Protein AF-A0A932CZS3-F1 (afdb_monomer_lite)

Radius of gyration: 54.75 Å; chains: 1; bounding box: 111×76×177 Å

Structure (mmCIF, N/CA/C/O backbone):
data_AF-A0A932CZS3-F1
#
_entry.id   AF-A0A932CZS3-F1
#
loop_
_atom_site.group_PDB
_atom_site.id
_atom_site.type_symbol
_atom_site.label_atom_id
_atom_site.label_alt_id
_atom_site.label_comp_id
_atom_site.label_asym_id
_atom_site.label_entity_id
_atom_site.label_seq_id
_atom_site.pdbx_PDB_ins_code
_atom_site.Cartn_x
_atom_site.Cartn_y
_atom_site.Cartn_z
_atom_site.occupancy
_atom_site.B_iso_or_equiv
_atom_site.auth_seq_id
_atom_site.auth_comp_id
_atom_site.auth_asym_id
_atom_site.auth_atom_id
_atom_site.pdbx_PDB_model_num
ATOM 1 N N . MET A 1 1 ? 52.088 -32.379 0.092 1.00 28.39 1 MET A N 1
ATOM 2 C CA . MET A 1 1 ? 53.484 -32.288 0.580 1.00 28.39 1 MET A CA 1
ATOM 3 C C . MET A 1 1 ? 53.670 -30.891 1.153 1.00 28.39 1 MET A C 1
ATOM 5 O O . MET A 1 1 ? 53.220 -29.955 0.512 1.00 28.39 1 MET A O 1
ATOM 9 N N . ILE A 1 2 ? 54.317 -30.805 2.321 1.00 27.34 2 ILE A N 1
ATOM 10 C CA . ILE A 1 2 ? 54.344 -29.694 3.300 1.00 27.34 2 ILE A CA 1
ATOM 11 C C . ILE A 1 2 ? 53.177 -29.760 4.307 1.00 27.34 2 ILE A C 1
ATOM 13 O O . ILE A 1 2 ? 52.073 -29.289 4.072 1.00 27.34 2 ILE A O 1
ATOM 17 N N . ALA A 1 3 ? 53.487 -30.436 5.418 1.00 22.64 3 ALA A N 1
ATOM 18 C CA . ALA A 1 3 ? 52.832 -30.384 6.726 1.00 22.64 3 ALA A CA 1
ATOM 19 C C . ALA A 1 3 ? 53.459 -29.211 7.531 1.00 22.64 3 ALA A C 1
ATOM 21 O O . ALA A 1 3 ? 54.510 -28.717 7.130 1.00 22.64 3 ALA A O 1
ATOM 22 N N . VAL A 1 4 ? 52.932 -28.669 8.630 1.00 24.25 4 VAL A N 1
ATOM 23 C CA . VAL A 1 4 ? 52.588 -29.254 9.939 1.00 24.25 4 VAL A CA 1
ATOM 24 C C . VAL A 1 4 ? 51.994 -28.102 10.777 1.00 24.25 4 VAL A C 1
ATOM 26 O O . VAL A 1 4 ? 52.579 -27.024 10.767 1.00 24.25 4 VAL A O 1
ATOM 29 N N . CYS A 1 5 ? 50.921 -28.332 11.543 1.00 23.52 5 CYS A N 1
ATOM 30 C CA . CYS A 1 5 ? 50.865 -28.052 12.990 1.00 23.52 5 CYS A CA 1
ATOM 31 C C . CYS A 1 5 ? 49.595 -28.643 13.623 1.00 23.52 5 CYS A C 1
ATOM 33 O O . CYS A 1 5 ? 48.522 -28.643 13.035 1.00 23.52 5 CYS A O 1
ATOM 35 N N . LEU A 1 6 ? 49.804 -29.230 14.800 1.00 24.22 6 LEU A N 1
ATOM 36 C CA . LEU A 1 6 ? 48.989 -30.197 15.534 1.00 24.22 6 LEU A CA 1
ATOM 37 C C . LEU A 1 6 ? 48.364 -29.574 16.795 1.00 24.22 6 LEU A C 1
ATOM 39 O O . LEU A 1 6 ? 48.891 -28.591 17.307 1.00 24.22 6 LEU A O 1
ATOM 43 N N . ALA A 1 7 ? 47.400 -30.327 17.350 1.00 26.05 7 ALA A N 1
ATOM 44 C CA . ALA A 1 7 ? 46.859 -30.328 18.722 1.00 26.05 7 ALA A CA 1
ATOM 45 C C . ALA A 1 7 ? 45.729 -29.316 19.003 1.00 26.05 7 ALA A C 1
ATOM 47 O O . ALA A 1 7 ? 45.874 -28.137 18.727 1.00 26.05 7 ALA A O 1
ATOM 48 N N . GLY A 1 8 ? 44.573 -29.675 19.568 1.00 23.42 8 GLY A N 1
ATOM 49 C CA . GLY A 1 8 ? 44.134 -30.902 20.239 1.00 23.42 8 GLY A CA 1
ATOM 50 C C . GLY A 1 8 ? 43.492 -30.535 21.581 1.00 23.42 8 GLY A C 1
ATOM 51 O O . GLY A 1 8 ? 44.183 -29.960 22.411 1.00 23.42 8 GLY A O 1
ATOM 52 N N . CYS A 1 9 ? 42.212 -30.863 21.788 1.00 25.34 9 CYS A N 1
ATOM 53 C CA . CYS A 1 9 ? 41.615 -31.130 23.103 1.00 25.34 9 CYS A CA 1
ATOM 54 C C . CYS A 1 9 ? 40.244 -31.805 22.934 1.00 25.34 9 CYS A C 1
ATOM 56 O O . CYS A 1 9 ? 39.366 -31.312 22.236 1.00 25.34 9 CYS A O 1
ATOM 58 N N . ASP A 1 10 ? 40.135 -32.957 23.580 1.00 24.86 10 ASP A N 1
ATOM 59 C CA . ASP A 1 10 ? 39.005 -33.875 23.705 1.00 24.86 10 ASP A CA 1
ATOM 60 C C . ASP A 1 10 ? 38.293 -33.606 25.044 1.00 24.86 10 ASP A C 1
ATOM 62 O O . ASP A 1 10 ? 38.981 -33.219 25.988 1.00 24.86 10 ASP A O 1
ATOM 66 N N . CYS A 1 11 ? 36.968 -33.814 25.125 1.00 24.73 11 CYS A N 1
ATOM 67 C CA . CYS A 1 11 ? 36.196 -34.137 26.343 1.00 24.73 11 CYS A CA 1
ATOM 68 C C . CYS A 1 11 ? 34.721 -34.497 26.014 1.00 24.73 11 CYS A C 1
ATOM 70 O O . CYS A 1 11 ? 33.839 -33.646 26.025 1.00 24.73 11 CYS A O 1
ATOM 72 N N . SER A 1 12 ? 34.473 -35.784 25.735 1.00 25.22 12 SER A N 1
ATOM 73 C CA . SER A 1 12 ? 33.406 -36.661 26.290 1.00 25.22 12 SER A CA 1
ATOM 74 C C . SER A 1 12 ? 32.172 -36.044 27.001 1.00 25.22 12 SER A C 1
ATOM 76 O O . SER A 1 12 ? 32.318 -35.425 28.049 1.00 25.22 12 SER A O 1
ATOM 78 N N . SER A 1 13 ? 30.934 -36.425 26.628 1.00 28.09 13 SER A N 1
ATOM 79 C CA . SER A 1 13 ? 30.189 -37.599 27.169 1.00 28.09 13 SER A CA 1
ATOM 80 C C . SER A 1 13 ? 28.640 -37.524 27.068 1.00 28.09 13 SER A C 1
ATOM 82 O O . SER A 1 13 ? 28.008 -36.581 27.519 1.00 28.09 13 SER A O 1
ATOM 84 N N . THR A 1 14 ? 28.072 -38.643 26.586 1.00 29.72 14 THR A N 1
ATOM 85 C CA . THR A 1 14 ? 26.827 -39.350 26.996 1.00 29.72 14 THR A CA 1
ATOM 86 C C . THR A 1 14 ? 25.418 -38.787 26.733 1.00 29.72 14 THR A C 1
ATOM 88 O O . THR A 1 14 ? 24.975 -37.857 27.394 1.00 29.72 14 THR A O 1
ATOM 91 N N . GLY A 1 15 ? 24.656 -39.536 25.914 1.00 27.66 15 GLY A N 1
ATOM 92 C CA . GLY A 1 15 ? 23.186 -39.521 25.837 1.00 27.66 15 GLY A CA 1
ATOM 93 C C . GLY A 1 15 ? 22.607 -40.446 24.744 1.00 27.66 15 GLY A C 1
ATOM 94 O O . GLY A 1 15 ? 22.218 -39.972 23.689 1.00 27.66 15 GLY A O 1
ATOM 95 N N . ALA A 1 16 ? 22.599 -41.763 24.984 1.00 28.61 16 ALA A N 1
ATOM 96 C CA . ALA A 1 16 ? 21.823 -42.809 24.273 1.00 28.61 16 ALA A CA 1
ATOM 97 C C . ALA A 1 16 ? 20.301 -42.644 24.555 1.00 28.61 16 ALA A C 1
ATOM 99 O O . ALA A 1 16 ? 19.993 -42.061 25.589 1.00 28.61 16 ALA A O 1
ATOM 100 N N . VAL A 1 17 ? 19.271 -43.123 23.835 1.00 29.80 17 VAL A N 1
ATOM 101 C CA . VAL A 1 17 ? 18.969 -44.079 22.731 1.00 29.80 17 VAL A CA 1
ATOM 102 C C . VAL A 1 17 ? 17.505 -43.783 22.305 1.00 29.80 17 VAL A C 1
ATOM 104 O O . VAL A 1 17 ? 16.729 -43.346 23.147 1.00 29.80 17 VAL A O 1
ATOM 107 N N . ASP A 1 18 ? 17.127 -43.827 21.025 1.00 31.28 18 ASP A N 1
ATOM 108 C CA . ASP A 1 18 ? 16.300 -44.861 20.349 1.00 31.28 18 ASP A CA 1
ATOM 109 C C . ASP A 1 18 ? 16.031 -44.294 18.928 1.00 31.28 18 ASP A C 1
ATOM 111 O O . ASP A 1 18 ? 15.770 -43.105 18.803 1.00 31.28 18 ASP A O 1
ATOM 115 N N . GLY A 1 19 ? 16.076 -44.969 17.778 1.00 27.23 19 GLY A N 1
ATOM 116 C CA . GLY A 1 19 ? 16.127 -46.386 17.462 1.00 27.23 19 GLY A CA 1
ATOM 117 C C . GLY A 1 19 ? 15.054 -46.740 16.424 1.00 27.23 19 GLY A C 1
ATOM 118 O O . GLY A 1 19 ? 14.108 -47.406 16.807 1.00 27.23 19 GLY A O 1
ATOM 119 N N . ILE A 1 20 ? 15.181 -46.359 15.136 1.00 29.12 20 ILE A N 1
ATOM 120 C CA . ILE A 1 20 ? 14.448 -47.010 14.020 1.00 29.12 20 ILE A CA 1
ATOM 121 C C . ILE A 1 20 ? 15.338 -47.140 12.760 1.00 29.12 20 ILE A C 1
ATOM 123 O O . ILE A 1 20 ? 15.757 -46.173 12.139 1.00 29.12 20 ILE A O 1
ATOM 127 N N . THR A 1 21 ? 15.616 -48.410 12.468 1.00 30.66 21 THR A N 1
ATOM 128 C CA . THR A 1 21 ? 16.170 -49.134 11.306 1.00 30.66 21 THR A CA 1
ATOM 129 C C . THR A 1 21 ? 16.459 -48.432 9.967 1.00 30.66 21 THR A C 1
ATOM 131 O O . THR A 1 21 ? 15.553 -47.983 9.270 1.00 30.66 21 THR A O 1
ATOM 134 N N . MET A 1 22 ? 17.722 -48.580 9.542 1.00 26.75 22 MET A N 1
ATOM 135 C CA . MET A 1 22 ? 18.214 -48.584 8.156 1.00 26.75 22 MET A CA 1
ATOM 136 C C . MET A 1 22 ? 17.855 -49.898 7.439 1.00 26.75 22 MET A C 1
ATOM 138 O O . MET A 1 22 ? 17.942 -50.973 8.039 1.00 26.75 22 MET A O 1
ATOM 142 N N . VAL A 1 23 ? 17.565 -49.820 6.138 1.00 30.02 23 VAL A N 1
ATOM 143 C CA . VAL A 1 23 ? 17.746 -50.927 5.186 1.00 30.02 23 VAL A CA 1
ATOM 144 C C . VAL A 1 23 ? 18.771 -50.467 4.152 1.00 30.02 23 VAL A C 1
ATOM 146 O O . VAL A 1 23 ? 18.475 -49.616 3.321 1.00 30.02 23 VAL A O 1
ATOM 149 N N . ASP A 1 24 ? 19.974 -51.033 4.236 1.00 27.91 24 ASP A N 1
ATOM 150 C CA . ASP A 1 24 ? 21.000 -50.981 3.195 1.00 27.91 24 ASP A CA 1
ATOM 151 C C . ASP A 1 24 ? 20.747 -52.082 2.159 1.00 27.91 24 ASP A C 1
ATOM 153 O O . ASP A 1 24 ? 20.564 -53.250 2.517 1.00 27.91 24 ASP A O 1
ATOM 157 N N . ALA A 1 25 ? 20.865 -51.729 0.880 1.00 30.80 25 ALA A N 1
ATOM 158 C CA . ALA A 1 25 ? 21.437 -52.602 -0.139 1.00 30.80 25 ALA A CA 1
ATOM 159 C C . ALA A 1 25 ? 22.056 -51.748 -1.262 1.00 30.80 25 ALA A C 1
ATOM 161 O O . ALA A 1 25 ? 21.341 -51.094 -2.018 1.00 30.80 25 ALA A O 1
ATOM 162 N N . GLY A 1 26 ? 23.392 -51.786 -1.372 1.00 27.25 26 GLY A N 1
ATOM 163 C CA . GLY A 1 26 ? 24.117 -51.509 -2.623 1.00 27.25 26 GLY A CA 1
ATOM 164 C C . GLY A 1 26 ? 23.751 -52.543 -3.702 1.00 27.25 26 GLY A C 1
ATOM 165 O O . GLY A 1 26 ? 22.986 -53.467 -3.447 1.00 27.25 26 GLY A O 1
ATOM 166 N N . LEU A 1 27 ? 24.264 -52.528 -4.925 1.00 28.30 27 LEU A N 1
ATOM 167 C CA . LEU A 1 27 ? 25.440 -51.918 -5.533 1.00 28.30 27 LEU A CA 1
ATOM 168 C C . LEU A 1 27 ? 25.272 -52.133 -7.063 1.00 28.30 27 LEU A C 1
ATOM 170 O O . LEU A 1 27 ? 24.485 -52.985 -7.478 1.00 28.30 27 LEU A O 1
ATOM 174 N N . ASP A 1 28 ? 26.103 -51.445 -7.844 1.00 28.84 28 ASP A N 1
ATOM 175 C CA . ASP A 1 28 ? 26.618 -51.804 -9.178 1.00 28.84 28 ASP A CA 1
ATOM 176 C C . ASP A 1 28 ? 26.068 -51.127 -10.446 1.00 28.84 28 ASP A C 1
ATOM 178 O O . ASP A 1 28 ? 24.880 -51.057 -10.748 1.00 28.84 28 ASP A O 1
ATOM 182 N N . ALA A 1 29 ? 27.063 -50.652 -11.197 1.00 31.08 29 ALA A N 1
ATOM 183 C CA . ALA A 1 29 ? 27.046 -49.915 -12.444 1.00 31.08 29 ALA A CA 1
ATOM 184 C C . ALA A 1 29 ? 27.046 -50.823 -13.691 1.00 31.08 29 ALA A C 1
ATOM 186 O O . ALA A 1 29 ? 27.608 -51.917 -13.670 1.00 31.08 29 ALA A O 1
ATOM 187 N N . ALA A 1 30 ? 26.529 -50.297 -14.806 1.00 30.23 30 ALA A N 1
ATOM 188 C CA . ALA A 1 30 ? 26.871 -50.639 -16.198 1.00 30.23 30 ALA A CA 1
ATOM 189 C C . ALA A 1 30 ? 26.372 -49.463 -17.073 1.00 30.23 30 ALA A C 1
ATOM 191 O O . ALA A 1 30 ? 25.226 -49.058 -16.916 1.00 30.23 30 ALA A O 1
ATOM 192 N N . VAL A 1 31 ? 27.200 -48.687 -17.783 1.00 29.16 31 VAL A N 1
ATOM 193 C CA . VAL A 1 31 ? 28.015 -48.972 -18.985 1.00 29.16 31 VAL A CA 1
ATOM 194 C C . VAL A 1 31 ? 27.179 -49.220 -20.253 1.00 29.16 31 VAL A C 1
ATOM 196 O O . VAL A 1 31 ? 26.534 -50.253 -20.392 1.00 29.16 31 VAL A O 1
ATOM 199 N N . ASP A 1 32 ? 27.333 -48.249 -21.157 1.00 28.34 32 ASP A N 1
ATOM 200 C CA . ASP A 1 32 ? 27.286 -48.230 -22.624 1.00 28.34 32 ASP A CA 1
ATOM 201 C C . ASP A 1 32 ? 25.995 -48.423 -23.435 1.00 28.34 32 ASP A C 1
ATOM 203 O O . ASP A 1 32 ? 25.184 -49.330 -23.269 1.00 28.34 32 ASP A O 1
ATOM 207 N N . ALA A 1 33 ? 25.909 -47.496 -24.392 1.00 27.95 33 ALA A N 1
ATOM 208 C CA . ALA A 1 33 ? 24.899 -47.252 -25.400 1.00 27.95 33 ALA A CA 1
ATOM 209 C C . ALA A 1 33 ? 25.136 -48.029 -26.715 1.00 27.95 33 ALA A C 1
ATOM 211 O O . ALA A 1 33 ? 26.217 -48.573 -26.948 1.00 27.95 33 ALA A O 1
ATOM 212 N N . ALA A 1 34 ? 24.129 -47.911 -27.599 1.00 32.62 34 ALA A N 1
ATOM 213 C CA . ALA A 1 34 ? 24.024 -48.311 -29.019 1.00 32.62 34 ALA A CA 1
ATOM 214 C C . ALA A 1 34 ? 23.519 -49.756 -29.281 1.00 32.62 34 ALA A C 1
ATOM 216 O O . ALA A 1 34 ? 23.773 -50.627 -28.448 1.00 32.62 34 ALA A O 1
ATOM 217 N N . PRO A 1 35 ? 22.830 -50.061 -30.418 1.00 46.62 35 PRO A N 1
ATOM 218 C CA . PRO A 1 35 ? 22.892 -49.351 -31.710 1.00 46.62 35 PRO A CA 1
ATOM 219 C C . PRO A 1 35 ? 21.582 -49.200 -32.533 1.00 46.62 35 PRO A C 1
ATOM 221 O O . PRO A 1 35 ? 20.522 -49.730 -32.202 1.00 46.62 35 PRO A O 1
ATOM 224 N N . ASP A 1 36 ? 21.733 -48.486 -33.654 1.00 30.77 36 ASP A N 1
ATOM 225 C CA . ASP A 1 36 ? 20.815 -48.292 -34.785 1.00 30.77 36 ASP A CA 1
ATOM 226 C C . ASP A 1 36 ? 20.368 -49.582 -35.502 1.00 30.77 36 ASP A C 1
ATOM 228 O O . ASP A 1 36 ? 21.152 -50.525 -35.634 1.00 30.77 36 ASP A O 1
ATOM 232 N N . ALA A 1 37 ? 19.164 -49.552 -36.097 1.00 30.45 37 ALA A N 1
ATOM 233 C CA . ALA A 1 37 ? 18.875 -50.097 -37.437 1.00 30.45 37 ALA A CA 1
ATOM 234 C C . ALA A 1 37 ? 17.461 -49.709 -37.934 1.00 30.45 37 ALA A C 1
ATOM 236 O O . ALA A 1 37 ? 16.459 -50.015 -37.290 1.00 30.45 37 ALA A O 1
ATOM 237 N N . ALA A 1 38 ? 17.398 -49.101 -39.125 1.00 30.42 38 ALA A N 1
ATOM 238 C CA . ALA A 1 38 ? 16.206 -48.978 -39.978 1.00 30.42 38 ALA A CA 1
ATOM 239 C C . ALA A 1 38 ? 15.781 -50.351 -40.570 1.00 30.42 38 ALA A C 1
ATOM 241 O O . ALA A 1 38 ? 16.545 -51.318 -40.442 1.00 30.42 38 ALA A O 1
ATOM 242 N N . PRO A 1 39 ? 14.603 -50.485 -41.230 1.00 43.56 39 PRO A N 1
ATOM 243 C CA . PRO A 1 39 ? 14.540 -50.177 -42.673 1.00 43.56 39 PRO A CA 1
ATOM 244 C C . PRO A 1 39 ? 13.180 -49.671 -43.229 1.00 43.56 39 PRO A C 1
ATOM 246 O O . PRO A 1 39 ? 12.143 -49.704 -42.571 1.00 43.56 39 PRO A O 1
ATOM 249 N N . ASP A 1 40 ? 13.243 -49.244 -44.495 1.00 29.34 40 ASP A N 1
ATOM 250 C CA . ASP A 1 40 ? 12.215 -48.680 -45.385 1.00 29.34 40 ASP A CA 1
ATOM 251 C C . ASP A 1 40 ? 10.945 -49.524 -45.631 1.00 29.34 40 ASP A C 1
ATOM 253 O O . ASP A 1 40 ? 11.024 -50.745 -45.783 1.00 29.34 40 ASP A O 1
ATOM 257 N N . ALA A 1 41 ? 9.798 -48.842 -45.817 1.00 28.66 41 ALA A N 1
ATOM 258 C CA . ALA A 1 41 ? 8.915 -48.934 -47.002 1.00 28.66 41 ALA A CA 1
ATOM 259 C C . ALA A 1 41 ? 7.598 -48.138 -46.812 1.00 28.66 41 ALA A C 1
ATOM 261 O O . ALA A 1 41 ? 6.833 -48.410 -45.887 1.00 28.66 41 ALA A O 1
ATOM 262 N N . GLY A 1 42 ? 7.272 -47.237 -47.748 1.00 26.97 42 GLY A N 1
ATOM 263 C CA . GLY A 1 42 ? 5.956 -46.592 -47.880 1.00 26.97 42 GLY A CA 1
ATOM 264 C C . GLY A 1 42 ? 5.815 -45.865 -49.236 1.00 26.97 42 GLY A C 1
ATOM 265 O O . GLY A 1 42 ? 6.774 -45.201 -49.616 1.00 26.97 42 GLY A O 1
ATOM 266 N N . PRO A 1 43 ? 4.707 -46.028 -49.996 1.00 39.56 43 PRO A N 1
ATOM 267 C CA . PRO A 1 43 ? 4.636 -45.713 -51.431 1.00 39.56 43 PRO A CA 1
ATOM 268 C C . PRO A 1 43 ? 4.028 -44.339 -51.787 1.00 39.56 43 PRO A C 1
ATOM 270 O O . PRO A 1 43 ? 3.411 -43.674 -50.959 1.00 39.56 43 PRO A O 1
ATOM 273 N N . ASP A 1 44 ? 4.189 -43.996 -53.069 1.00 30.08 44 ASP A N 1
ATOM 274 C CA . ASP A 1 44 ? 3.796 -42.779 -53.790 1.00 30.08 44 ASP A CA 1
ATOM 275 C C . ASP A 1 44 ? 2.349 -42.278 -53.615 1.00 30.08 44 ASP A C 1
ATOM 277 O O . ASP A 1 44 ? 1.391 -43.053 -53.669 1.00 30.08 44 ASP A O 1
ATOM 281 N N . ALA A 1 45 ? 2.238 -40.940 -53.596 1.00 29.11 45 ALA A N 1
ATOM 282 C CA . ALA A 1 45 ? 1.399 -40.084 -54.455 1.00 29.11 45 ALA A CA 1
ATOM 283 C C . ALA A 1 45 ? 0.608 -39.016 -53.679 1.00 29.11 45 ALA A C 1
ATOM 285 O O . ALA A 1 45 ? -0.345 -39.329 -52.968 1.00 29.11 45 ALA A O 1
ATOM 286 N N . GLY A 1 46 ? 0.924 -37.741 -53.940 1.00 25.64 46 GLY A N 1
ATOM 287 C CA . GLY A 1 46 ? -0.039 -36.653 -53.775 1.00 25.64 46 GLY A CA 1
ATOM 288 C C . GLY A 1 46 ? 0.537 -35.287 -53.401 1.00 25.64 46 GLY A C 1
ATOM 289 O O . GLY A 1 46 ? 0.731 -35.021 -52.226 1.00 25.64 46 GLY A O 1
ATOM 290 N N . LEU A 1 47 ? 0.597 -34.412 -54.413 1.00 30.55 47 LEU A N 1
ATOM 291 C CA . LEU A 1 47 ? 0.340 -32.963 -54.347 1.00 30.55 47 LEU A CA 1
ATOM 292 C C . LEU A 1 47 ? 1.496 -32.036 -53.922 1.00 30.55 47 LEU A C 1
ATOM 294 O O . LEU A 1 47 ? 1.589 -31.613 -52.776 1.00 30.55 47 LEU A O 1
ATOM 298 N N . ASP A 1 48 ? 2.267 -31.614 -54.927 1.00 28.16 48 ASP A N 1
ATOM 299 C CA . ASP A 1 48 ? 2.855 -30.273 -55.014 1.00 28.16 48 ASP A CA 1
ATOM 300 C C . ASP A 1 48 ? 2.371 -29.624 -56.326 1.00 28.16 48 ASP A C 1
ATOM 302 O O . ASP A 1 48 ? 2.464 -30.251 -57.384 1.00 28.16 48 ASP A O 1
ATOM 306 N N . ALA A 1 49 ? 1.782 -28.427 -56.231 1.00 28.41 49 ALA A N 1
ATOM 307 C CA . ALA A 1 49 ? 1.642 -27.445 -57.311 1.00 28.41 49 ALA A CA 1
ATOM 308 C C . ALA A 1 49 ? 0.962 -26.171 -56.777 1.00 28.41 49 ALA A C 1
ATOM 310 O O . ALA A 1 49 ? -0.249 -26.176 -56.547 1.00 28.41 49 ALA A O 1
ATOM 311 N N . SER A 1 50 ? 1.716 -25.074 -56.639 1.00 32.00 50 SER A N 1
ATOM 312 C CA . SER A 1 50 ? 1.237 -23.681 -56.772 1.00 32.00 50 SER A CA 1
ATOM 313 C C . SER A 1 50 ? 2.424 -22.711 -56.899 1.00 32.00 50 SER A C 1
ATOM 315 O O . SER A 1 50 ? 2.718 -21.948 -55.985 1.00 32.00 50 SER A O 1
ATOM 317 N N . ALA A 1 51 ? 3.095 -22.735 -58.049 1.00 32.81 51 ALA A N 1
ATOM 318 C CA . ALA A 1 51 ? 3.960 -21.655 -58.527 1.00 32.81 51 ALA A CA 1
ATOM 319 C C . ALA A 1 51 ? 3.443 -21.224 -59.911 1.00 32.81 51 ALA A C 1
ATOM 321 O O . ALA A 1 51 ? 3.166 -22.110 -60.728 1.00 32.81 51 ALA A O 1
ATOM 322 N N . PRO A 1 52 ? 3.272 -19.923 -60.206 1.00 37.78 52 PRO A N 1
ATOM 323 C CA . PRO A 1 52 ? 2.974 -19.468 -61.550 1.00 37.78 52 PRO A CA 1
ATOM 324 C C . PRO A 1 52 ? 4.265 -18.963 -62.199 1.00 37.78 52 PRO A C 1
ATOM 326 O O . PRO A 1 52 ? 4.639 -17.813 -62.011 1.00 37.78 52 PRO A O 1
ATOM 329 N N . ASP A 1 53 ? 4.936 -19.816 -62.969 1.00 31.41 53 ASP A N 1
ATOM 330 C CA . ASP A 1 53 ? 5.884 -19.349 -63.984 1.00 31.41 53 ASP A CA 1
ATOM 331 C C . ASP A 1 53 ? 5.930 -20.346 -65.150 1.00 31.41 53 ASP A C 1
ATOM 333 O O . ASP A 1 53 ? 6.657 -21.339 -65.135 1.00 31.41 53 ASP A O 1
ATOM 337 N N . ALA A 1 54 ? 5.017 -20.143 -66.103 1.00 29.92 54 ALA A N 1
ATOM 338 C CA . ALA A 1 54 ? 5.002 -20.800 -67.406 1.00 29.92 54 ALA A CA 1
ATOM 339 C C . ALA A 1 54 ? 4.024 -20.078 -68.347 1.00 29.92 54 ALA A C 1
ATOM 341 O O . ALA A 1 54 ? 2.910 -20.547 -68.564 1.00 29.92 54 ALA A O 1
ATOM 342 N N . THR A 1 55 ? 4.457 -18.971 -68.950 1.00 32.16 55 THR A N 1
ATOM 343 C CA . THR A 1 55 ? 4.082 -18.622 -70.330 1.00 32.16 55 THR A CA 1
ATOM 344 C C . THR A 1 55 ? 5.223 -17.826 -70.951 1.00 32.16 55 THR A C 1
ATOM 346 O O . THR A 1 55 ? 5.339 -16.643 -70.655 1.00 32.16 55 THR A O 1
ATOM 349 N N . LEU A 1 56 ? 6.053 -18.481 -71.771 1.00 33.56 56 LEU A N 1
ATOM 350 C CA . LEU A 1 56 ? 6.679 -17.978 -73.011 1.00 33.56 56 LEU A CA 1
ATOM 351 C C . LEU A 1 56 ? 7.825 -18.921 -73.429 1.00 33.56 56 LEU A C 1
ATOM 353 O O . LEU A 1 56 ? 8.977 -18.532 -73.497 1.00 33.56 56 LEU A O 1
ATOM 357 N N . ASP A 1 57 ? 7.486 -20.176 -73.722 1.00 35.19 57 ASP A N 1
ATOM 358 C CA . ASP A 1 57 ? 8.341 -21.099 -74.489 1.00 35.19 57 ASP A CA 1
ATOM 359 C C . ASP A 1 57 ? 7.445 -21.905 -75.439 1.00 35.19 57 ASP A C 1
ATOM 361 O O . ASP A 1 57 ? 7.329 -23.129 -75.372 1.00 35.19 57 ASP A O 1
ATOM 365 N N . ALA A 1 58 ? 6.706 -21.175 -76.279 1.00 38.72 58 ALA A N 1
ATOM 366 C CA . ALA A 1 58 ? 5.912 -21.745 -77.361 1.00 38.72 58 ALA A CA 1
ATOM 367 C C . ALA A 1 58 ? 5.534 -20.705 -78.433 1.00 38.72 58 ALA A C 1
ATOM 369 O O . ALA A 1 58 ? 4.377 -20.694 -78.806 1.00 38.72 58 ALA A O 1
ATOM 370 N N . GLU A 1 59 ? 6.458 -19.857 -78.920 1.00 40.31 59 GLU A N 1
ATOM 371 C CA . GLU A 1 59 ? 6.366 -19.182 -80.246 1.00 40.31 59 GLU A CA 1
ATOM 372 C C . GLU A 1 59 ? 7.763 -18.802 -80.808 1.00 40.31 59 GLU A C 1
ATOM 374 O O . GLU A 1 59 ? 7.979 -17.696 -81.294 1.00 40.31 59 GLU A O 1
ATOM 379 N N . VAL A 1 60 ? 8.747 -19.714 -80.764 1.00 40.16 60 VAL A N 1
ATOM 380 C CA . VAL A 1 60 ? 10.058 -19.523 -81.446 1.00 40.16 60 VAL A CA 1
ATOM 381 C C . VAL A 1 60 ? 10.374 -20.660 -82.431 1.00 40.16 60 VAL A C 1
ATOM 383 O O . VAL A 1 60 ? 11.522 -20.915 -82.755 1.00 40.16 60 VAL A O 1
ATOM 386 N N . ASP A 1 61 ? 9.346 -21.309 -82.983 1.00 39.69 61 ASP A N 1
ATOM 387 C CA . ASP A 1 61 ? 9.498 -22.310 -84.055 1.00 39.69 61 ASP A CA 1
ATOM 388 C C . ASP A 1 61 ? 8.530 -22.073 -85.236 1.00 39.69 61 ASP A C 1
ATOM 390 O O . ASP A 1 61 ? 8.123 -23.005 -85.926 1.00 39.69 61 ASP A O 1
ATOM 394 N N . GLU A 1 62 ? 8.179 -20.811 -85.523 1.00 40.66 62 GLU A N 1
ATOM 395 C CA . GLU A 1 62 ? 7.463 -20.440 -86.761 1.00 40.66 62 GLU A CA 1
ATOM 396 C C . GLU A 1 62 ? 7.950 -19.107 -87.374 1.00 40.66 62 GLU A C 1
ATOM 398 O O . GLU A 1 62 ? 7.194 -18.361 -87.987 1.00 40.66 62 GLU A O 1
ATOM 403 N N . ALA A 1 63 ? 9.250 -18.807 -87.243 1.00 40.78 63 ALA A N 1
ATOM 404 C CA . ALA A 1 63 ? 9.895 -17.684 -87.944 1.00 40.78 63 ALA A CA 1
ATOM 405 C C . ALA A 1 63 ? 11.300 -17.999 -88.508 1.00 40.78 63 ALA A C 1
ATOM 407 O O . ALA A 1 63 ? 12.016 -17.087 -88.917 1.00 40.78 63 ALA A O 1
ATOM 408 N N . LEU A 1 64 ? 11.693 -19.281 -88.586 1.00 43.97 64 LEU A N 1
ATOM 409 C CA . LEU A 1 64 ? 12.961 -19.712 -89.208 1.00 43.97 64 LEU A CA 1
ATOM 410 C C . LEU A 1 64 ? 12.789 -20.606 -90.457 1.00 43.97 64 LEU A C 1
ATOM 412 O O . LEU A 1 64 ? 13.773 -20.996 -91.072 1.00 43.97 64 LEU A O 1
ATOM 416 N N . GLU A 1 65 ? 11.560 -20.852 -90.921 1.00 52.78 65 GLU A N 1
ATOM 417 C CA . GLU A 1 65 ? 11.269 -21.641 -92.139 1.00 52.78 65 GLU A CA 1
ATOM 418 C C . GLU A 1 65 ? 10.332 -20.881 -93.106 1.00 52.78 65 GLU A C 1
ATOM 420 O O . GLU A 1 65 ? 9.344 -21.406 -93.611 1.00 52.78 65 GLU A O 1
ATOM 425 N N . ALA A 1 66 ? 10.640 -19.605 -93.370 1.00 38.59 66 ALA A N 1
ATOM 426 C CA . ALA A 1 66 ? 10.072 -18.843 -94.497 1.00 38.59 66 ALA A CA 1
ATOM 427 C C . ALA A 1 66 ? 11.041 -17.790 -95.086 1.00 38.59 66 ALA A C 1
ATOM 429 O O . ALA A 1 66 ? 10.624 -16.872 -95.788 1.00 38.59 66 ALA A O 1
ATOM 430 N N . GLY A 1 67 ? 12.346 -17.914 -94.810 1.00 41.91 67 GLY A N 1
ATOM 431 C CA . GLY A 1 67 ? 13.389 -16.996 -95.294 1.00 41.91 67 GLY A CA 1
ATOM 432 C C . GLY A 1 67 ? 14.409 -17.623 -96.249 1.00 41.91 67 GLY A C 1
ATOM 433 O O . GLY A 1 67 ? 15.348 -16.944 -96.658 1.00 41.91 67 GLY A O 1
ATOM 434 N N . LEU A 1 68 ? 14.248 -18.903 -96.610 1.00 39.38 68 LEU A N 1
ATOM 435 C CA . LEU A 1 68 ? 15.212 -19.642 -97.434 1.00 39.38 68 LEU A CA 1
ATOM 436 C C . LEU A 1 68 ? 14.773 -19.909 -98.886 1.00 39.38 68 LEU A C 1
ATOM 438 O O . LEU A 1 68 ? 15.459 -20.649 -99.582 1.00 39.38 68 LEU A O 1
ATOM 442 N N . ASP A 1 69 ? 13.711 -19.255 -99.372 1.00 37.19 69 ASP A N 1
ATOM 443 C CA . ASP A 1 69 ? 13.209 -19.408 -100.754 1.00 37.19 69 ASP A CA 1
ATOM 444 C C . ASP A 1 69 ? 13.199 -18.101 -101.580 1.00 37.19 69 ASP A C 1
ATOM 446 O O . ASP A 1 69 ? 12.477 -17.974 -102.568 1.00 37.19 69 ASP A O 1
ATOM 450 N N . ALA A 1 70 ? 14.049 -17.124 -101.238 1.00 38.81 70 ALA A N 1
ATOM 451 C CA . ALA A 1 70 ? 14.246 -15.923 -102.068 1.00 38.81 70 ALA A CA 1
ATOM 452 C C . ALA A 1 70 ? 15.711 -15.450 -102.189 1.00 38.81 70 ALA A C 1
ATOM 454 O O . ALA A 1 70 ? 15.963 -14.304 -102.545 1.00 38.81 70 ALA A O 1
ATOM 455 N N . ALA A 1 71 ? 16.691 -16.325 -101.931 1.00 38.62 71 ALA A N 1
ATOM 456 C CA . ALA A 1 71 ? 18.124 -16.018 -102.072 1.00 38.62 71 ALA A CA 1
ATOM 457 C C . ALA A 1 71 ? 18.784 -16.647 -103.321 1.00 38.62 71 ALA A C 1
ATOM 459 O O . ALA A 1 71 ? 20.003 -16.814 -103.370 1.00 38.62 71 ALA A O 1
ATOM 460 N N . LEU A 1 72 ? 18.000 -16.991 -104.347 1.00 45.62 72 LEU A N 1
ATOM 461 C CA . LEU A 1 72 ? 18.501 -17.449 -105.648 1.00 45.62 72 LEU A CA 1
ATOM 462 C C . LEU A 1 72 ? 17.713 -16.811 -106.804 1.00 45.62 72 LEU A C 1
ATOM 464 O O . LEU A 1 72 ? 16.977 -17.492 -107.508 1.00 45.62 72 LEU A O 1
ATOM 468 N N . ASP A 1 73 ? 17.902 -15.513 -107.037 1.00 34.03 73 ASP A N 1
ATOM 469 C CA . ASP A 1 73 ? 18.067 -15.006 -108.405 1.00 34.03 73 ASP A CA 1
ATOM 470 C C . ASP A 1 73 ? 18.730 -13.617 -108.402 1.00 34.03 73 ASP A C 1
ATOM 472 O O . ASP A 1 73 ? 18.494 -12.814 -107.507 1.00 34.03 73 ASP A O 1
ATOM 476 N N . ALA A 1 74 ? 19.515 -13.348 -109.446 1.00 34.91 74 ALA A N 1
ATOM 477 C CA . ALA A 1 74 ? 20.276 -12.126 -109.748 1.00 34.91 74 ALA A CA 1
ATOM 478 C C . ALA A 1 74 ? 21.651 -11.943 -109.060 1.00 34.91 74 ALA A C 1
ATOM 480 O O . ALA A 1 74 ? 21.792 -11.526 -107.913 1.00 34.91 74 ALA A O 1
ATOM 481 N N . GLY A 1 75 ? 22.699 -12.227 -109.845 1.00 37.19 75 GLY A N 1
ATOM 482 C CA . GLY A 1 75 ? 24.103 -11.942 -109.540 1.00 37.19 75 GLY A CA 1
ATOM 483 C C . GLY A 1 75 ? 24.494 -10.458 -109.668 1.00 37.19 75 GLY A C 1
ATOM 484 O O . GLY A 1 75 ? 23.645 -9.603 -109.915 1.00 37.19 75 GLY A O 1
ATOM 485 N N . PRO A 1 76 ? 25.792 -10.138 -109.509 1.00 45.34 76 PRO A N 1
ATOM 486 C CA . PRO A 1 76 ? 26.276 -8.767 -109.497 1.00 45.34 76 PRO A CA 1
ATOM 487 C C . PRO A 1 76 ? 26.554 -8.306 -110.929 1.00 45.34 76 PRO A C 1
ATOM 489 O O . PRO A 1 76 ? 27.301 -8.983 -111.624 1.00 45.34 76 PRO A O 1
ATOM 492 N N . ASP A 1 77 ? 25.964 -7.190 -111.366 1.00 36.28 77 ASP A N 1
ATOM 493 C CA . ASP A 1 77 ? 26.580 -6.225 -112.290 1.00 36.28 77 ASP A CA 1
ATOM 494 C C . ASP A 1 77 ? 25.638 -5.042 -112.606 1.00 36.28 77 ASP A C 1
ATOM 496 O O . ASP A 1 77 ? 24.459 -5.220 -112.901 1.00 36.28 77 ASP A O 1
ATOM 500 N N . ALA A 1 78 ? 26.248 -3.850 -112.652 1.00 33.25 78 ALA A N 1
ATOM 501 C CA . ALA A 1 78 ? 25.798 -2.579 -113.242 1.00 33.25 78 ALA A CA 1
ATOM 502 C C . ALA A 1 78 ? 24.954 -1.587 -112.398 1.00 33.25 78 ALA A C 1
ATOM 504 O O . ALA A 1 78 ? 23.780 -1.767 -112.105 1.00 33.25 78 ALA A O 1
ATOM 505 N N . SER A 1 79 ? 25.585 -0.441 -112.128 1.00 35.38 79 SER A N 1
ATOM 506 C CA . SER A 1 79 ? 24.985 0.892 -111.925 1.00 35.38 79 SER A CA 1
ATOM 507 C C . SER A 1 79 ? 24.899 1.618 -113.296 1.00 35.38 79 SER A C 1
ATOM 509 O O . SER A 1 79 ? 25.602 1.163 -114.207 1.00 35.38 79 SER A O 1
ATOM 511 N N . PRO A 1 80 ? 24.253 2.795 -113.487 1.00 60.03 80 PRO A N 1
ATOM 512 C CA . PRO A 1 80 ? 23.097 3.436 -112.833 1.00 60.03 80 PRO A CA 1
ATOM 513 C C . PRO A 1 80 ? 21.983 3.862 -113.845 1.00 60.03 80 PRO A C 1
ATOM 515 O O . PRO A 1 80 ? 22.099 3.651 -115.050 1.00 60.03 80 PRO A O 1
ATOM 518 N N . ASP A 1 81 ? 20.957 4.549 -113.320 1.00 39.44 81 ASP A N 1
ATOM 519 C CA . ASP A 1 81 ? 20.008 5.473 -113.980 1.00 39.44 81 ASP A CA 1
ATOM 520 C C . ASP A 1 81 ? 18.804 4.907 -114.762 1.00 39.44 81 ASP A C 1
ATOM 522 O O . ASP A 1 81 ? 18.908 4.543 -115.931 1.00 39.44 81 ASP A O 1
ATOM 526 N N . ALA A 1 82 ? 17.606 5.001 -114.159 1.00 36.12 82 ALA A N 1
ATOM 527 C CA . ALA A 1 82 ? 16.525 5.913 -114.590 1.00 36.12 82 ALA A CA 1
ATOM 528 C C . ALA A 1 82 ? 15.150 5.518 -114.007 1.00 36.12 82 ALA A C 1
ATOM 530 O O . ALA A 1 82 ? 14.733 4.371 -114.130 1.00 36.12 82 ALA A O 1
ATOM 531 N N . GLY A 1 83 ? 14.389 6.513 -113.531 1.00 33.75 83 GLY A N 1
ATOM 532 C CA . GLY A 1 83 ? 12.922 6.493 -113.618 1.00 33.75 83 GLY A CA 1
ATOM 533 C C . GLY A 1 83 ? 12.157 6.633 -112.304 1.00 33.75 83 GLY A C 1
ATOM 534 O O . GLY A 1 83 ? 12.134 5.724 -111.490 1.00 33.75 83 GLY A O 1
ATOM 535 N N . SER A 1 84 ? 11.509 7.785 -112.162 1.00 51.44 84 SER A N 1
ATOM 536 C CA . SER A 1 84 ? 10.566 8.216 -111.129 1.00 51.44 84 SER A CA 1
ATOM 537 C C . SER A 1 84 ? 9.293 7.361 -111.008 1.00 51.44 84 SER A C 1
ATOM 539 O O . SER A 1 84 ? 8.849 6.782 -111.997 1.00 51.44 84 SER A O 1
ATOM 541 N N . ASP A 1 85 ? 8.684 7.446 -109.816 1.00 46.84 85 ASP A N 1
ATOM 542 C CA . ASP A 1 85 ? 7.314 7.058 -109.417 1.00 46.84 85 ASP A CA 1
ATOM 543 C C . ASP A 1 85 ? 7.180 5.758 -108.594 1.00 46.84 85 ASP A C 1
ATOM 545 O O . ASP A 1 85 ? 6.612 4.763 -109.038 1.00 46.84 85 ASP A O 1
ATOM 549 N N . ALA A 1 86 ? 7.613 5.824 -107.330 1.00 42.16 86 ALA A N 1
ATOM 550 C CA . ALA A 1 86 ? 7.037 5.049 -106.228 1.00 42.16 86 ALA A CA 1
ATOM 551 C C . ALA A 1 86 ? 6.586 6.041 -105.137 1.00 42.16 86 ALA A C 1
ATOM 553 O O . ALA A 1 86 ? 7.309 6.991 -104.832 1.00 42.16 86 ALA A O 1
ATOM 554 N N . GLY A 1 87 ? 5.361 5.889 -104.623 1.00 44.41 87 GLY A N 1
ATOM 555 C CA . GLY A 1 87 ? 4.842 6.703 -103.514 1.00 44.41 87 GLY A CA 1
ATOM 556 C C . GLY A 1 87 ? 5.652 6.495 -102.224 1.00 44.41 87 GLY A C 1
ATOM 557 O O . GLY A 1 87 ? 6.449 5.562 -102.169 1.00 44.41 87 GLY A O 1
ATOM 558 N N . PRO A 1 88 ? 5.490 7.352 -101.198 1.00 52.94 88 PRO A N 1
ATOM 559 C CA . PRO A 1 88 ? 6.264 7.223 -99.969 1.00 52.94 88 PRO A CA 1
ATOM 560 C C . PRO A 1 88 ? 5.918 5.903 -99.267 1.00 52.94 88 PRO A C 1
ATOM 562 O O . PRO A 1 88 ? 4.742 5.598 -99.065 1.00 52.94 88 PRO A O 1
ATOM 565 N N . GLU A 1 89 ? 6.946 5.131 -98.914 1.00 57.41 89 GLU A N 1
ATOM 566 C CA . GLU A 1 89 ? 6.852 4.009 -97.972 1.00 57.41 89 GLU A CA 1
ATOM 567 C C . GLU A 1 89 ? 6.173 4.485 -96.665 1.00 57.41 89 GLU A C 1
ATOM 569 O O . GLU A 1 89 ? 6.376 5.641 -96.270 1.00 57.41 89 GLU A O 1
ATOM 574 N N . PRO A 1 90 ? 5.356 3.653 -95.990 1.00 63.78 90 PRO A N 1
ATOM 575 C CA . PRO A 1 90 ? 4.743 4.033 -94.720 1.00 63.78 90 PRO A CA 1
ATOM 576 C C . PRO A 1 90 ? 5.826 4.311 -93.667 1.00 63.78 90 PRO A C 1
ATOM 578 O O . PRO A 1 90 ? 6.750 3.519 -93.490 1.00 63.78 90 PRO A O 1
ATOM 581 N N . LEU A 1 91 ? 5.710 5.449 -92.976 1.00 68.38 91 LEU A N 1
ATOM 582 C CA . LEU A 1 91 ? 6.597 5.813 -91.871 1.00 68.38 91 LEU A CA 1
ATOM 583 C C . LEU A 1 91 ? 6.452 4.784 -90.739 1.00 68.38 91 LEU A C 1
ATOM 585 O O . LEU A 1 91 ? 5.343 4.500 -90.295 1.00 68.38 91 LEU A O 1
ATOM 589 N N . THR A 1 92 ? 7.573 4.242 -90.270 1.00 73.50 92 THR A N 1
ATOM 590 C CA . THR A 1 92 ? 7.669 3.409 -89.058 1.00 73.50 92 THR A CA 1
ATOM 591 C C . THR A 1 92 ? 8.250 4.228 -87.904 1.00 73.50 92 THR A C 1
ATOM 593 O O . THR A 1 92 ? 8.913 5.236 -88.147 1.00 73.50 92 THR A O 1
ATOM 596 N N . CYS A 1 93 ? 8.115 3.781 -86.649 1.00 72.31 93 CYS A N 1
ATOM 597 C CA . CYS A 1 93 ? 8.720 4.474 -85.498 1.00 72.31 93 CYS A CA 1
ATOM 598 C C . CYS A 1 93 ? 10.242 4.659 -85.665 1.00 72.31 93 CYS A C 1
ATOM 600 O O . CYS A 1 93 ? 10.786 5.721 -85.370 1.00 72.31 93 CYS A O 1
ATOM 602 N N . THR A 1 94 ? 10.920 3.672 -86.263 1.00 73.69 94 THR A N 1
ATOM 603 C CA . THR A 1 94 ? 12.361 3.706 -86.579 1.00 73.69 94 THR A CA 1
ATOM 604 C C . THR A 1 94 ? 12.745 4.677 -87.703 1.00 73.69 94 THR A C 1
ATOM 606 O O . THR A 1 94 ? 13.923 4.909 -87.971 1.00 73.69 94 THR A O 1
ATOM 609 N N . SER A 1 95 ? 11.760 5.278 -88.374 1.00 75.06 95 SER A N 1
ATOM 610 C CA . SER A 1 95 ? 12.003 6.357 -89.336 1.00 75.06 95 SER A CA 1
ATOM 611 C C . SER A 1 95 ? 12.423 7.659 -88.635 1.00 75.06 95 SER A C 1
ATOM 613 O O . SER A 1 95 ? 13.130 8.466 -89.242 1.00 75.06 95 SER A O 1
ATOM 615 N N . CYS A 1 96 ? 12.049 7.840 -87.359 1.00 74.38 96 CYS A N 1
ATOM 616 C CA . CYS A 1 96 ? 12.348 9.033 -86.554 1.00 74.38 96 CYS A CA 1
ATOM 617 C C . CYS A 1 96 ? 13.082 8.713 -85.230 1.00 74.38 96 CYS A C 1
ATOM 619 O O . CYS A 1 96 ? 13.986 9.453 -84.836 1.00 74.38 96 CYS A O 1
ATOM 621 N N . HIS A 1 97 ? 12.772 7.589 -84.576 1.00 77.75 97 HIS A N 1
ATOM 622 C CA . HIS A 1 97 ? 13.234 7.235 -83.222 1.00 77.75 97 HIS A CA 1
ATOM 623 C C . HIS A 1 97 ? 14.311 6.131 -83.200 1.00 77.75 97 HIS A C 1
ATOM 625 O O . HIS A 1 97 ? 14.165 5.111 -82.535 1.00 77.75 97 HIS A O 1
ATOM 631 N N . GLY A 1 98 ? 15.414 6.330 -83.931 1.00 70.62 98 GLY A N 1
ATOM 632 C CA . GLY A 1 98 ? 16.526 5.362 -83.964 1.00 70.62 98 GLY A CA 1
ATOM 633 C C . GLY A 1 98 ? 16.208 4.084 -84.759 1.00 70.62 98 GLY A C 1
ATOM 634 O O . GLY A 1 98 ? 15.261 4.056 -85.537 1.00 70.62 98 GLY A O 1
ATOM 635 N N . SER A 1 99 ? 17.018 3.029 -84.636 1.00 62.94 99 SER A N 1
ATOM 636 C CA . SER A 1 99 ? 16.736 1.707 -85.231 1.00 62.94 99 SER A CA 1
ATOM 637 C C . SER A 1 99 ? 16.230 0.730 -84.166 1.00 62.94 99 SER A C 1
ATOM 639 O O . SER A 1 99 ? 16.410 0.974 -82.980 1.00 62.94 99 SER A O 1
ATOM 641 N N . GLY A 1 100 ? 15.611 -0.388 -84.571 1.00 59.53 100 GLY A N 1
ATOM 642 C CA . GLY A 1 100 ? 15.070 -1.378 -83.623 1.00 59.53 100 GLY A CA 1
ATOM 643 C C . GLY A 1 100 ? 16.099 -1.884 -82.601 1.00 59.53 100 GLY A C 1
ATOM 644 O O . GLY A 1 100 ? 15.753 -2.081 -81.443 1.00 59.53 100 GLY A O 1
ATOM 645 N N . ASP A 1 101 ? 17.368 -1.994 -83.008 1.00 60.25 101 ASP A N 1
ATOM 646 C CA . ASP A 1 101 ? 18.477 -2.401 -82.134 1.00 60.25 101 ASP A CA 1
ATOM 647 C C . ASP A 1 101 ? 19.195 -1.213 -81.452 1.00 60.25 101 ASP A C 1
ATOM 649 O O . ASP A 1 101 ? 19.947 -1.407 -80.498 1.00 60.25 101 ASP A O 1
ATOM 653 N N . GLU A 1 102 ? 18.979 0.024 -81.920 1.00 64.56 102 GLU A N 1
ATOM 654 C CA . GLU A 1 102 ? 19.566 1.254 -81.367 1.00 64.56 102 GLU A CA 1
ATOM 655 C C . GLU A 1 102 ? 18.531 2.400 -81.360 1.00 64.56 102 GLU A C 1
ATOM 657 O O . GLU A 1 102 ? 18.593 3.311 -82.197 1.00 64.56 102 GLU A O 1
ATOM 662 N N . PRO A 1 103 ? 17.575 2.401 -80.412 1.00 64.25 103 PRO A N 1
ATOM 663 C CA . PRO A 1 103 ? 16.518 3.415 -80.349 1.00 64.25 103 PRO A CA 1
ATOM 664 C C . PRO A 1 103 ? 17.036 4.819 -79.975 1.00 64.25 103 PRO A C 1
ATOM 666 O O . PRO A 1 103 ? 16.298 5.799 -80.054 1.00 64.25 103 PRO A O 1
ATOM 669 N N . ALA A 1 104 ? 18.317 4.948 -79.600 1.00 69.75 104 ALA A N 1
ATOM 670 C CA . ALA A 1 104 ? 18.929 6.199 -79.162 1.00 69.75 104 ALA A CA 1
ATOM 671 C C . ALA A 1 104 ? 20.313 6.489 -79.807 1.00 69.75 104 ALA A C 1
ATOM 673 O O . ALA A 1 104 ? 21.084 5.562 -80.077 1.00 69.75 104 ALA A O 1
ATOM 674 N N . PRO A 1 105 ? 20.684 7.779 -79.981 1.00 69.19 105 PRO A N 1
ATOM 675 C CA . PRO A 1 105 ? 19.824 8.912 -79.712 1.00 69.19 105 PRO A CA 1
ATOM 676 C C . PRO A 1 105 ? 18.764 9.054 -80.817 1.00 69.19 105 PRO A C 1
ATOM 678 O O . PRO A 1 105 ? 19.050 8.746 -81.983 1.00 69.19 105 PRO A O 1
ATOM 681 N N . PRO A 1 106 ? 17.555 9.518 -80.468 1.00 74.38 106 PRO A N 1
ATOM 682 C CA . PRO A 1 106 ? 16.544 9.833 -81.462 1.00 74.38 106 PRO A CA 1
ATOM 683 C C . PRO A 1 106 ? 17.041 10.951 -82.384 1.00 74.38 106 PRO A C 1
ATOM 685 O O . PRO A 1 106 ? 17.950 11.721 -82.052 1.00 74.38 106 PRO A O 1
ATOM 688 N N . VAL A 1 107 ? 16.446 11.032 -83.570 1.00 77.88 107 VAL A N 1
ATOM 689 C CA . VAL A 1 107 ? 16.629 12.197 -84.428 1.00 77.88 107 VAL A CA 1
ATOM 690 C C . VAL A 1 107 ? 15.657 13.265 -83.950 1.00 77.88 107 VAL A C 1
ATOM 692 O O . VAL A 1 107 ? 14.473 12.980 -83.798 1.00 77.88 107 VAL A O 1
ATOM 695 N N . ASP A 1 108 ? 16.127 14.488 -83.719 1.00 78.88 108 ASP A N 1
ATOM 696 C CA . ASP A 1 108 ? 15.197 15.563 -83.378 1.00 78.88 108 ASP A CA 1
ATOM 697 C C . ASP A 1 108 ? 14.333 15.985 -84.579 1.00 78.88 108 ASP A C 1
ATOM 699 O O . ASP A 1 108 ? 14.587 15.612 -85.728 1.00 78.88 108 ASP A O 1
ATOM 703 N N . THR A 1 109 ? 13.325 16.824 -84.336 1.00 75.00 109 THR A N 1
ATOM 704 C CA . THR A 1 109 ? 12.386 17.312 -85.366 1.00 75.00 109 THR A CA 1
ATOM 705 C C . THR A 1 109 ? 13.049 18.114 -86.498 1.00 75.00 109 THR A C 1
ATOM 707 O O . THR A 1 109 ? 12.409 18.408 -87.508 1.00 75.00 109 THR A O 1
ATOM 710 N N . LEU A 1 110 ? 14.340 18.452 -86.368 1.00 80.94 110 LEU A N 1
ATOM 711 C CA . LEU A 1 110 ? 15.158 19.120 -87.383 1.00 80.94 110 LEU A CA 1
ATOM 712 C C . LEU A 1 110 ? 16.144 18.169 -88.082 1.00 80.94 110 LEU A C 1
ATOM 714 O O . LEU A 1 110 ? 16.973 18.621 -88.877 1.00 80.94 110 LEU A O 1
ATOM 718 N N . GLY A 1 111 ? 16.075 16.865 -87.813 1.00 76.69 111 GLY A N 1
ATOM 719 C CA . GLY A 1 111 ? 16.944 15.870 -88.432 1.00 76.69 111 GLY A CA 1
ATOM 720 C C . GLY A 1 111 ? 18.315 15.723 -87.759 1.00 76.69 111 GLY A C 1
ATOM 721 O O . GLY A 1 111 ? 19.207 15.091 -88.333 1.00 76.69 111 GLY A O 1
ATOM 722 N N . ARG A 1 112 ? 18.536 16.326 -86.584 1.00 85.06 112 ARG A N 1
ATOM 723 C CA . ARG A 1 112 ? 19.845 16.361 -85.909 1.00 85.06 112 ARG A CA 1
ATOM 724 C C . ARG A 1 112 ? 19.998 15.174 -84.954 1.00 85.06 112 ARG A C 1
ATOM 726 O O . ARG A 1 112 ? 19.025 14.687 -84.396 1.00 85.06 112 ARG A O 1
ATOM 733 N N . ARG A 1 113 ? 21.243 14.721 -84.768 1.00 83.06 113 ARG A N 1
ATOM 734 C CA . ARG A 1 113 ? 21.626 13.583 -83.899 1.00 83.06 113 ARG A CA 1
ATOM 735 C C . ARG A 1 113 ? 22.770 13.918 -82.937 1.00 83.06 113 ARG A C 1
ATOM 737 O O . ARG A 1 113 ? 23.406 13.026 -82.386 1.00 83.06 113 ARG A O 1
ATOM 744 N N . ASP A 1 114 ? 23.095 15.199 -82.816 1.00 85.62 114 ASP A N 1
ATOM 745 C CA . ASP A 1 114 ? 24.204 15.665 -81.989 1.00 85.62 114 ASP A CA 1
ATOM 746 C C . ASP A 1 114 ? 23.779 15.651 -80.517 1.00 85.62 114 ASP A C 1
ATOM 748 O O . ASP A 1 114 ? 22.863 16.373 -80.136 1.00 85.62 114 ASP A O 1
ATOM 752 N N . THR A 1 115 ? 24.432 14.824 -79.700 1.00 83.75 115 THR A N 1
ATOM 753 C CA . THR A 1 115 ? 24.117 14.646 -78.272 1.00 83.75 115 THR A CA 1
ATOM 754 C C . THR A 1 115 ? 24.447 15.872 -77.422 1.00 83.75 115 THR A C 1
ATOM 756 O O . THR A 1 115 ? 24.036 15.932 -76.270 1.00 83.75 115 THR A O 1
ATOM 759 N N . SER A 1 116 ? 25.138 16.874 -77.979 1.00 85.88 116 SER A N 1
ATOM 760 C CA . SER A 1 116 ? 25.301 18.185 -77.336 1.00 85.88 116 SER A CA 1
ATOM 761 C C . SER A 1 116 ? 24.053 19.072 -77.434 1.00 85.88 116 SER A C 1
ATOM 763 O O . SER A 1 116 ? 24.022 20.172 -76.884 1.00 85.88 116 SER A O 1
ATOM 765 N N . LEU A 1 117 ? 23.016 18.624 -78.150 1.00 86.25 117 LEU A N 1
ATOM 766 C CA . LEU A 1 117 ? 21.743 19.327 -78.255 1.00 86.25 117 LEU A CA 1
ATOM 767 C C . LEU A 1 117 ? 20.758 18.805 -77.203 1.00 86.25 117 LEU A C 1
ATOM 769 O O . LEU A 1 117 ? 20.567 17.590 -77.125 1.00 86.25 117 LEU A O 1
ATOM 773 N N . PRO A 1 118 ? 20.032 19.685 -76.486 1.00 84.12 118 PRO A N 1
ATOM 774 C CA . PRO A 1 118 ? 19.026 19.251 -75.514 1.00 84.12 118 PRO A CA 1
ATOM 775 C C . PRO A 1 118 ? 17.900 18.399 -76.114 1.00 84.12 118 PRO A C 1
ATOM 777 O O . PRO A 1 118 ? 17.337 17.538 -75.449 1.00 84.12 118 PRO A O 1
ATOM 780 N N . THR A 1 119 ? 17.622 18.585 -77.407 1.00 81.38 119 THR A N 1
ATOM 781 C CA . THR A 1 119 ? 16.637 17.814 -78.181 1.00 81.38 119 THR A CA 1
ATOM 782 C C . THR A 1 119 ? 17.064 16.373 -78.486 1.00 81.38 119 THR A C 1
ATOM 784 O O . THR A 1 119 ? 16.283 15.627 -79.066 1.00 81.38 119 THR A O 1
ATOM 787 N N . VAL A 1 120 ? 18.297 15.986 -78.140 1.00 82.94 120 VAL A N 1
ATOM 788 C CA . VAL A 1 120 ? 18.902 14.682 -78.454 1.00 82.94 120 VAL A CA 1
ATOM 789 C C . VAL A 1 120 ? 19.543 14.073 -77.198 1.00 82.94 120 VAL A C 1
ATOM 791 O O . VAL A 1 120 ? 19.176 12.967 -76.814 1.00 82.94 120 VAL A O 1
ATOM 794 N N . GLY A 1 121 ? 20.455 14.803 -76.548 1.00 86.31 121 GLY A N 1
ATOM 795 C CA . GLY A 1 121 ? 21.003 14.577 -75.201 1.00 86.31 121 GLY A CA 1
ATOM 796 C C . GLY A 1 121 ? 21.278 13.137 -74.740 1.00 86.31 121 GLY A C 1
ATOM 797 O O . GLY A 1 121 ? 21.691 12.270 -75.516 1.00 86.31 121 GLY A O 1
ATOM 798 N N . ALA A 1 122 ? 21.080 12.902 -73.440 1.00 86.44 122 ALA A N 1
ATOM 799 C CA . ALA A 1 122 ? 21.521 11.717 -72.698 1.00 86.44 122 ALA A CA 1
ATOM 800 C C . ALA A 1 122 ? 20.607 10.475 -72.793 1.00 86.44 122 ALA A C 1
ATOM 802 O O . ALA A 1 122 ? 20.712 9.578 -71.952 1.00 86.44 122 ALA A O 1
ATOM 803 N N . HIS A 1 123 ? 19.747 10.354 -73.814 1.00 84.12 123 HIS A N 1
ATOM 804 C CA . HIS A 1 123 ? 18.889 9.167 -73.997 1.00 84.12 123 HIS A CA 1
ATOM 805 C C . HIS A 1 123 ? 19.687 7.852 -73.975 1.00 84.12 123 HIS A C 1
ATOM 807 O O . HIS A 1 123 ? 19.259 6.868 -73.381 1.00 84.12 123 HIS A O 1
ATOM 813 N N . ARG A 1 124 ? 20.877 7.836 -74.592 1.00 80.44 124 ARG A N 1
ATOM 814 C CA . ARG A 1 124 ? 21.746 6.647 -74.621 1.00 80.44 124 ARG A CA 1
ATOM 815 C C . ARG A 1 124 ? 22.273 6.235 -73.255 1.00 80.44 124 ARG A C 1
ATOM 817 O O . ARG A 1 124 ? 22.488 5.045 -73.057 1.00 80.44 124 ARG A O 1
ATOM 824 N N . GLU A 1 125 ? 22.499 7.193 -72.362 1.00 83.81 125 GLU A N 1
ATOM 825 C CA . GLU A 1 125 ? 22.979 6.886 -71.017 1.00 83.81 125 GLU A CA 1
ATOM 826 C C . GLU A 1 125 ? 21.885 6.102 -70.286 1.00 83.81 125 GLU A C 1
ATOM 828 O O . GLU A 1 125 ? 22.098 4.958 -69.904 1.00 83.81 125 GLU A O 1
ATOM 833 N N . HIS A 1 126 ? 20.663 6.638 -70.260 1.00 82.94 126 HIS A N 1
ATOM 834 C CA . HIS A 1 126 ? 19.528 6.048 -69.546 1.00 82.94 126 HIS A CA 1
ATOM 835 C C . HIS A 1 126 ? 19.040 4.710 -70.131 1.00 82.94 126 HIS A C 1
ATOM 837 O O . HIS A 1 126 ? 18.659 3.812 -69.379 1.00 82.94 126 HIS A O 1
ATOM 843 N N . LEU A 1 127 ? 19.075 4.555 -71.460 1.00 81.31 127 LEU A N 1
ATOM 844 C CA . LEU A 1 127 ? 18.666 3.324 -72.157 1.00 81.31 127 LEU A CA 1
ATOM 845 C C . LEU A 1 127 ? 19.774 2.246 -72.177 1.00 81.31 127 LEU A C 1
ATOM 847 O O . LEU A 1 127 ? 19.537 1.091 -72.560 1.00 81.31 127 LEU A O 1
ATOM 851 N N . GLY A 1 128 ? 20.999 2.598 -71.780 1.00 73.94 128 GLY A N 1
ATOM 852 C CA . GLY A 1 128 ? 22.125 1.676 -71.658 1.00 73.94 128 GLY A CA 1
ATOM 853 C C . GLY A 1 128 ? 22.017 0.764 -70.430 1.00 73.94 128 GLY A C 1
ATOM 854 O O . GLY A 1 128 ? 21.362 1.085 -69.444 1.00 73.94 128 GLY A O 1
ATOM 855 N N . ALA A 1 129 ? 22.681 -0.397 -70.470 1.00 63.62 129 ALA A N 1
ATOM 856 C CA . ALA A 1 129 ? 22.906 -1.190 -69.261 1.00 63.62 129 ALA A CA 1
ATOM 857 C C . ALA A 1 129 ? 24.062 -0.552 -68.470 1.00 63.62 129 ALA A C 1
ATOM 859 O O . ALA A 1 129 ? 25.228 -0.716 -68.836 1.00 63.62 129 ALA A O 1
ATOM 860 N N . GLY A 1 130 ? 23.733 0.228 -67.439 1.00 67.44 130 GLY A N 1
ATOM 861 C CA . GLY A 1 130 ? 24.705 0.900 -66.579 1.00 67.44 130 GLY A CA 1
ATOM 862 C C . GLY A 1 130 ? 25.229 0.010 -65.447 1.00 67.44 130 GLY A C 1
ATOM 863 O O . GLY A 1 130 ? 24.619 -0.990 -65.079 1.00 67.44 130 GLY A O 1
ATOM 864 N N . SER A 1 131 ? 26.360 0.397 -64.853 1.00 71.25 131 SER A N 1
ATOM 865 C CA . SER A 1 131 ? 26.893 -0.222 -63.626 1.00 71.25 131 SER A CA 1
ATOM 866 C C . SER A 1 131 ? 26.321 0.379 -62.335 1.00 71.25 131 SER A C 1
ATOM 868 O O . SER A 1 131 ? 26.691 -0.064 -61.252 1.00 71.25 131 SER A O 1
ATOM 870 N N . LEU A 1 132 ? 25.491 1.424 -62.447 1.00 74.56 132 LEU A N 1
ATOM 871 C CA . LEU A 1 132 ? 24.948 2.196 -61.322 1.00 74.56 132 LEU A CA 1
ATOM 872 C C . LEU A 1 132 ? 23.418 2.139 -61.227 1.00 74.56 132 LEU A C 1
ATOM 874 O O . LEU A 1 132 ? 22.871 2.470 -60.190 1.00 74.56 132 LEU A O 1
ATOM 878 N N . TYR A 1 133 ? 22.721 1.767 -62.294 1.00 77.56 133 TYR A N 1
ATOM 879 C CA . TYR A 1 133 ? 21.263 1.737 -62.319 1.00 77.56 133 TYR A CA 1
ATOM 880 C C . TYR A 1 133 ? 20.784 0.746 -63.374 1.00 77.56 133 TYR A C 1
ATOM 882 O O . TYR A 1 133 ? 21.468 0.500 -64.376 1.00 77.56 133 TYR A O 1
ATOM 890 N N . ARG A 1 134 ? 19.591 0.193 -63.163 1.00 81.50 134 ARG A N 1
ATOM 891 C CA . ARG A 1 134 ? 18.891 -0.608 -64.166 1.00 81.50 134 ARG A CA 1
ATOM 892 C C . ARG A 1 134 ? 18.525 0.264 -65.364 1.00 81.50 134 ARG A C 1
ATOM 894 O O . ARG A 1 134 ? 18.151 1.419 -65.174 1.00 81.50 134 ARG A O 1
ATOM 901 N N . ARG A 1 135 ? 18.567 -0.301 -66.576 1.00 83.94 135 ARG A N 1
ATOM 902 C CA . ARG A 1 135 ? 18.076 0.358 -67.801 1.00 83.94 135 ARG A CA 1
ATOM 903 C C . ARG A 1 135 ? 16.733 1.051 -67.528 1.00 83.94 135 ARG A C 1
ATOM 905 O O . ARG A 1 135 ? 15.851 0.452 -66.911 1.00 83.94 135 ARG A O 1
ATOM 912 N N . ARG A 1 136 ? 16.601 2.297 -67.987 1.00 84.75 136 ARG A N 1
ATOM 913 C CA . ARG A 1 136 ? 15.341 3.046 -67.958 1.00 84.75 136 ARG A CA 1
ATOM 914 C C . ARG A 1 136 ? 14.612 2.848 -69.271 1.00 84.75 136 ARG A C 1
ATOM 916 O O . ARG A 1 136 ? 15.237 2.904 -70.327 1.00 84.75 136 ARG A O 1
ATOM 923 N N . GLU A 1 137 ? 13.318 2.595 -69.193 1.00 86.00 137 GLU A N 1
ATOM 924 C CA . GLU A 1 137 ? 12.466 2.441 -70.365 1.00 86.00 137 GLU A CA 1
ATOM 925 C C . GLU A 1 137 ? 11.988 3.819 -70.834 1.00 86.00 137 GLU A C 1
ATOM 927 O O . GLU A 1 137 ? 11.919 4.768 -70.056 1.00 86.00 137 GLU A O 1
ATOM 932 N N . CYS A 1 138 ? 11.640 3.963 -72.112 1.00 82.62 138 CYS A N 1
ATOM 933 C CA . CYS A 1 138 ? 11.182 5.253 -72.647 1.00 82.62 138 CYS A CA 1
ATOM 934 C C . CYS A 1 138 ? 9.948 5.794 -71.893 1.00 82.62 138 CYS A C 1
ATOM 936 O O . CYS A 1 138 ? 9.837 6.996 -71.652 1.00 82.62 138 CYS A O 1
ATOM 938 N N . THR A 1 139 ? 9.066 4.888 -71.459 1.00 85.94 139 THR A N 1
ATOM 939 C CA . THR A 1 139 ? 7.867 5.196 -70.667 1.00 85.94 139 THR A CA 1
ATOM 940 C C . THR A 1 139 ? 8.166 5.692 -69.253 1.00 85.94 139 THR A C 1
ATOM 942 O O . THR A 1 139 ? 7.249 6.163 -68.588 1.00 85.94 139 THR A O 1
ATOM 945 N N . ASP A 1 140 ? 9.415 5.602 -68.781 1.00 85.19 140 ASP A N 1
ATOM 946 C CA . ASP A 1 140 ? 9.799 6.126 -67.465 1.00 85.19 140 ASP A CA 1
ATOM 947 C C . ASP A 1 140 ? 9.895 7.664 -67.449 1.00 85.19 140 ASP A C 1
ATOM 949 O O . ASP A 1 140 ? 9.913 8.267 -66.371 1.00 85.19 140 ASP A O 1
ATOM 953 N N . CYS A 1 141 ? 9.971 8.293 -68.628 1.00 83.19 141 CYS A N 1
ATOM 954 C CA . CYS A 1 141 ? 10.200 9.732 -68.776 1.00 83.19 141 CYS A CA 1
ATOM 955 C C . CYS A 1 141 ? 9.126 10.441 -69.608 1.00 83.19 141 CYS A C 1
ATOM 957 O O . CYS A 1 141 ? 8.827 11.604 -69.352 1.00 83.19 141 CYS A O 1
ATOM 959 N N . HIS A 1 142 ? 8.567 9.797 -70.632 1.00 84.75 142 HIS A N 1
ATOM 960 C CA . HIS A 1 142 ? 7.557 10.411 -71.492 1.00 84.75 142 HIS A CA 1
ATOM 961 C C . HIS A 1 142 ? 6.589 9.367 -72.048 1.00 84.75 142 HIS A C 1
ATOM 963 O O . HIS A 1 142 ? 6.842 8.163 -72.009 1.00 84.75 142 HIS A O 1
ATOM 969 N N . ILE A 1 143 ? 5.474 9.831 -72.604 1.00 83.56 143 ILE A N 1
ATOM 970 C CA . ILE A 1 143 ? 4.495 8.948 -73.244 1.00 83.56 143 ILE A CA 1
ATOM 971 C C . ILE A 1 143 ? 5.125 8.333 -74.501 1.00 83.56 143 ILE A C 1
ATOM 973 O O . ILE A 1 143 ? 5.757 9.031 -75.297 1.00 83.56 143 ILE A O 1
ATOM 977 N N . VAL A 1 144 ? 4.970 7.020 -74.679 1.00 82.81 144 VAL A N 1
ATOM 978 C CA . VAL A 1 144 ? 5.344 6.307 -75.908 1.00 82.81 144 VAL A CA 1
ATOM 979 C C . VAL A 1 144 ? 4.048 5.865 -76.588 1.00 82.81 144 VAL A C 1
ATOM 981 O O . VAL A 1 144 ? 3.463 4.875 -76.156 1.00 82.81 144 VAL A O 1
ATOM 984 N N . PRO A 1 145 ? 3.564 6.620 -77.585 1.00 80.69 145 PRO A N 1
ATOM 985 C CA . PRO A 1 145 ? 2.316 6.313 -78.270 1.00 80.69 145 PRO A CA 1
ATOM 986 C C . PRO A 1 145 ? 2.473 5.121 -79.220 1.00 80.69 145 PRO A C 1
ATOM 988 O O . PRO A 1 145 ? 3.547 4.899 -79.790 1.00 80.69 145 PRO A O 1
ATOM 991 N N . ASP A 1 146 ? 1.385 4.379 -79.426 1.00 82.44 146 ASP A N 1
ATOM 992 C CA . ASP A 1 146 ? 1.366 3.207 -80.310 1.00 82.44 146 ASP A CA 1
ATOM 993 C C . ASP A 1 146 ? 1.270 3.613 -81.792 1.00 82.44 146 ASP A C 1
ATOM 995 O O . ASP A 1 146 ? 1.659 2.842 -82.676 1.00 82.44 146 ASP A O 1
ATOM 999 N N . GLN A 1 147 ? 0.745 4.811 -82.086 1.00 80.62 147 GLN A N 1
ATOM 1000 C CA . GLN A 1 147 ? 0.546 5.344 -83.440 1.00 80.62 147 GLN A CA 1
ATOM 1001 C C . GLN A 1 147 ? 0.997 6.806 -83.571 1.00 80.62 147 GLN A C 1
ATOM 1003 O O . GLN A 1 147 ? 0.996 7.576 -82.616 1.00 80.62 147 GLN A O 1
ATOM 1008 N N . ILE A 1 148 ? 1.354 7.208 -84.798 1.00 77.81 148 ILE A N 1
ATOM 1009 C CA . ILE A 1 148 ? 1.917 8.541 -85.079 1.00 77.81 148 ILE A CA 1
ATOM 1010 C C . ILE A 1 148 ? 0.918 9.697 -84.881 1.00 77.81 148 ILE A C 1
ATOM 1012 O O . ILE A 1 148 ? 1.321 10.842 -84.699 1.00 77.81 148 ILE A O 1
ATOM 1016 N N . ASP A 1 149 ? -0.380 9.424 -84.983 1.00 81.44 149 ASP A N 1
ATOM 1017 C CA . ASP A 1 149 ? -1.458 10.410 -84.888 1.00 81.44 149 ASP A CA 1
ATOM 1018 C C . ASP A 1 149 ? -2.134 10.446 -83.511 1.00 81.44 149 ASP A C 1
ATOM 1020 O O . ASP A 1 149 ? -3.140 11.140 -83.343 1.00 81.44 149 ASP A O 1
ATOM 1024 N N . GLU A 1 150 ? -1.582 9.734 -82.526 1.00 84.88 150 GLU A N 1
ATOM 1025 C CA . GLU A 1 150 ? -2.028 9.834 -81.140 1.00 84.88 150 GLU A CA 1
ATOM 1026 C C . GLU A 1 150 ? -1.743 11.223 -80.557 1.00 84.88 150 GLU A C 1
ATOM 1028 O O . GLU A 1 150 ? -0.737 11.878 -80.845 1.00 84.88 150 GLU A O 1
ATOM 1033 N N . GLU A 1 151 ? -2.687 11.683 -79.738 1.00 79.06 151 GLU A N 1
ATOM 1034 C CA . GLU A 1 151 ? -2.592 12.942 -79.004 1.00 79.06 151 GLU A CA 1
ATOM 1035 C C . GLU A 1 151 ? -1.385 12.885 -78.049 1.00 79.06 151 GLU A C 1
ATOM 1037 O O . GLU A 1 151 ? -1.266 11.925 -77.288 1.00 79.06 151 GLU A O 1
ATOM 1042 N N . GLY A 1 152 ? -0.481 13.872 -78.108 1.00 74.62 152 GLY A N 1
ATOM 1043 C CA . GLY A 1 152 ? 0.795 13.857 -77.374 1.00 74.62 152 GLY A CA 1
ATOM 1044 C C . GLY A 1 152 ? 2.020 13.378 -78.175 1.00 74.62 152 GLY A C 1
ATOM 1045 O O . GLY A 1 152 ? 3.104 13.264 -77.611 1.00 74.62 152 GLY A O 1
ATOM 1046 N N . HIS A 1 153 ? 1.885 12.998 -79.459 1.00 79.62 153 HIS A N 1
ATOM 1047 C CA . HIS A 1 153 ? 3.036 12.535 -80.259 1.00 79.62 153 HIS A CA 1
ATOM 1048 C C . HIS A 1 153 ? 3.663 13.606 -81.165 1.00 79.62 153 HIS A C 1
ATOM 1050 O O . HIS A 1 153 ? 4.859 13.884 -81.078 1.00 79.62 153 HIS A O 1
ATOM 1056 N N . VAL A 1 154 ? 2.884 14.151 -82.112 1.00 78.75 154 VAL A N 1
ATOM 1057 C CA . VAL A 1 154 ? 3.343 15.149 -83.099 1.00 78.75 154 VAL A CA 1
ATOM 1058 C C . VAL A 1 154 ? 2.585 16.453 -82.890 1.00 78.75 154 VAL A C 1
ATOM 1060 O O . VAL A 1 154 ? 1.670 16.803 -83.641 1.00 78.75 154 VAL A O 1
ATOM 1063 N N . ASP A 1 155 ? 2.986 17.178 -81.859 1.00 76.12 155 ASP A N 1
ATOM 1064 C CA . ASP A 1 155 ? 2.403 18.442 -81.423 1.00 76.12 155 ASP A CA 1
ATOM 1065 C C . ASP A 1 155 ? 3.489 19.479 -81.069 1.00 76.12 155 ASP A C 1
ATOM 1067 O O . ASP A 1 155 ? 4.589 19.476 -81.639 1.00 76.12 155 ASP A O 1
ATOM 1071 N N . ASP A 1 156 ? 3.130 20.479 -80.259 1.00 77.94 156 ASP A N 1
ATOM 1072 C CA . ASP A 1 156 ? 4.001 21.605 -79.943 1.00 77.94 156 ASP A CA 1
ATOM 1073 C C . ASP A 1 156 ? 5.128 21.157 -78.992 1.00 77.94 156 ASP A C 1
ATOM 1075 O O . ASP A 1 156 ? 4.851 20.676 -77.900 1.00 77.94 156 ASP A O 1
ATOM 1079 N N . PRO A 1 157 ? 6.414 21.368 -79.339 1.00 71.06 157 PRO A N 1
ATOM 1080 C CA . PRO A 1 157 ? 7.520 20.949 -78.485 1.00 71.06 157 PRO A CA 1
ATOM 1081 C C . PRO A 1 157 ? 7.555 21.728 -77.156 1.00 71.06 157 PRO A C 1
ATOM 1083 O O . PRO A 1 157 ? 7.222 22.922 -77.138 1.00 71.06 157 PRO A O 1
ATOM 1086 N N . PRO A 1 158 ? 8.111 21.141 -76.077 1.00 75.50 158 PRO A N 1
ATOM 1087 C CA . PRO A 1 158 ? 8.736 19.811 -75.987 1.00 75.50 158 PRO A CA 1
ATOM 1088 C C . PRO A 1 158 ? 7.721 18.674 -75.770 1.00 75.50 158 PRO A C 1
ATOM 1090 O O . PRO A 1 158 ? 6.607 18.940 -75.348 1.00 75.50 158 PRO A O 1
ATOM 1093 N N . ALA A 1 159 ? 8.146 17.424 -75.996 1.00 76.44 159 ALA A N 1
ATOM 1094 C CA . ALA A 1 159 ? 7.327 16.237 -75.724 1.00 76.44 159 ALA A CA 1
ATOM 1095 C C . ALA A 1 159 ? 6.813 16.205 -74.273 1.00 76.44 159 ALA A C 1
ATOM 1097 O O . ALA A 1 159 ? 7.538 16.594 -73.347 1.00 76.44 159 ALA A O 1
ATOM 1098 N N . GLU A 1 160 ? 5.592 15.708 -74.076 1.00 82.06 160 GLU A N 1
ATOM 1099 C CA . GLU A 1 160 ? 4.967 15.575 -72.765 1.00 82.06 160 GLU A CA 1
ATOM 1100 C C . GLU A 1 160 ? 5.709 14.561 -71.898 1.00 82.06 160 GLU A C 1
ATOM 1102 O O . GLU A 1 160 ? 5.829 13.374 -72.212 1.00 82.06 160 GLU A O 1
ATOM 1107 N N . ILE A 1 161 ? 6.171 15.041 -70.752 1.00 84.44 161 ILE A N 1
ATOM 1108 C CA . ILE A 1 161 ? 6.916 14.245 -69.788 1.00 84.44 161 ILE A CA 1
ATOM 1109 C C . ILE A 1 161 ? 5.942 13.615 -68.796 1.00 84.44 161 ILE A C 1
ATOM 1111 O O . ILE A 1 161 ? 5.137 14.302 -68.162 1.00 84.44 161 ILE A O 1
ATOM 1115 N N . VAL A 1 162 ? 6.057 12.299 -68.644 1.00 83.38 162 VAL A N 1
ATOM 1116 C CA . VAL A 1 162 ? 5.345 11.495 -67.653 1.00 83.38 162 VAL A CA 1
ATOM 1117 C C . VAL A 1 162 ? 6.394 10.686 -66.920 1.00 83.38 162 VAL A C 1
ATOM 1119 O O . VAL A 1 162 ? 7.097 9.877 -67.513 1.00 83.38 162 VAL A O 1
ATOM 1122 N N . TRP A 1 163 ? 6.517 10.942 -65.627 1.00 87.38 163 TRP A N 1
ATOM 1123 C CA . TRP A 1 163 ? 7.557 10.344 -64.811 1.00 87.38 163 TRP A CA 1
ATOM 1124 C C . TRP A 1 163 ? 7.090 9.029 -64.195 1.00 87.38 163 TRP A C 1
ATOM 1126 O O . TRP A 1 163 ? 5.980 8.952 -63.663 1.00 87.38 163 TRP A O 1
ATOM 1136 N N . ALA A 1 164 ? 7.956 8.017 -64.210 1.00 85.62 164 ALA A N 1
ATOM 1137 C CA . ALA A 1 164 ? 7.762 6.811 -63.412 1.00 85.62 164 ALA A CA 1
ATOM 1138 C C . ALA A 1 164 ? 7.729 7.126 -61.906 1.00 85.62 164 ALA A C 1
ATOM 1140 O O . ALA A 1 164 ? 8.310 8.108 -61.442 1.00 85.62 164 ALA A O 1
ATOM 1141 N N . GLU A 1 165 ? 7.104 6.240 -61.128 1.00 86.00 165 GLU A N 1
ATOM 1142 C CA . GLU A 1 165 ? 6.944 6.371 -59.672 1.00 86.00 165 GLU A CA 1
ATOM 1143 C C . GLU A 1 165 ? 8.270 6.650 -58.946 1.00 86.00 165 GLU A C 1
ATOM 1145 O O . GLU A 1 165 ? 8.347 7.567 -58.131 1.00 86.00 165 GLU A O 1
ATOM 1150 N N . VAL A 1 166 ? 9.345 5.949 -59.326 1.00 84.25 166 VAL A N 1
ATOM 1151 C CA . VAL A 1 166 ? 10.683 6.113 -58.730 1.00 84.25 166 VAL A CA 1
ATOM 1152 C C . VAL A 1 166 ? 11.235 7.536 -58.859 1.00 84.25 166 VAL A C 1
ATOM 1154 O O . VAL A 1 166 ? 11.999 7.970 -58.005 1.00 84.25 166 VAL A O 1
ATOM 1157 N N . ALA A 1 167 ? 10.835 8.307 -59.877 1.00 87.25 167 ALA A N 1
ATOM 1158 C CA . ALA A 1 167 ? 11.273 9.695 -60.024 1.00 87.25 167 ALA A CA 1
ATOM 1159 C C . ALA A 1 167 ? 10.774 10.593 -58.879 1.00 87.25 167 ALA A C 1
ATOM 1161 O O . ALA A 1 167 ? 11.392 11.628 -58.622 1.00 87.25 167 ALA A O 1
ATOM 1162 N N . SER A 1 168 ? 9.688 10.186 -58.210 1.00 87.44 168 SER A N 1
ATOM 1163 C CA . SER A 1 168 ? 9.051 10.899 -57.094 1.00 87.44 168 SER A CA 1
ATOM 1164 C C . SER A 1 168 ? 9.353 10.282 -55.722 1.00 87.44 168 SER A C 1
ATOM 1166 O O . SER A 1 168 ? 8.750 10.694 -54.731 1.00 87.44 168 SER A O 1
ATOM 1168 N N . ALA A 1 169 ? 10.244 9.285 -55.646 1.00 84.50 169 ALA A N 1
ATOM 1169 C CA . ALA A 1 169 ? 10.675 8.720 -54.367 1.00 84.50 169 ALA A CA 1
ATOM 1170 C C . ALA A 1 169 ? 11.270 9.814 -53.459 1.00 84.50 169 ALA A C 1
ATOM 1172 O O . ALA A 1 169 ? 11.750 10.839 -53.951 1.00 84.50 169 ALA A O 1
ATOM 1173 N N . GLU A 1 170 ? 11.207 9.610 -52.138 1.00 82.44 170 GLU A N 1
ATOM 1174 C CA . GLU A 1 170 ? 11.550 10.631 -51.127 1.00 82.44 170 GLU A CA 1
ATOM 1175 C C . GLU A 1 170 ? 10.760 11.943 -51.295 1.00 82.44 170 GLU A C 1
ATOM 1177 O O . GLU A 1 170 ? 11.279 13.041 -51.095 1.00 82.44 170 GLU A O 1
ATOM 1182 N N . GLU A 1 171 ? 9.497 11.830 -51.722 1.00 84.94 171 GLU A N 1
ATOM 1183 C CA . GLU A 1 171 ? 8.568 12.952 -51.923 1.00 84.94 171 GLU A CA 1
ATOM 1184 C C . GLU A 1 171 ? 9.080 14.036 -52.894 1.00 84.94 171 GLU A C 1
ATOM 1186 O O . GLU A 1 171 ? 8.635 15.191 -52.866 1.00 84.94 171 GLU A O 1
ATOM 1191 N N . VAL A 1 172 ? 10.006 13.683 -53.792 1.00 87.31 172 VAL A N 1
ATOM 1192 C CA . VAL A 1 172 ? 10.486 14.601 -54.828 1.00 87.31 172 VAL A CA 1
ATOM 1193 C C . VAL A 1 172 ? 9.352 14.915 -55.790 1.00 87.31 172 VAL A C 1
ATOM 1195 O O . VAL A 1 172 ? 8.629 14.028 -56.228 1.00 87.31 172 VAL A O 1
ATOM 1198 N N . VAL A 1 173 ? 9.221 16.185 -56.169 1.00 90.44 173 VAL A N 1
ATOM 1199 C CA . VAL A 1 173 ? 8.348 16.600 -57.270 1.00 90.44 173 VAL A CA 1
ATOM 1200 C C . VAL A 1 173 ? 9.171 16.578 -58.561 1.00 90.44 173 VAL A C 1
ATOM 1202 O O . VAL A 1 173 ? 10.042 17.441 -58.715 1.00 90.44 173 VAL A O 1
ATOM 1205 N N . PRO A 1 174 ? 8.924 15.633 -59.488 1.00 90.94 174 PRO A N 1
ATOM 1206 C CA . PRO A 1 174 ? 9.705 15.529 -60.710 1.00 90.94 174 PRO A CA 1
ATOM 1207 C C . PRO A 1 174 ? 9.557 16.754 -61.619 1.00 90.94 174 PRO A C 1
ATOM 1209 O O . PRO A 1 174 ? 8.456 17.282 -61.799 1.00 90.94 174 PRO A O 1
ATOM 1212 N N . GLY A 1 175 ? 10.647 17.182 -62.252 1.00 89.31 175 GLY A N 1
ATOM 1213 C CA . GLY A 1 175 ? 10.656 18.347 -63.132 1.00 89.31 175 GLY A CA 1
ATOM 1214 C C . GLY A 1 175 ? 11.745 18.305 -64.198 1.00 89.31 175 GLY A C 1
ATOM 1215 O O . GLY A 1 175 ? 12.798 17.701 -64.016 1.00 89.31 175 GLY A O 1
ATOM 1216 N N . TRP A 1 176 ? 11.480 18.986 -65.312 1.00 87.50 176 TRP A N 1
ATOM 1217 C CA . TRP A 1 176 ? 12.405 19.182 -66.427 1.00 87.50 176 TRP A CA 1
ATOM 1218 C C . TRP A 1 176 ? 12.323 20.630 -66.906 1.00 87.50 176 TRP A C 1
ATOM 1220 O O . TRP A 1 176 ? 11.228 21.131 -67.170 1.00 87.50 176 TRP A O 1
ATOM 1230 N N . ASP A 1 177 ? 13.468 21.303 -67.023 1.00 87.25 177 ASP A N 1
ATOM 1231 C CA . ASP A 1 177 ? 13.537 22.718 -67.422 1.00 87.25 177 ASP A CA 1
ATOM 1232 C C . ASP A 1 177 ? 14.065 22.945 -68.851 1.00 87.25 177 ASP A C 1
ATOM 1234 O O . ASP A 1 177 ? 14.201 24.088 -69.297 1.00 87.25 177 ASP A O 1
ATOM 1238 N N . GLY A 1 178 ? 14.333 21.862 -69.586 1.00 84.81 178 GLY A N 1
ATOM 1239 C CA . GLY A 1 178 ? 14.942 21.902 -70.915 1.00 84.81 178 GLY A CA 1
ATOM 1240 C C . GLY A 1 178 ? 16.442 21.610 -70.935 1.00 84.81 178 GLY A C 1
ATOM 1241 O O . GLY A 1 178 ? 16.982 21.451 -72.028 1.00 84.81 178 GLY A O 1
ATOM 1242 N N . GLN A 1 179 ? 17.103 21.518 -69.777 1.00 88.38 179 GLN A N 1
ATOM 1243 C CA . GLN A 1 179 ? 18.523 21.168 -69.660 1.00 88.38 179 GLN A CA 1
ATOM 1244 C C . GLN A 1 179 ? 18.819 20.235 -68.476 1.00 88.38 179 GLN A C 1
ATOM 1246 O O . GLN A 1 179 ? 19.723 19.405 -68.571 1.00 88.38 179 GLN A O 1
ATOM 1251 N N . TYR A 1 180 ? 18.072 20.355 -67.380 1.00 89.38 180 TYR A N 1
ATOM 1252 C CA . TYR A 1 180 ? 18.280 19.607 -66.145 1.00 89.38 180 TYR A CA 1
ATOM 1253 C C . TYR A 1 180 ? 16.993 18.914 -65.695 1.00 89.38 180 TYR A C 1
ATOM 1255 O O . TYR A 1 180 ? 15.894 19.473 -65.774 1.00 89.38 180 TYR A O 1
ATOM 1263 N N . CYS A 1 181 ? 17.148 17.697 -65.172 1.00 87.81 181 CYS A N 1
ATOM 1264 C CA . CYS A 1 181 ? 16.091 16.972 -64.476 1.00 87.81 181 CYS A CA 1
ATOM 1265 C C . CYS A 1 181 ? 16.184 17.238 -62.969 1.00 87.81 181 CYS A C 1
ATOM 1267 O O . CYS A 1 181 ? 17.275 17.228 -62.401 1.00 87.81 181 CYS A O 1
ATOM 1269 N N . THR A 1 182 ? 15.037 17.419 -62.317 1.00 90.62 182 THR A N 1
ATOM 1270 C CA . THR A 1 182 ? 14.888 17.299 -60.860 1.00 90.62 182 THR A CA 1
ATOM 1271 C C . THR A 1 182 ? 14.027 16.078 -60.586 1.00 90.62 182 THR A C 1
ATOM 1273 O O . THR A 1 182 ? 12.830 16.123 -60.821 1.00 90.62 182 THR A O 1
ATOM 1276 N N . VAL A 1 183 ? 14.632 14.981 -60.148 1.00 89.31 183 VAL A N 1
ATOM 1277 C CA . VAL A 1 183 ? 13.993 13.693 -59.830 1.00 89.31 183 VAL A CA 1
ATOM 1278 C C . VAL A 1 183 ? 14.731 13.052 -58.651 1.00 89.31 183 VAL A C 1
ATOM 1280 O O . VAL A 1 183 ? 15.816 13.502 -58.294 1.00 89.31 183 VAL A O 1
ATOM 1283 N N . TYR A 1 184 ? 14.208 11.973 -58.070 1.00 87.00 184 TYR A N 1
ATOM 1284 C CA . TYR A 1 184 ? 14.900 11.223 -57.010 1.00 87.00 184 TYR A CA 1
ATOM 1285 C C . TYR A 1 184 ? 16.375 10.913 -57.342 1.00 87.00 184 TYR A C 1
ATOM 1287 O O . TYR A 1 184 ? 17.258 11.102 -56.508 1.00 87.00 184 TYR A O 1
ATOM 1295 N N . CYS A 1 185 ? 16.657 10.506 -58.587 1.00 84.62 185 CYS A N 1
ATOM 1296 C CA . CYS A 1 185 ? 18.010 10.185 -59.055 1.00 84.62 185 CYS A CA 1
ATOM 1297 C C . CYS A 1 185 ? 18.896 11.407 -59.375 1.00 84.62 185 CYS A C 1
ATOM 1299 O O . CYS A 1 185 ? 20.095 11.224 -59.573 1.00 84.62 185 CYS A O 1
ATOM 1301 N N . HIS A 1 186 ? 18.336 12.619 -59.473 1.00 88.19 186 HIS A N 1
ATOM 1302 C CA . HIS A 1 186 ? 19.029 13.859 -59.848 1.00 88.19 186 HIS A CA 1
ATOM 1303 C C . HIS A 1 186 ? 18.377 15.048 -59.138 1.00 88.19 186 HIS A C 1
ATOM 1305 O O . HIS A 1 186 ? 17.311 15.504 -59.539 1.00 88.19 186 HIS A O 1
ATOM 1311 N N . GLY A 1 187 ? 19.004 15.588 -58.100 1.00 84.75 187 GLY A N 1
ATOM 1312 C CA . GLY A 1 187 ? 18.510 16.789 -57.445 1.00 84.75 187 GLY A CA 1
ATOM 1313 C C . GLY A 1 187 ? 18.915 16.885 -55.984 1.00 84.75 187 GLY A C 1
ATOM 1314 O O . GLY A 1 187 ? 19.961 16.404 -55.555 1.00 84.75 187 GLY A O 1
ATOM 1315 N N . VAL A 1 188 ? 18.069 17.562 -55.214 1.00 75.75 188 VAL A N 1
ATOM 1316 C CA . VAL A 1 188 ? 18.356 17.965 -53.831 1.00 75.75 188 VAL A CA 1
ATOM 1317 C C . VAL A 1 188 ? 18.374 16.810 -52.824 1.00 75.75 188 VAL A C 1
ATOM 1319 O O . VAL A 1 188 ? 18.924 16.981 -51.741 1.00 75.75 188 VAL A O 1
ATOM 1322 N N . THR A 1 189 ? 17.819 15.646 -53.172 1.00 78.38 189 THR A N 1
ATOM 1323 C CA . THR A 1 189 ? 17.792 14.438 -52.326 1.00 78.38 189 THR A CA 1
ATOM 1324 C C . THR A 1 189 ? 19.145 13.752 -52.198 1.00 78.38 189 THR A C 1
ATOM 1326 O O . THR A 1 189 ? 19.371 13.000 -51.255 1.00 78.38 189 THR A O 1
ATOM 1329 N N . LEU A 1 190 ? 20.079 14.020 -53.110 1.00 83.69 190 LEU A N 1
ATOM 1330 C CA . LEU A 1 190 ? 21.357 13.322 -53.154 1.00 83.69 190 LEU A CA 1
ATOM 1331 C C . LEU A 1 190 ? 22.443 14.055 -52.355 1.00 83.69 190 LEU A C 1
ATOM 1333 O O . LEU A 1 190 ? 23.442 14.552 -52.879 1.00 83.69 190 LEU A O 1
ATOM 1337 N N . ALA A 1 191 ? 22.225 14.163 -51.048 1.00 81.88 191 ALA A N 1
ATOM 1338 C CA . ALA A 1 191 ? 23.121 14.893 -50.164 1.00 81.88 191 ALA A CA 1
ATOM 1339 C C . ALA A 1 191 ? 24.569 14.350 -50.213 1.00 81.88 191 ALA A C 1
ATOM 1341 O O . ALA A 1 191 ? 24.825 13.145 -50.264 1.00 81.88 191 ALA A O 1
ATOM 1342 N N . GLY A 1 192 ? 25.543 15.263 -50.183 1.00 81.88 192 GLY A N 1
ATOM 1343 C CA . GLY A 1 192 ? 26.973 14.934 -50.178 1.00 81.88 192 GLY A CA 1
ATOM 1344 C C . GLY A 1 192 ? 27.592 14.612 -51.544 1.00 81.88 192 GLY A C 1
ATOM 1345 O O . GLY A 1 192 ? 28.794 14.363 -51.588 1.00 81.88 192 GLY A O 1
ATOM 1346 N N . GLY A 1 193 ? 26.819 14.624 -52.635 1.00 87.19 193 GLY A N 1
ATOM 1347 C CA . GLY A 1 193 ? 27.346 14.445 -53.990 1.00 87.19 193 GLY A CA 1
ATOM 1348 C C . GLY A 1 193 ? 28.010 15.691 -54.572 1.00 87.19 193 GLY A C 1
ATOM 1349 O O . GLY A 1 193 ? 27.601 16.822 -54.301 1.00 87.19 193 GLY A O 1
ATOM 1350 N N . GLU A 1 194 ? 29.029 15.486 -55.407 1.00 87.56 194 GLU A N 1
ATOM 1351 C CA . GLU A 1 194 ? 29.741 16.565 -56.110 1.00 87.56 194 GLU A CA 1
ATOM 1352 C C . GLU A 1 194 ? 28.994 17.101 -57.349 1.00 87.56 194 GLU A C 1
ATOM 1354 O O . GLU A 1 194 ? 29.246 18.228 -57.777 1.00 87.56 194 GLU A O 1
ATOM 1359 N N . ASN A 1 195 ? 28.083 16.310 -57.923 1.00 89.19 195 ASN A N 1
ATOM 1360 C CA . ASN A 1 195 ? 27.295 16.623 -59.114 1.00 89.19 195 ASN A CA 1
ATOM 1361 C C . ASN A 1 195 ? 25.888 16.004 -59.026 1.00 89.19 195 ASN A C 1
ATOM 1363 O O . ASN A 1 195 ? 25.577 14.998 -59.665 1.00 89.19 195 ASN A O 1
ATOM 1367 N N . THR A 1 196 ? 25.030 16.609 -58.207 1.00 90.00 196 THR A N 1
ATOM 1368 C CA . THR A 1 196 ? 23.672 16.105 -57.951 1.00 90.00 196 THR A CA 1
ATOM 1369 C C . THR A 1 196 ? 22.666 16.484 -59.039 1.00 90.00 196 THR A C 1
ATOM 1371 O O . THR A 1 196 ? 21.556 15.966 -59.057 1.00 90.00 196 THR A O 1
ATOM 1374 N N . THR A 1 197 ? 23.018 17.392 -59.951 1.00 89.62 197 THR A N 1
ATOM 1375 C CA . THR A 1 197 ? 22.151 17.878 -61.037 1.00 89.62 197 THR A CA 1
ATOM 1376 C C . THR A 1 197 ? 22.920 17.805 -62.357 1.00 89.62 197 THR A C 1
ATOM 1378 O O . THR A 1 197 ? 23.372 18.837 -62.856 1.00 89.62 197 THR A O 1
ATOM 1381 N N . PRO A 1 198 ? 23.136 16.589 -62.892 1.00 89.75 198 PRO A N 1
ATOM 1382 C CA . PRO A 1 198 ? 23.953 16.399 -64.081 1.00 89.75 198 PRO A CA 1
ATOM 1383 C C . PRO A 1 198 ? 23.338 17.083 -65.302 1.00 89.75 198 PRO A C 1
ATOM 1385 O O . PRO A 1 198 ? 22.115 17.144 -65.466 1.00 89.75 198 PRO A O 1
ATOM 1388 N N . ASP A 1 199 ? 24.204 17.582 -66.178 1.00 90.94 199 ASP A N 1
ATOM 1389 C CA . ASP A 1 199 ? 23.795 18.220 -67.425 1.00 90.94 199 ASP A CA 1
ATOM 1390 C C . ASP A 1 199 ? 23.303 17.157 -68.429 1.00 90.94 199 ASP A C 1
ATOM 1392 O O . ASP A 1 199 ? 24.037 16.230 -68.783 1.00 90.94 199 ASP A O 1
ATOM 1396 N N . TRP A 1 200 ? 22.079 17.309 -68.952 1.00 89.25 200 TRP A N 1
ATOM 1397 C CA . TRP A 1 200 ? 21.488 16.397 -69.946 1.00 89.25 200 TRP A CA 1
ATOM 1398 C C . TRP A 1 200 ? 22.326 16.208 -71.221 1.00 89.25 200 TRP A C 1
ATOM 1400 O O . TRP A 1 200 ? 22.175 15.222 -71.944 1.00 89.25 200 TRP A O 1
ATOM 1410 N N . THR A 1 201 ? 23.212 17.151 -71.521 1.00 90.31 201 THR A N 1
ATOM 1411 C CA . THR A 1 201 ? 24.128 17.123 -72.668 1.00 90.31 201 THR A CA 1
ATOM 1412 C C . THR A 1 201 ? 25.575 16.789 -72.285 1.00 90.31 201 THR A C 1
ATOM 1414 O O . THR A 1 201 ? 26.419 16.656 -73.174 1.00 90.31 201 THR A O 1
ATOM 1417 N N . GLY A 1 202 ? 25.873 16.606 -70.992 1.00 85.88 202 GLY A N 1
ATOM 1418 C CA . GLY A 1 202 ? 27.208 16.275 -70.472 1.00 85.88 202 GLY A CA 1
ATOM 1419 C C . GLY A 1 202 ? 27.647 14.822 -70.715 1.00 85.88 202 GLY A C 1
ATOM 1420 O O . GLY A 1 202 ? 28.844 14.526 -70.744 1.00 85.88 202 GLY A O 1
ATOM 1421 N N . GLY A 1 203 ? 26.692 13.922 -70.983 1.00 83.31 203 GLY A N 1
ATOM 1422 C CA . GLY A 1 203 ? 26.934 12.500 -71.268 1.00 83.31 203 GLY A CA 1
ATOM 1423 C C . GLY A 1 203 ? 27.389 11.695 -70.044 1.00 83.31 203 GLY A C 1
ATOM 1424 O O . GLY A 1 203 ? 27.388 12.189 -68.920 1.00 83.31 203 GLY A O 1
ATOM 1425 N N . GLY A 1 204 ? 27.812 10.442 -70.249 1.00 78.06 204 GLY A N 1
ATOM 1426 C CA . GLY A 1 204 ? 28.143 9.517 -69.152 1.00 78.06 204 GLY A CA 1
ATOM 1427 C C . GLY A 1 204 ? 29.277 9.955 -68.209 1.00 78.06 204 GLY A C 1
ATOM 1428 O O . GLY A 1 204 ? 29.441 9.370 -67.145 1.00 78.06 204 GLY A O 1
ATOM 1429 N N . GLY A 1 205 ? 30.048 10.994 -68.557 1.00 81.44 205 GLY A N 1
ATOM 1430 C CA . GLY A 1 205 ? 31.070 11.578 -67.676 1.00 81.44 205 GLY A CA 1
ATOM 1431 C C . GLY A 1 205 ? 30.506 12.336 -66.468 1.00 81.44 205 GLY A C 1
ATOM 1432 O O . GLY A 1 205 ? 31.246 12.598 -65.523 1.00 81.44 205 GLY A O 1
ATOM 1433 N N . GLU A 1 206 ? 29.211 12.652 -66.483 1.00 85.69 206 GLU A N 1
ATOM 1434 C CA . GLU A 1 206 ? 28.507 13.332 -65.392 1.00 85.69 206 GLU A CA 1
ATOM 1435 C C . GLU A 1 206 ? 28.227 12.412 -64.185 1.00 85.69 206 GLU A C 1
ATOM 1437 O O . GLU A 1 206 ? 27.969 12.910 -63.087 1.00 85.69 206 GLU A O 1
ATOM 1442 N N . ALA A 1 207 ? 28.299 11.084 -64.369 1.00 80.62 207 ALA A N 1
ATOM 1443 C CA . ALA A 1 207 ? 27.951 10.082 -63.361 1.00 80.62 207 ALA A CA 1
ATOM 1444 C C . ALA A 1 207 ? 29.149 9.187 -62.989 1.00 80.62 207 ALA A C 1
ATOM 1446 O O . ALA A 1 207 ? 29.603 8.351 -63.771 1.00 80.62 207 ALA A O 1
ATOM 1447 N N . TYR A 1 208 ? 29.640 9.328 -61.758 1.00 79.50 208 TYR A N 1
ATOM 1448 C CA . TYR A 1 208 ? 30.674 8.480 -61.159 1.00 79.50 208 TYR A CA 1
ATOM 1449 C C . TYR A 1 208 ? 30.423 8.330 -59.649 1.00 79.50 208 TYR A C 1
ATOM 1451 O O . TYR A 1 208 ? 29.673 9.097 -59.053 1.00 79.50 208 TYR A O 1
ATOM 1459 N N . CYS A 1 209 ? 31.018 7.334 -58.986 1.00 79.62 209 CYS A N 1
ATOM 1460 C CA . CYS A 1 209 ? 30.823 7.170 -57.539 1.00 79.62 209 CYS A CA 1
ATOM 1461 C C . CYS A 1 209 ? 31.255 8.435 -56.774 1.00 79.62 209 CYS A C 1
ATOM 1463 O O . CYS A 1 209 ? 32.380 8.899 -56.948 1.00 79.62 209 CYS A O 1
ATOM 1465 N N . GLY A 1 210 ? 30.372 8.970 -55.926 1.00 78.81 210 GLY A N 1
ATOM 1466 C CA . GLY A 1 210 ? 30.574 10.245 -55.226 1.00 78.81 210 GLY A CA 1
ATOM 1467 C C . GLY A 1 210 ? 30.030 11.476 -55.965 1.00 78.81 210 GLY A C 1
ATOM 1468 O O . GLY A 1 210 ? 29.925 12.545 -55.369 1.00 78.81 210 GLY A O 1
ATOM 1469 N N . SER A 1 211 ? 29.642 11.350 -57.241 1.00 85.31 211 SER A N 1
ATOM 1470 C CA . SER A 1 211 ? 29.022 12.453 -57.980 1.00 85.31 211 SER A CA 1
ATOM 1471 C C . SER A 1 211 ? 27.575 12.663 -57.533 1.00 85.31 211 SER A C 1
ATOM 1473 O O . SER A 1 211 ? 27.192 13.783 -57.223 1.00 85.31 211 SER A O 1
ATOM 1475 N N . CYS A 1 212 ? 26.789 11.590 -57.422 1.00 81.50 212 CYS A N 1
ATOM 1476 C CA . CYS A 1 212 ? 25.382 11.692 -57.048 1.00 81.50 212 CYS A CA 1
ATOM 1477 C C . CYS A 1 212 ? 25.209 11.954 -55.551 1.00 81.50 212 CYS A C 1
ATOM 1479 O O . CYS A 1 212 ? 24.634 12.965 -55.206 1.00 81.50 212 CYS A O 1
ATOM 1481 N N . HIS A 1 213 ? 25.739 11.111 -54.665 1.00 84.19 213 HIS A N 1
ATOM 1482 C CA . HIS A 1 213 ? 25.629 11.264 -53.207 1.00 84.19 213 HIS A CA 1
ATOM 1483 C C . HIS A 1 213 ? 26.990 11.051 -52.527 1.00 84.19 213 HIS A C 1
ATOM 1485 O O . HIS A 1 213 ? 27.924 10.528 -53.143 1.00 84.19 213 HIS A O 1
ATOM 1491 N N . GLY A 1 214 ? 27.093 11.418 -51.246 1.00 80.81 214 GLY A N 1
ATOM 1492 C CA . GLY A 1 214 ? 28.288 11.160 -50.437 1.00 80.81 214 GLY A CA 1
ATOM 1493 C C . GLY A 1 214 ? 28.603 9.664 -50.324 1.00 80.81 214 GLY A C 1
ATOM 1494 O O . GLY A 1 214 ? 27.715 8.820 -50.432 1.00 80.81 214 GLY A O 1
ATOM 1495 N N . VAL A 1 215 ? 29.870 9.315 -50.104 1.00 76.00 215 VAL A N 1
ATOM 1496 C CA . VAL A 1 215 ? 30.311 7.933 -49.862 1.00 76.00 215 VAL A CA 1
ATOM 1497 C C . VAL A 1 215 ? 31.090 7.875 -48.536 1.00 76.00 215 VAL A C 1
ATOM 1499 O O . VAL A 1 215 ? 32.250 8.294 -48.523 1.00 76.00 215 VAL A O 1
ATOM 1502 N N . PRO A 1 216 ? 30.508 7.345 -47.441 1.00 74.56 216 PRO A N 1
ATOM 1503 C CA . PRO A 1 216 ? 29.096 6.965 -47.293 1.00 74.56 216 PRO A CA 1
ATOM 1504 C C . PRO A 1 216 ? 28.159 8.184 -47.417 1.00 74.56 216 PRO A C 1
ATOM 1506 O O . PRO A 1 216 ? 28.627 9.324 -47.299 1.00 74.56 216 PRO A O 1
ATOM 1509 N N . PRO A 1 217 ? 26.853 7.984 -47.684 1.00 73.50 217 PRO A N 1
ATOM 1510 C CA . PRO A 1 217 ? 25.887 9.074 -47.642 1.00 73.50 217 PRO A CA 1
ATOM 1511 C C . PRO A 1 217 ? 25.921 9.783 -46.277 1.00 73.50 217 PRO A C 1
ATOM 1513 O O . PRO A 1 217 ? 26.340 9.179 -45.288 1.00 73.50 217 PRO A O 1
ATOM 1516 N N . PRO A 1 218 ? 25.503 11.057 -46.193 1.00 71.06 218 PRO A N 1
ATOM 1517 C CA . PRO A 1 218 ? 25.403 11.768 -44.919 1.00 71.06 218 PRO A CA 1
ATOM 1518 C C . PRO A 1 218 ? 24.485 11.058 -43.908 1.00 71.06 218 PRO A C 1
ATOM 1520 O O . PRO A 1 218 ? 23.813 10.079 -44.241 1.00 71.06 218 PRO A O 1
ATOM 1523 N N . ALA A 1 219 ? 24.455 11.572 -42.672 1.00 63.66 219 ALA A N 1
ATOM 1524 C CA . ALA A 1 219 ? 23.563 11.099 -41.610 1.00 63.66 219 ALA A CA 1
ATOM 1525 C C . ALA A 1 219 ? 22.150 10.785 -42.160 1.00 63.66 219 ALA A C 1
ATOM 1527 O O . ALA A 1 219 ? 21.630 11.585 -42.946 1.00 63.66 219 ALA A O 1
ATOM 1528 N N . PRO A 1 220 ? 21.557 9.634 -41.796 1.00 63.50 220 PRO A N 1
ATOM 1529 C CA . PRO A 1 220 ? 21.821 8.877 -40.567 1.00 63.50 220 PRO A CA 1
ATOM 1530 C C . PRO A 1 220 ? 22.894 7.767 -40.652 1.00 63.50 220 PRO A C 1
ATOM 1532 O O . PRO A 1 220 ? 22.952 6.935 -39.762 1.00 63.50 220 PRO A O 1
ATOM 1535 N N . HIS A 1 221 ? 23.779 7.713 -41.659 1.00 71.44 221 HIS A N 1
ATOM 1536 C CA . HIS A 1 221 ? 24.861 6.707 -41.646 1.00 71.44 221 HIS A CA 1
ATOM 1537 C C . HIS A 1 221 ? 25.752 6.817 -40.384 1.00 71.44 221 HIS A C 1
ATOM 1539 O O . HIS A 1 221 ? 26.316 7.891 -40.150 1.00 71.44 221 HIS A O 1
ATOM 1545 N N . PRO A 1 222 ? 25.920 5.731 -39.597 1.00 64.19 222 PRO A N 1
ATOM 1546 C CA . PRO A 1 222 ? 26.750 5.749 -38.393 1.00 64.19 222 PRO A CA 1
ATOM 1547 C C . PRO A 1 222 ? 28.243 5.933 -38.721 1.00 64.19 222 PRO A C 1
ATOM 1549 O O . PRO A 1 222 ? 28.713 5.512 -39.782 1.00 64.19 222 PRO A O 1
ATOM 1552 N N . ASP A 1 223 ? 29.012 6.535 -37.803 1.00 63.72 223 ASP A N 1
ATOM 1553 C CA . ASP A 1 223 ? 30.476 6.674 -37.917 1.00 63.72 223 ASP A CA 1
ATOM 1554 C C . ASP A 1 223 ? 31.162 5.326 -37.641 1.00 63.72 223 ASP A C 1
ATOM 1556 O O . ASP A 1 223 ? 31.691 5.044 -36.567 1.00 63.72 223 ASP A O 1
ATOM 1560 N N . VAL A 1 224 ? 31.086 4.430 -38.621 1.00 57.62 224 VAL A N 1
ATOM 1561 C CA . VAL A 1 224 ? 31.460 3.018 -38.487 1.00 57.62 224 VAL A CA 1
ATOM 1562 C C . VAL A 1 224 ? 32.962 2.772 -38.627 1.00 57.62 224 VAL A C 1
ATOM 1564 O O . VAL A 1 224 ? 33.374 1.886 -39.368 1.00 57.62 224 VAL A O 1
ATOM 1567 N N . GLY A 1 225 ? 33.804 3.519 -37.908 1.00 60.75 225 GLY A N 1
ATOM 1568 C CA . GLY A 1 225 ? 35.267 3.567 -38.073 1.00 60.75 225 GLY A CA 1
ATOM 1569 C C . GLY A 1 225 ? 36.022 2.244 -38.354 1.00 60.75 225 GLY A C 1
ATOM 1570 O O . GLY A 1 225 ? 37.089 2.297 -38.972 1.00 60.75 225 GLY A O 1
ATOM 1571 N N . GLN A 1 226 ? 35.503 1.069 -37.952 1.00 53.56 226 GLN A N 1
ATOM 1572 C CA . GLN A 1 226 ? 36.064 -0.264 -38.251 1.00 53.56 226 GLN A CA 1
ATOM 1573 C C . GLN A 1 226 ? 35.175 -1.241 -39.060 1.00 53.56 226 GLN A C 1
ATOM 1575 O O . GLN A 1 226 ? 35.688 -2.286 -39.472 1.00 53.56 226 GLN A O 1
ATOM 1580 N N . VAL A 1 227 ? 33.896 -0.949 -39.329 1.00 57.06 227 VAL A N 1
ATOM 1581 C CA . VAL A 1 227 ? 32.989 -1.856 -40.067 1.00 57.06 227 VAL A CA 1
ATOM 1582 C C . VAL A 1 227 ? 33.002 -1.496 -41.557 1.00 57.06 227 VAL A C 1
ATOM 1584 O O . VAL A 1 227 ? 32.755 -0.359 -41.946 1.00 57.06 227 VAL A O 1
ATOM 1587 N N . THR A 1 228 ? 33.324 -2.459 -42.427 1.00 66.56 228 THR A N 1
ATOM 1588 C CA . THR A 1 228 ? 33.195 -2.279 -43.887 1.00 66.56 228 THR A CA 1
ATOM 1589 C C . THR A 1 228 ? 31.720 -2.192 -44.279 1.00 66.56 228 THR A C 1
ATOM 1591 O O . THR A 1 228 ? 30.916 -2.849 -43.631 1.00 66.56 228 THR A O 1
ATOM 1594 N N . CYS A 1 229 ? 31.354 -1.505 -45.371 1.00 69.62 229 CYS A N 1
ATOM 1595 C CA . CYS A 1 229 ? 29.955 -1.397 -45.834 1.00 69.62 229 CYS A CA 1
ATOM 1596 C C . CYS A 1 229 ? 29.209 -2.747 -45.871 1.00 69.62 229 CYS A C 1
ATOM 1598 O O . CYS A 1 229 ? 28.032 -2.798 -45.542 1.00 69.62 229 CYS A O 1
ATOM 1600 N N . GLY A 1 230 ? 29.916 -3.844 -46.163 1.00 69.62 230 GLY A N 1
ATOM 1601 C CA . GLY A 1 230 ? 29.363 -5.207 -46.197 1.00 69.62 230 GLY A CA 1
ATOM 1602 C C . GLY A 1 230 ? 29.030 -5.839 -44.855 1.00 69.62 230 GLY A C 1
ATOM 1603 O O . GLY A 1 230 ? 28.572 -6.973 -44.827 1.00 69.62 230 GLY A O 1
ATOM 1604 N N . GLY A 1 231 ? 29.323 -5.153 -43.751 1.00 71.00 231 GLY A N 1
ATOM 1605 C CA . GLY A 1 231 ? 28.836 -5.537 -42.430 1.00 71.00 231 GLY A CA 1
ATOM 1606 C C . GLY A 1 231 ? 27.386 -5.118 -42.203 1.00 71.00 231 GLY A C 1
ATOM 1607 O O . GLY A 1 231 ? 26.726 -5.725 -41.369 1.00 71.00 231 GLY A O 1
ATOM 1608 N N . CYS A 1 232 ? 26.899 -4.118 -42.949 1.00 72.75 232 CYS A N 1
ATOM 1609 C CA . CYS A 1 232 ? 25.527 -3.626 -42.832 1.00 72.75 232 CYS A CA 1
ATOM 1610 C C . CYS A 1 232 ? 24.710 -3.788 -44.113 1.00 72.75 232 CYS A C 1
ATOM 1612 O O . CYS A 1 232 ? 23.495 -3.943 -44.063 1.00 72.75 232 CYS A O 1
ATOM 1614 N N . HIS A 1 233 ? 25.366 -3.745 -45.265 1.00 77.06 233 HIS A N 1
ATOM 1615 C CA . HIS A 1 233 ? 24.743 -3.895 -46.567 1.00 77.06 233 HIS A CA 1
ATOM 1616 C C . HIS A 1 233 ? 25.091 -5.260 -47.165 1.00 77.06 233 HIS A C 1
ATOM 1618 O O . HIS A 1 233 ? 26.182 -5.777 -46.919 1.00 77.06 233 HIS A O 1
ATOM 1624 N N . PRO A 1 234 ? 24.257 -5.809 -48.061 1.00 71.69 234 PRO A N 1
ATOM 1625 C CA . PRO A 1 234 ? 24.565 -7.050 -48.780 1.00 71.69 234 PRO A CA 1
ATOM 1626 C C . PRO A 1 234 ? 25.736 -6.918 -49.782 1.00 71.69 234 PRO A C 1
ATOM 1628 O O . PRO A 1 234 ? 25.995 -7.831 -50.567 1.00 71.69 234 PRO A O 1
ATOM 1631 N N . PHE A 1 235 ? 26.451 -5.785 -49.789 1.00 67.25 235 PHE A N 1
ATOM 1632 C CA . PHE A 1 235 ? 27.593 -5.499 -50.652 1.00 67.25 235 PHE A CA 1
ATOM 1633 C C . PHE A 1 235 ? 28.761 -4.931 -49.842 1.00 67.25 235 PHE A C 1
ATOM 1635 O O . PHE A 1 235 ? 28.611 -3.996 -49.059 1.00 67.25 235 PHE A O 1
ATOM 1642 N N . ASP A 1 236 ? 29.960 -5.481 -50.041 1.00 57.47 236 ASP A N 1
ATOM 1643 C CA . ASP A 1 236 ? 31.089 -5.195 -49.162 1.00 57.47 236 ASP A CA 1
ATOM 1644 C C . ASP A 1 236 ? 32.028 -4.094 -49.649 1.00 57.47 236 ASP A C 1
ATOM 1646 O O . ASP A 1 236 ? 32.710 -3.478 -48.824 1.00 57.47 236 ASP A O 1
ATOM 1650 N N . ARG A 1 237 ? 32.133 -3.862 -50.964 1.00 55.91 237 ARG A N 1
ATOM 1651 C CA . ARG A 1 237 ? 33.176 -3.016 -51.577 1.00 55.91 237 ARG A CA 1
ATOM 1652 C C . ARG A 1 237 ? 32.718 -2.577 -52.968 1.00 55.91 237 ARG A C 1
ATOM 1654 O O . ARG A 1 237 ? 32.114 -3.361 -53.690 1.00 55.91 237 ARG A O 1
ATOM 1661 N N . PHE A 1 238 ? 33.039 -1.342 -53.359 1.00 64.00 238 PHE A N 1
ATOM 1662 C CA . PHE A 1 238 ? 32.766 -0.792 -54.691 1.00 64.00 238 PHE A CA 1
ATOM 1663 C C . PHE A 1 238 ? 33.037 -1.801 -55.820 1.00 64.00 238 PHE A C 1
ATOM 1665 O O . PHE A 1 238 ? 34.175 -2.208 -56.049 1.00 64.00 238 PHE A O 1
ATOM 1672 N N . THR A 1 239 ? 31.974 -2.101 -56.567 1.00 58.97 239 THR A N 1
ATOM 1673 C CA . THR A 1 239 ? 31.866 -2.888 -57.806 1.00 58.97 239 THR A CA 1
ATOM 1674 C C . THR A 1 239 ? 31.991 -4.424 -57.768 1.00 58.97 239 THR A C 1
ATOM 1676 O O . THR A 1 239 ? 32.975 -4.960 -57.259 1.00 58.97 239 THR A O 1
ATOM 1679 N N . PRO A 1 240 ? 31.070 -5.123 -58.475 1.00 59.78 240 PRO A N 1
ATOM 1680 C CA . PRO A 1 240 ? 29.873 -4.572 -59.131 1.00 59.78 240 PRO A CA 1
ATOM 1681 C C . PRO A 1 240 ? 28.766 -4.294 -58.101 1.00 59.78 240 PRO A C 1
ATOM 1683 O O . PRO A 1 240 ? 28.382 -5.198 -57.367 1.00 59.78 240 PRO A O 1
ATOM 1686 N N . LEU A 1 241 ? 28.263 -3.051 -58.052 1.00 67.00 241 LEU A N 1
ATOM 1687 C CA . LEU A 1 241 ? 26.968 -2.769 -57.423 1.00 67.00 241 LEU A CA 1
ATOM 1688 C C . LEU A 1 241 ? 25.905 -3.510 -58.233 1.00 67.00 241 LEU A C 1
ATOM 1690 O O . LEU A 1 241 ? 26.041 -3.599 -59.454 1.00 67.00 241 LEU A O 1
ATOM 1694 N N . ASP A 1 242 ? 24.880 -4.040 -57.574 1.00 75.88 242 ASP A N 1
ATOM 1695 C CA . ASP A 1 242 ? 23.736 -4.614 -58.273 1.00 75.88 242 ASP A CA 1
ATOM 1696 C C . ASP A 1 242 ? 22.905 -3.469 -58.878 1.00 75.88 242 ASP A C 1
ATOM 1698 O O . ASP A 1 242 ? 22.257 -2.737 -58.124 1.00 75.88 242 ASP A O 1
ATOM 1702 N N . PRO A 1 243 ? 22.898 -3.276 -60.212 1.00 76.25 243 PRO A N 1
ATOM 1703 C CA . PRO A 1 243 ? 22.175 -2.166 -60.824 1.00 76.25 243 PRO A CA 1
ATOM 1704 C C . PRO A 1 243 ? 20.658 -2.291 -60.645 1.00 76.25 243 PRO A C 1
ATOM 1706 O O . PRO A 1 243 ? 19.949 -1.309 -60.840 1.00 76.25 243 PRO A O 1
ATOM 1709 N N . GLN A 1 244 ? 20.148 -3.476 -60.286 1.00 79.12 244 GLN A N 1
ATOM 1710 C CA . GLN A 1 244 ? 18.728 -3.660 -59.984 1.00 79.12 244 GLN A CA 1
ATOM 1711 C C . GLN A 1 244 ? 18.328 -3.075 -58.629 1.00 79.12 244 GLN A C 1
ATOM 1713 O O . GLN A 1 244 ? 17.160 -2.745 -58.458 1.00 79.12 244 GLN A O 1
ATOM 1718 N N . ARG A 1 245 ? 19.282 -2.947 -57.700 1.00 77.06 245 ARG A N 1
ATOM 1719 C CA . ARG A 1 245 ? 19.069 -2.462 -56.329 1.00 77.06 245 ARG A CA 1
ATOM 1720 C C . ARG A 1 245 ? 19.596 -1.043 -56.115 1.00 77.06 245 ARG A C 1
ATOM 1722 O O . ARG A 1 245 ? 19.027 -0.259 -55.375 1.00 77.06 245 ARG A O 1
ATOM 1729 N N . HIS A 1 246 ? 20.668 -0.651 -56.804 1.00 81.25 246 HIS A N 1
ATOM 1730 C CA . HIS A 1 246 ? 21.190 0.708 -56.669 1.00 81.25 246 HIS A CA 1
ATOM 1731 C C . HIS A 1 246 ? 20.309 1.727 -57.420 1.00 81.25 246 HIS A C 1
ATOM 1733 O O . HIS A 1 246 ? 20.199 1.689 -58.648 1.00 81.25 246 HIS A O 1
ATOM 1739 N N . GLY A 1 247 ? 19.691 2.654 -56.678 1.00 76.50 247 GLY A N 1
ATOM 1740 C CA . GLY A 1 247 ? 18.843 3.711 -57.244 1.00 76.50 247 GLY A CA 1
ATOM 1741 C C . GLY A 1 247 ? 17.432 3.244 -57.624 1.00 76.50 247 GLY A C 1
ATOM 1742 O O . GLY A 1 247 ? 16.876 3.722 -58.622 1.00 76.50 247 GLY A O 1
ATOM 1743 N N . ASP A 1 248 ? 16.882 2.293 -56.866 1.00 76.75 248 ASP A N 1
ATOM 1744 C CA . ASP A 1 248 ? 15.506 1.792 -56.984 1.00 76.75 248 ASP A CA 1
ATOM 1745 C C . ASP A 1 248 ? 14.520 2.454 -55.997 1.00 76.75 248 ASP A C 1
ATOM 1747 O O . ASP A 1 248 ? 13.311 2.310 -56.169 1.00 76.75 248 ASP A O 1
ATOM 1751 N N . GLY A 1 249 ? 15.029 3.214 -55.020 1.00 74.75 249 GLY A N 1
ATOM 1752 C CA . GLY A 1 249 ? 14.240 3.891 -53.989 1.00 74.75 249 GLY A CA 1
ATOM 1753 C C . GLY A 1 249 ? 14.142 3.141 -52.657 1.00 74.75 249 GLY A C 1
ATOM 1754 O O . GLY A 1 249 ? 13.463 3.638 -51.765 1.00 74.75 249 GLY A O 1
ATOM 1755 N N . ASN A 1 250 ? 14.806 1.989 -52.496 1.00 76.38 250 ASN A N 1
ATOM 1756 C CA . ASN A 1 250 ? 14.790 1.198 -51.263 1.00 76.38 250 ASN A CA 1
ATOM 1757 C C . ASN A 1 250 ? 16.147 1.222 -50.538 1.00 76.38 250 ASN A C 1
ATOM 1759 O O . ASN A 1 250 ? 17.207 1.355 -51.149 1.00 76.38 250 ASN A O 1
ATOM 1763 N N . LEU A 1 251 ? 16.113 1.067 -49.210 1.00 75.69 251 LEU A N 1
ATOM 1764 C CA . LEU A 1 251 ? 17.306 0.871 -48.383 1.00 75.69 251 LEU A CA 1
ATOM 1765 C C . LEU A 1 251 ? 17.577 -0.630 -48.200 1.00 75.69 251 LEU A C 1
ATOM 1767 O O . LEU A 1 251 ? 16.846 -1.311 -47.485 1.00 75.69 251 LEU A O 1
ATOM 1771 N N . ASP A 1 252 ? 18.654 -1.137 -48.799 1.00 75.62 252 ASP A N 1
ATOM 1772 C CA . ASP A 1 252 ? 19.082 -2.532 -48.636 1.00 75.62 252 ASP A CA 1
ATOM 1773 C C . ASP A 1 252 ? 20.062 -2.694 -47.460 1.00 75.62 252 ASP A C 1
ATOM 1775 O O . ASP A 1 252 ? 21.230 -2.303 -47.567 1.00 75.62 252 ASP A O 1
ATOM 1779 N N . VAL A 1 253 ? 19.632 -3.323 -46.362 1.00 76.12 253 VAL A N 1
ATOM 1780 C CA . VAL A 1 253 ? 20.487 -3.697 -45.215 1.00 76.12 253 VAL A CA 1
ATOM 1781 C C . VAL A 1 253 ? 20.310 -5.175 -44.842 1.00 76.12 253 VAL A C 1
ATOM 1783 O O . VAL A 1 253 ? 19.221 -5.723 -44.981 1.00 76.12 253 VAL A O 1
ATOM 1786 N N . ASP A 1 254 ? 21.382 -5.821 -44.377 1.00 75.50 254 ASP A N 1
ATOM 1787 C CA . ASP A 1 254 ? 21.400 -7.210 -43.883 1.00 75.50 254 ASP A CA 1
ATOM 1788 C C . ASP A 1 254 ? 22.037 -7.241 -42.484 1.00 75.50 254 ASP A C 1
ATOM 1790 O O . ASP A 1 254 ? 23.222 -7.531 -42.314 1.00 75.50 254 ASP A O 1
ATOM 1794 N N . VAL A 1 255 ? 21.258 -6.828 -41.480 1.00 74.25 255 VAL A N 1
ATOM 1795 C CA . VAL A 1 255 ? 21.701 -6.680 -40.087 1.00 74.25 255 VAL A CA 1
ATOM 1796 C C . VAL A 1 255 ? 20.681 -7.246 -39.105 1.00 74.25 255 VAL A C 1
ATOM 1798 O O . VAL A 1 255 ? 19.479 -7.254 -39.350 1.00 74.25 255 VAL A O 1
ATOM 1801 N N . SER A 1 256 ? 21.183 -7.689 -37.958 1.00 77.12 256 SER A N 1
ATOM 1802 C CA . SER A 1 256 ? 20.415 -8.027 -36.757 1.00 77.12 256 SER A CA 1
ATOM 1803 C C . SER A 1 256 ? 20.716 -7.009 -35.653 1.00 77.12 256 SER A C 1
ATOM 1805 O O . SER A 1 256 ? 21.691 -6.266 -35.760 1.00 77.12 256 SER A O 1
ATOM 1807 N N . CYS A 1 257 ? 19.956 -7.000 -34.553 1.00 76.31 257 CYS A N 1
ATOM 1808 C CA . CYS A 1 257 ? 20.264 -6.132 -33.407 1.00 76.31 257 CYS A CA 1
ATOM 1809 C C . CYS A 1 257 ? 21.714 -6.325 -32.927 1.00 76.31 257 CYS A C 1
ATOM 1811 O O . CYS A 1 257 ? 22.410 -5.348 -32.675 1.00 76.31 257 CYS A O 1
ATOM 1813 N N . THR A 1 258 ? 22.201 -7.573 -32.903 1.00 77.12 258 THR A N 1
ATOM 1814 C CA . THR A 1 258 ? 23.572 -7.927 -32.495 1.00 77.12 258 THR A CA 1
ATOM 1815 C C . THR A 1 258 ? 24.650 -7.579 -33.515 1.00 77.12 258 THR A C 1
ATOM 1817 O O . THR A 1 258 ? 25.832 -7.672 -33.204 1.00 77.12 258 THR A O 1
ATOM 1820 N N . SER A 1 259 ? 24.267 -7.150 -34.721 1.00 75.56 259 SER A N 1
ATOM 1821 C CA . SER A 1 259 ? 25.214 -6.625 -35.712 1.00 75.56 259 SER A CA 1
ATOM 1822 C C . SER A 1 259 ? 25.795 -5.271 -35.293 1.00 75.56 259 SER A C 1
ATOM 1824 O O . SER A 1 259 ? 26.905 -4.945 -35.707 1.00 75.56 259 SER A O 1
ATOM 1826 N N . CYS A 1 260 ? 25.068 -4.509 -34.463 1.00 73.56 260 CYS A N 1
ATOM 1827 C CA . CYS A 1 260 ? 25.499 -3.207 -33.942 1.00 73.56 260 CYS A CA 1
ATOM 1828 C C . CYS A 1 260 ? 25.510 -3.157 -32.405 1.00 73.56 260 CYS A C 1
ATOM 1830 O O . CYS A 1 260 ? 26.404 -2.553 -31.823 1.00 73.56 260 CYS A O 1
ATOM 1832 N N . HIS A 1 261 ? 24.545 -3.803 -31.744 1.00 78.19 261 HIS A N 1
ATOM 1833 C CA . HIS A 1 261 ? 24.386 -3.791 -30.291 1.00 78.19 261 HIS A CA 1
ATOM 1834 C C . HIS A 1 261 ? 24.774 -5.132 -29.677 1.00 78.19 261 HIS A C 1
ATOM 1836 O O . HIS A 1 261 ? 24.049 -6.113 -29.796 1.00 78.19 261 HIS A O 1
ATOM 1842 N N . GLY A 1 262 ? 25.886 -5.159 -28.951 1.00 75.88 262 GLY A N 1
ATOM 1843 C CA . GLY A 1 262 ? 26.291 -6.308 -28.138 1.00 75.88 262 GLY A CA 1
ATOM 1844 C C . GLY A 1 262 ? 27.215 -7.268 -28.873 1.00 75.88 262 GLY A C 1
ATOM 1845 O O . GLY A 1 262 ? 28.160 -6.837 -29.526 1.00 75.88 262 GLY A O 1
ATOM 1846 N N . SER A 1 263 ? 27.003 -8.572 -28.702 1.00 69.69 263 SER A N 1
ATOM 1847 C CA . SER A 1 263 ? 27.883 -9.618 -29.237 1.00 69.69 263 SER A CA 1
ATOM 1848 C C . SER A 1 263 ? 27.102 -10.855 -29.688 1.00 69.69 263 SER A C 1
ATOM 1850 O O . SER A 1 263 ? 25.890 -10.940 -29.502 1.00 69.69 263 SER A O 1
ATOM 1852 N N . ASP A 1 264 ? 27.811 -11.868 -30.194 1.00 65.19 264 ASP A N 1
ATOM 1853 C CA . ASP A 1 264 ? 27.245 -13.188 -30.521 1.00 65.19 264 ASP A CA 1
ATOM 1854 C C . ASP A 1 264 ? 26.580 -13.887 -29.315 1.00 65.19 264 ASP A C 1
ATOM 1856 O O . ASP A 1 264 ? 25.833 -14.849 -29.486 1.00 65.19 264 ASP A O 1
ATOM 1860 N N . LEU A 1 265 ? 26.867 -13.431 -28.088 1.00 64.75 265 LEU A N 1
ATOM 1861 C CA . LEU A 1 265 ? 26.251 -13.931 -26.856 1.00 64.75 265 LEU A CA 1
ATOM 1862 C C . LEU A 1 265 ? 24.907 -13.254 -26.541 1.00 64.75 265 LEU A C 1
ATOM 1864 O O . LEU A 1 265 ? 24.181 -13.737 -25.675 1.00 64.75 265 LEU A O 1
ATOM 1868 N N . GLY A 1 266 ? 24.572 -12.164 -27.234 1.00 69.88 266 GLY A N 1
ATOM 1869 C CA . GLY A 1 266 ? 23.351 -11.390 -27.043 1.00 69.88 266 GLY A CA 1
ATOM 1870 C C . GLY A 1 266 ? 23.590 -9.877 -27.110 1.00 69.88 266 GLY A C 1
ATOM 1871 O O . GLY A 1 266 ? 24.737 -9.420 -27.118 1.00 69.88 266 GLY A O 1
ATOM 1872 N N . PRO A 1 267 ? 22.511 -9.075 -27.126 1.00 69.31 267 PRO A N 1
ATOM 1873 C CA . PRO A 1 267 ? 22.596 -7.623 -27.267 1.00 69.31 267 PRO A CA 1
ATOM 1874 C C . PRO A 1 267 ? 23.158 -6.890 -26.035 1.00 69.31 267 PRO A C 1
ATOM 1876 O O . PRO A 1 267 ? 23.345 -5.677 -26.080 1.00 69.31 267 PRO A O 1
ATOM 1879 N N . ALA A 1 268 ? 23.447 -7.611 -24.944 1.00 72.12 268 ALA A N 1
ATOM 1880 C CA . ALA A 1 268 ? 23.958 -7.069 -23.690 1.00 72.12 268 ALA A CA 1
ATOM 1881 C C . ALA A 1 268 ? 25.205 -7.844 -23.188 1.00 72.12 268 ALA A C 1
ATOM 1883 O O . ALA A 1 268 ? 25.208 -9.074 -23.249 1.00 72.12 268 ALA A O 1
ATOM 1884 N N . PRO A 1 269 ? 26.238 -7.164 -22.644 1.00 70.25 269 PRO A N 1
ATOM 1885 C CA . PRO A 1 269 ? 26.391 -5.711 -22.643 1.00 70.25 269 PRO A CA 1
ATOM 1886 C C . PRO A 1 269 ? 26.530 -5.190 -24.085 1.00 70.25 269 PRO A C 1
ATOM 1888 O O . PRO A 1 269 ? 27.201 -5.837 -24.892 1.00 70.25 269 PRO A O 1
ATOM 1891 N N . PRO A 1 270 ? 25.876 -4.069 -24.432 1.00 72.44 270 PRO A N 1
ATOM 1892 C CA . PRO A 1 270 ? 25.995 -3.510 -25.765 1.00 72.44 270 PRO A CA 1
ATOM 1893 C C . PRO A 1 270 ? 27.430 -3.026 -25.983 1.00 72.44 270 PRO A C 1
ATOM 1895 O O . PRO A 1 270 ? 28.041 -2.468 -25.075 1.00 72.44 270 PRO A O 1
ATOM 1898 N N . VAL A 1 271 ? 27.955 -3.207 -27.192 1.00 77.44 271 VAL A N 1
ATOM 1899 C CA . VAL A 1 271 ? 29.006 -2.321 -27.697 1.00 77.44 271 VAL A CA 1
ATOM 1900 C C . VAL A 1 271 ? 28.322 -0.998 -28.028 1.00 77.44 271 VAL A C 1
ATOM 1902 O O . VAL A 1 271 ? 27.269 -0.998 -28.669 1.00 77.44 271 VAL A O 1
ATOM 1905 N N . ASP A 1 272 ? 28.857 0.116 -27.538 1.00 77.81 272 ASP A N 1
ATOM 1906 C CA . ASP A 1 272 ? 28.250 1.420 -27.802 1.00 77.81 272 ASP A CA 1
ATOM 1907 C C . ASP A 1 272 ? 28.523 1.911 -29.236 1.00 77.81 272 ASP A C 1
ATOM 1909 O O . ASP A 1 272 ? 29.324 1.342 -29.980 1.00 77.81 272 ASP A O 1
ATOM 1913 N N . THR A 1 273 ? 27.875 3.007 -29.637 1.00 74.00 273 THR A N 1
ATOM 1914 C CA . THR A 1 273 ? 28.018 3.594 -30.984 1.00 74.00 273 THR A CA 1
ATOM 1915 C C . THR A 1 273 ? 29.430 4.101 -31.303 1.00 74.00 273 THR A C 1
ATOM 1917 O O . THR A 1 273 ? 29.720 4.410 -32.457 1.00 74.00 273 THR A O 1
ATOM 1920 N N . HIS A 1 274 ? 30.326 4.159 -30.313 1.00 75.25 274 HIS A N 1
ATOM 1921 C CA . HIS A 1 274 ? 31.736 4.514 -30.469 1.00 75.25 274 HIS A CA 1
ATOM 1922 C C . HIS A 1 274 ? 32.659 3.282 -30.456 1.00 75.25 274 HIS A C 1
ATOM 1924 O O . HIS A 1 274 ? 33.881 3.430 -30.545 1.00 75.25 274 HIS A O 1
ATOM 1930 N N . GLY A 1 275 ? 32.097 2.074 -30.362 1.00 74.56 275 GLY A N 1
ATOM 1931 C CA . GLY A 1 275 ? 32.843 0.823 -30.309 1.00 74.56 275 GLY A CA 1
ATOM 1932 C C . GLY A 1 275 ? 33.398 0.481 -28.925 1.00 74.56 275 GLY A C 1
ATOM 1933 O O . GLY A 1 275 ? 34.265 -0.390 -28.839 1.00 74.56 275 GLY A O 1
ATOM 1934 N N . ASN A 1 276 ? 32.958 1.155 -27.857 1.00 82.44 276 ASN A N 1
ATOM 1935 C CA . ASN A 1 276 ? 33.384 0.813 -26.501 1.00 82.44 276 ASN A CA 1
ATOM 1936 C C . ASN A 1 276 ? 32.621 -0.416 -25.996 1.00 82.44 276 ASN A C 1
ATOM 1938 O O . ASN A 1 276 ? 31.422 -0.549 -26.227 1.00 82.44 276 ASN A O 1
ATOM 1942 N N . ASP A 1 277 ? 33.313 -1.282 -25.259 1.00 83.88 277 ASP A N 1
ATOM 1943 C CA . ASP A 1 277 ? 32.782 -2.526 -24.687 1.00 83.88 277 ASP A CA 1
ATOM 1944 C C . ASP A 1 277 ? 33.016 -2.635 -23.167 1.00 83.88 277 ASP A C 1
ATOM 1946 O O . ASP A 1 277 ? 32.673 -3.640 -22.539 1.00 83.88 277 ASP A O 1
ATOM 1950 N N . SER A 1 278 ? 33.599 -1.603 -22.549 1.00 88.62 278 SER A N 1
ATOM 1951 C CA . SER A 1 278 ? 33.909 -1.598 -21.123 1.00 88.62 278 SER A CA 1
ATOM 1952 C C . SER A 1 278 ? 32.768 -0.979 -20.318 1.00 88.62 278 SER A C 1
ATOM 1954 O O . SER A 1 278 ? 32.249 0.080 -20.652 1.00 88.62 278 SER A O 1
ATOM 1956 N N . THR A 1 279 ? 32.421 -1.581 -19.180 1.00 89.88 279 THR A N 1
ATOM 1957 C CA . THR A 1 279 ? 31.376 -1.065 -18.274 1.00 89.88 279 THR A CA 1
ATOM 1958 C C . THR A 1 279 ? 31.716 0.294 -17.646 1.00 89.88 279 THR A C 1
ATOM 1960 O O . THR A 1 279 ? 30.865 0.902 -17.001 1.00 89.88 279 THR A O 1
ATOM 1963 N N . ALA A 1 280 ? 32.951 0.785 -17.811 1.00 91.81 280 ALA A N 1
ATOM 1964 C CA . ALA A 1 280 ? 33.335 2.137 -17.414 1.00 91.81 280 ALA A CA 1
ATOM 1965 C C . ALA A 1 280 ? 32.85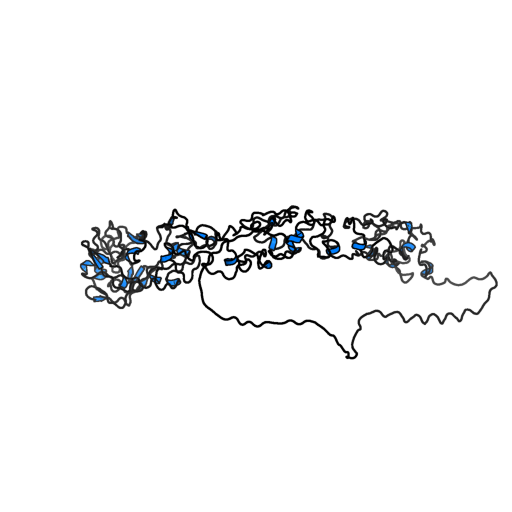2 3.205 -18.414 1.00 91.81 280 ALA A C 1
ATOM 1967 O O . ALA A 1 280 ? 32.823 4.391 -18.074 1.00 91.81 280 ALA A O 1
ATOM 1968 N N . ASP A 1 281 ? 32.466 2.794 -19.622 1.00 90.50 281 ASP A N 1
ATOM 1969 C CA . ASP A 1 281 ? 31.949 3.661 -20.670 1.00 90.50 281 ASP A CA 1
ATOM 1970 C C . ASP A 1 281 ? 30.429 3.785 -20.541 1.00 90.50 281 ASP A C 1
ATOM 1972 O O . ASP A 1 281 ? 29.715 2.800 -20.346 1.00 90.50 281 ASP A O 1
ATOM 1976 N N . ARG A 1 282 ? 29.914 5.016 -20.642 1.00 88.56 282 ARG A N 1
ATOM 1977 C CA . ARG A 1 282 ? 28.492 5.325 -20.410 1.00 88.56 282 ARG A CA 1
ATOM 1978 C C . ARG A 1 282 ? 27.553 4.504 -21.300 1.00 88.56 282 ARG A C 1
ATOM 1980 O O . ARG A 1 282 ? 26.495 4.101 -20.828 1.00 88.56 282 ARG A O 1
ATOM 1987 N N . GLY A 1 283 ? 27.920 4.285 -22.564 1.00 84.56 283 GLY A N 1
ATOM 1988 C CA . GLY A 1 283 ? 27.093 3.542 -23.519 1.00 84.56 283 GLY A CA 1
ATOM 1989 C C . GLY A 1 283 ? 26.966 2.049 -23.196 1.00 84.56 283 GLY A C 1
ATOM 1990 O O . GLY A 1 283 ? 26.011 1.417 -23.632 1.00 84.56 283 GLY A O 1
ATOM 1991 N N . VAL A 1 284 ? 27.874 1.509 -22.375 1.00 87.88 284 VAL A N 1
ATOM 1992 C CA . VAL A 1 284 ? 27.887 0.103 -21.948 1.00 87.88 284 VAL A CA 1
ATOM 1993 C C . VAL A 1 284 ? 27.350 -0.025 -20.521 1.00 87.88 284 VAL A C 1
ATOM 1995 O O . VAL A 1 284 ? 26.333 -0.682 -20.303 1.00 87.88 284 VAL A O 1
ATOM 1998 N N . GLY A 1 285 ? 28.001 0.642 -19.561 1.00 90.94 285 GLY A N 1
ATOM 1999 C CA . GLY A 1 285 ? 27.600 0.751 -18.156 1.00 90.94 285 GLY A CA 1
ATOM 2000 C C . GLY A 1 285 ? 27.036 -0.524 -17.526 1.00 90.94 285 GLY A C 1
ATOM 2001 O O . GLY A 1 285 ? 27.600 -1.610 -17.663 1.00 90.94 285 GLY A O 1
ATOM 2002 N N . ALA A 1 286 ? 25.916 -0.376 -16.817 1.00 91.12 286 ALA A N 1
ATOM 2003 C CA . ALA A 1 286 ? 25.265 -1.431 -16.045 1.00 91.12 286 ALA A CA 1
ATOM 2004 C C . ALA A 1 286 ? 24.183 -2.216 -16.817 1.00 91.12 286 ALA A C 1
ATOM 2006 O O . ALA A 1 286 ? 23.383 -2.901 -16.178 1.00 91.12 286 ALA A O 1
ATOM 2007 N N . HIS A 1 287 ? 24.134 -2.161 -18.156 1.00 89.81 287 HIS A N 1
ATOM 2008 C CA . HIS A 1 287 ? 23.121 -2.891 -18.943 1.00 89.81 287 HIS A CA 1
ATOM 2009 C C . HIS A 1 287 ? 23.066 -4.383 -18.585 1.00 89.81 287 HIS A C 1
ATOM 2011 O O . HIS A 1 287 ? 21.997 -4.915 -18.298 1.00 89.81 287 HIS A O 1
ATOM 2017 N N . ALA A 1 288 ? 24.225 -5.049 -18.546 1.00 85.44 288 ALA A N 1
ATOM 2018 C CA . ALA A 1 288 ? 24.302 -6.474 -18.224 1.00 85.44 288 ALA A CA 1
ATOM 2019 C C . ALA A 1 288 ? 23.840 -6.791 -16.790 1.00 85.44 288 ALA A C 1
ATOM 2021 O O . ALA A 1 288 ? 23.322 -7.875 -16.552 1.00 85.44 288 ALA A O 1
ATOM 2022 N N . SER A 1 289 ? 23.988 -5.849 -15.853 1.00 87.06 289 SER A N 1
ATOM 2023 C CA . SER A 1 289 ? 23.529 -6.024 -14.471 1.00 87.06 289 SER A CA 1
ATOM 2024 C C . SER A 1 289 ? 22.011 -6.017 -14.341 1.00 87.06 289 SER A C 1
ATOM 2026 O O . SER A 1 289 ? 21.503 -6.612 -13.404 1.00 87.06 289 SER A O 1
ATOM 2028 N N . HIS A 1 290 ? 21.300 -5.336 -15.244 1.00 88.56 290 HIS A N 1
ATOM 2029 C CA . HIS A 1 290 ? 19.836 -5.291 -15.240 1.00 88.56 290 HIS A CA 1
ATOM 2030 C C . HIS A 1 290 ? 19.242 -6.421 -16.092 1.00 88.56 290 HIS A C 1
ATOM 2032 O O . HIS A 1 290 ? 18.317 -7.103 -15.665 1.00 88.56 290 HIS A O 1
ATOM 2038 N N . LEU A 1 291 ? 19.787 -6.632 -17.296 1.00 86.69 291 LEU A N 1
ATOM 2039 C CA . LEU A 1 291 ? 19.254 -7.578 -18.284 1.00 86.69 291 LEU A CA 1
ATOM 2040 C C . LEU A 1 291 ? 19.718 -9.028 -18.080 1.00 86.69 291 LEU A C 1
ATOM 2042 O O . LEU A 1 291 ? 19.189 -9.927 -18.728 1.00 86.69 291 LEU A O 1
ATOM 2046 N N . GLY A 1 292 ? 20.734 -9.281 -17.256 1.00 77.00 292 GLY A N 1
ATOM 2047 C CA . GLY A 1 292 ? 21.236 -10.635 -17.018 1.00 77.00 292 GLY A CA 1
ATOM 2048 C C . GLY A 1 292 ? 20.274 -11.491 -16.192 1.00 77.00 292 GLY A C 1
ATOM 2049 O O . GLY A 1 292 ? 19.470 -10.964 -15.427 1.00 77.00 292 GLY A O 1
ATOM 2050 N N . GLU A 1 293 ? 20.403 -12.818 -16.307 1.00 80.50 293 GLU A N 1
ATOM 2051 C CA . GLU A 1 293 ? 19.845 -13.721 -15.296 1.00 80.50 293 GLU A CA 1
ATOM 2052 C C . GLU A 1 293 ? 20.415 -13.339 -13.926 1.00 80.50 293 GLU A C 1
ATOM 2054 O O . GLU A 1 293 ? 21.618 -13.095 -13.785 1.00 80.50 293 GLU A O 1
ATOM 2059 N N . SER A 1 294 ? 19.550 -13.305 -12.918 1.00 86.19 294 SER A N 1
ATOM 2060 C CA . SER A 1 294 ? 19.904 -12.869 -11.576 1.00 86.19 294 SER A CA 1
ATOM 2061 C C . SER A 1 294 ? 19.466 -13.891 -10.543 1.00 86.19 294 SER A C 1
ATOM 2063 O O . SER A 1 294 ? 18.396 -14.487 -10.639 1.00 86.19 294 SER A O 1
ATOM 2065 N N . ASP A 1 295 ? 20.306 -14.084 -9.534 1.00 89.94 295 ASP A N 1
ATOM 2066 C CA . ASP A 1 295 ? 20.001 -14.878 -8.349 1.00 89.94 295 ASP A CA 1
ATOM 2067 C C . ASP A 1 295 ? 19.325 -14.047 -7.249 1.00 89.94 295 ASP A C 1
ATOM 2069 O O . ASP A 1 295 ? 19.066 -14.564 -6.164 1.00 89.94 295 ASP A O 1
ATOM 2073 N N . TRP A 1 296 ? 19.017 -12.772 -7.512 1.00 89.56 296 TRP A N 1
ATOM 2074 C CA . TRP A 1 296 ? 18.420 -11.895 -6.511 1.00 89.56 296 TRP A CA 1
ATOM 2075 C C . TRP A 1 296 ? 17.357 -10.929 -7.026 1.00 89.56 296 TRP A C 1
ATOM 2077 O O . TRP A 1 296 ? 16.765 -10.266 -6.186 1.00 89.56 296 TRP A O 1
ATOM 2087 N N . HIS A 1 297 ? 17.075 -10.812 -8.325 1.00 90.12 297 HIS A N 1
ATOM 2088 C CA . HIS A 1 297 ? 15.962 -9.976 -8.791 1.00 90.12 297 HIS A CA 1
ATOM 2089 C C . HIS A 1 297 ? 15.198 -10.557 -9.977 1.00 90.12 297 HIS A C 1
ATOM 2091 O O . HIS A 1 297 ? 15.717 -11.383 -10.730 1.00 90.12 297 HIS A O 1
ATOM 2097 N N . ALA A 1 298 ? 13.977 -10.060 -10.167 1.00 90.69 298 ALA A N 1
ATOM 2098 C CA . ALA A 1 298 ? 13.158 -10.357 -11.324 1.00 90.69 298 ALA A CA 1
ATOM 2099 C C . ALA A 1 298 ? 13.812 -9.815 -12.599 1.00 90.69 298 ALA A C 1
ATOM 2101 O O . ALA A 1 298 ? 14.479 -8.779 -12.597 1.00 90.69 298 ALA A O 1
ATOM 2102 N N . GLN A 1 299 ? 13.633 -10.535 -13.702 1.00 87.81 299 GLN A N 1
ATOM 2103 C CA . GLN A 1 299 ? 14.249 -10.199 -14.979 1.00 87.81 299 GLN A CA 1
ATOM 2104 C C . GLN A 1 299 ? 13.774 -8.825 -15.479 1.00 87.81 299 GLN A C 1
ATOM 2106 O O . GLN A 1 299 ? 12.581 -8.635 -15.701 1.00 87.81 299 GLN A O 1
ATOM 2111 N N . VAL A 1 300 ? 14.713 -7.905 -15.722 1.00 88.88 300 VAL A N 1
ATOM 2112 C CA . VAL A 1 300 ? 14.446 -6.632 -16.413 1.00 88.88 300 VAL A CA 1
ATOM 2113 C C . VAL A 1 300 ? 14.605 -6.848 -17.916 1.00 88.88 300 VAL A C 1
ATOM 2115 O O . VAL A 1 300 ? 15.472 -7.618 -18.350 1.00 88.88 300 VAL A O 1
ATOM 2118 N N . VAL A 1 301 ? 13.780 -6.175 -18.717 1.00 88.00 301 VAL A N 1
ATOM 2119 C CA . VAL A 1 301 ? 13.827 -6.217 -20.184 1.00 88.00 301 VAL A CA 1
ATOM 2120 C C . VAL A 1 301 ? 14.125 -4.838 -20.774 1.00 88.00 301 VAL A C 1
ATOM 2122 O O . VAL A 1 301 ? 13.953 -3.808 -20.132 1.00 88.00 301 VAL A O 1
ATOM 2125 N N . CYS A 1 302 ? 14.574 -4.796 -22.031 1.00 87.50 302 CYS A N 1
ATOM 2126 C CA . CYS A 1 302 ? 14.997 -3.551 -22.685 1.00 87.50 302 CYS A CA 1
ATOM 2127 C C . CYS A 1 302 ? 13.902 -2.465 -22.680 1.00 87.50 302 CYS A C 1
ATOM 2129 O O . CYS A 1 302 ? 14.181 -1.291 -22.441 1.00 87.50 302 CYS A O 1
ATOM 2131 N N . THR A 1 303 ? 12.646 -2.877 -22.884 1.00 89.81 303 THR A N 1
ATOM 2132 C CA . THR A 1 303 ? 11.479 -1.983 -22.920 1.00 89.81 303 THR A CA 1
ATOM 2133 C C . THR A 1 303 ? 11.128 -1.361 -21.569 1.00 89.81 303 THR A C 1
ATOM 2135 O O . THR A 1 303 ? 10.290 -0.467 -21.532 1.00 89.81 303 THR A O 1
ATOM 2138 N N . ASP A 1 304 ? 11.752 -1.799 -20.470 1.00 90.00 304 ASP A N 1
ATOM 2139 C CA . ASP A 1 304 ? 11.527 -1.207 -19.146 1.00 90.00 304 ASP A CA 1
ATOM 2140 C C . ASP A 1 304 ? 12.242 0.141 -18.976 1.00 90.00 304 ASP A C 1
ATOM 2142 O O . ASP A 1 304 ? 11.919 0.891 -18.054 1.00 90.00 304 ASP A O 1
ATOM 2146 N N . CYS A 1 305 ? 13.224 0.450 -19.831 1.00 89.44 305 CYS A N 1
ATOM 2147 C CA . CYS A 1 305 ? 14.051 1.655 -19.715 1.00 89.44 305 CYS A CA 1
ATOM 2148 C C . CYS A 1 305 ? 13.939 2.582 -20.927 1.00 89.44 305 CYS A C 1
ATOM 2150 O O . CYS A 1 305 ? 13.942 3.804 -20.771 1.00 89.44 305 CYS A O 1
ATOM 2152 N N . HIS A 1 306 ? 13.882 2.026 -22.136 1.00 90.31 306 HIS A N 1
ATOM 2153 C CA . HIS A 1 306 ? 13.912 2.805 -23.369 1.00 90.31 306 HIS A CA 1
ATOM 2154 C C . HIS A 1 306 ? 13.064 2.166 -24.466 1.00 90.31 306 HIS A C 1
ATOM 2156 O O . HIS A 1 306 ? 12.732 0.978 -24.413 1.00 90.31 306 HIS A O 1
ATOM 2162 N N . LEU A 1 307 ? 12.726 2.958 -25.481 1.00 89.75 307 LEU A N 1
ATOM 2163 C CA . LEU A 1 307 ? 12.047 2.449 -26.665 1.00 89.75 307 LEU A CA 1
ATOM 2164 C C . LEU A 1 307 ? 12.967 1.458 -27.382 1.00 89.75 307 LEU A C 1
ATOM 2166 O O . LEU A 1 307 ? 14.146 1.733 -27.603 1.00 89.75 307 LEU A O 1
ATOM 2170 N N . VAL A 1 308 ? 12.431 0.289 -27.731 1.00 86.81 308 VAL A N 1
ATOM 2171 C CA . VAL A 1 308 ? 13.130 -0.715 -28.541 1.00 86.81 308 VAL A CA 1
ATOM 2172 C C . VAL A 1 308 ? 12.542 -0.655 -29.949 1.00 86.81 308 VAL A C 1
ATOM 2174 O O . VAL A 1 308 ? 11.375 -1.022 -30.113 1.00 86.81 308 VAL A O 1
ATOM 2177 N N . PRO A 1 309 ? 13.302 -0.178 -30.948 1.00 84.19 309 PRO A N 1
ATOM 2178 C CA . PRO A 1 309 ? 12.831 -0.108 -32.327 1.00 84.19 309 PRO A CA 1
ATOM 2179 C C . PRO A 1 309 ? 12.516 -1.489 -32.905 1.00 84.19 309 PRO A C 1
ATOM 2181 O O . PRO A 1 309 ? 13.157 -2.483 -32.550 1.00 84.19 309 PRO A O 1
ATOM 2184 N N . GLY A 1 310 ? 11.520 -1.547 -33.789 1.00 82.00 310 GLY A N 1
ATOM 2185 C CA . GLY A 1 310 ? 11.156 -2.771 -34.504 1.00 82.00 310 GLY A CA 1
ATOM 2186 C C . GLY A 1 310 ? 12.042 -3.003 -35.725 1.00 82.00 310 GLY A C 1
ATOM 2187 O O . GLY A 1 310 ? 12.375 -4.149 -36.025 1.00 82.00 310 GLY A O 1
ATOM 2188 N N . ASP A 1 311 ? 12.463 -1.914 -36.375 1.00 77.12 311 ASP A N 1
ATOM 2189 C CA . ASP A 1 311 ? 13.255 -1.924 -37.601 1.00 77.12 311 ASP A CA 1
ATOM 2190 C C . ASP A 1 311 ? 14.403 -0.906 -37.553 1.00 77.12 311 ASP A C 1
ATOM 2192 O O . ASP A 1 311 ? 14.332 0.142 -36.911 1.00 77.12 311 ASP A O 1
ATOM 2196 N N . VAL A 1 312 ? 15.484 -1.185 -38.293 1.00 75.81 312 VAL A N 1
ATOM 2197 C CA . VAL A 1 312 ? 16.689 -0.336 -38.272 1.00 75.81 312 VAL A CA 1
ATOM 2198 C C . VAL A 1 312 ? 16.433 1.082 -38.798 1.00 75.81 312 VAL A C 1
ATOM 2200 O O . VAL A 1 312 ? 17.119 2.012 -38.381 1.00 75.81 312 VAL A O 1
ATOM 2203 N N . GLY A 1 313 ? 15.456 1.238 -39.695 1.00 73.69 313 GLY A N 1
ATOM 2204 C CA . GLY A 1 313 ? 15.062 2.517 -40.290 1.00 73.69 313 GLY A CA 1
ATOM 2205 C C . GLY A 1 313 ? 14.011 3.301 -39.500 1.00 73.69 313 GLY A C 1
ATOM 2206 O O . GLY A 1 313 ? 13.561 4.336 -39.992 1.00 73.69 313 GLY A O 1
ATOM 2207 N N . ASP A 1 314 ? 13.599 2.828 -38.319 1.00 80.94 314 ASP A N 1
ATOM 2208 C CA . ASP A 1 314 ? 12.667 3.568 -37.470 1.00 80.94 314 ASP A CA 1
ATOM 2209 C C . ASP A 1 314 ? 13.244 4.949 -37.131 1.00 80.94 314 ASP A C 1
ATOM 2211 O O . ASP A 1 314 ? 14.425 5.094 -36.808 1.00 80.94 314 ASP A O 1
ATOM 2215 N N . ALA A 1 315 ? 12.400 5.981 -37.196 1.00 75.94 315 ALA A N 1
ATOM 2216 C CA . ALA A 1 315 ? 12.832 7.378 -37.094 1.00 75.94 315 ALA A CA 1
ATOM 2217 C C . ALA A 1 315 ? 13.536 7.732 -35.767 1.00 75.94 315 ALA A C 1
ATOM 2219 O O . ALA A 1 315 ? 14.246 8.731 -35.721 1.00 75.94 315 ALA A O 1
ATOM 2220 N N . THR A 1 316 ? 13.329 6.931 -34.717 1.00 76.88 316 THR A N 1
ATOM 2221 C CA . THR A 1 316 ? 13.937 7.069 -33.380 1.00 76.88 316 THR A CA 1
ATOM 2222 C C . THR A 1 316 ? 15.067 6.061 -33.136 1.00 76.88 316 THR A C 1
ATOM 2224 O O . THR A 1 316 ? 15.548 5.927 -32.025 1.00 76.88 316 THR A O 1
ATOM 2227 N N . HIS A 1 317 ? 15.465 5.259 -34.127 1.00 82.06 317 HIS A N 1
ATOM 2228 C CA . HIS A 1 317 ? 16.541 4.283 -33.933 1.00 82.06 317 HIS A CA 1
ATOM 2229 C C . HIS A 1 317 ? 17.917 4.868 -34.254 1.00 82.06 317 HIS A C 1
ATOM 2231 O O . HIS A 1 317 ? 18.824 4.810 -33.427 1.00 82.06 317 HIS A O 1
ATOM 2237 N N . ILE A 1 318 ? 18.081 5.418 -35.464 1.00 77.94 318 ILE A N 1
ATOM 2238 C CA . ILE A 1 318 ? 19.323 6.065 -35.900 1.00 77.94 318 ILE A CA 1
ATOM 2239 C C . ILE A 1 318 ? 19.032 7.532 -36.180 1.00 77.94 318 ILE A C 1
ATOM 2241 O O . ILE A 1 318 ? 18.660 7.916 -37.292 1.00 77.94 318 ILE A O 1
ATOM 2245 N N . ASP A 1 319 ? 19.210 8.349 -35.152 1.00 76.19 319 ASP A N 1
ATOM 2246 C CA . ASP A 1 319 ? 18.927 9.773 -35.198 1.00 76.19 319 ASP A CA 1
ATOM 2247 C C . ASP A 1 319 ? 20.207 10.629 -35.034 1.00 76.19 319 ASP A C 1
ATOM 2249 O O . ASP A 1 319 ? 21.307 10.104 -34.829 1.00 76.19 319 ASP A O 1
ATOM 2253 N N . PRO A 1 320 ? 20.123 11.961 -35.203 1.00 72.50 320 PRO A N 1
ATOM 2254 C CA . PRO A 1 320 ? 21.301 12.824 -35.151 1.00 72.50 320 PRO A CA 1
ATOM 2255 C C . PRO A 1 320 ? 21.919 13.029 -33.762 1.00 72.50 320 PRO A C 1
ATOM 2257 O O . PRO A 1 320 ? 23.029 13.569 -33.706 1.00 72.50 320 PRO A O 1
ATOM 2260 N N . ASP A 1 321 ? 21.216 12.719 -32.667 1.00 76.06 321 ASP A N 1
ATOM 2261 C CA . ASP A 1 321 ? 21.729 12.959 -31.315 1.00 76.06 321 ASP A CA 1
ATOM 2262 C C . ASP A 1 321 ? 22.452 11.737 -30.724 1.00 76.06 321 ASP A C 1
ATOM 2264 O O . ASP A 1 321 ? 23.358 11.908 -29.897 1.00 76.06 321 ASP A O 1
ATOM 2268 N N . GLY A 1 322 ? 22.157 10.541 -31.247 1.00 75.00 322 GLY A N 1
ATOM 2269 C CA . GLY A 1 322 ? 22.850 9.301 -30.910 1.00 75.00 322 GLY A CA 1
ATOM 2270 C C . GLY A 1 322 ? 22.570 8.822 -29.486 1.00 75.00 322 GLY A C 1
ATOM 2271 O O . GLY A 1 322 ? 23.415 8.135 -28.898 1.00 75.00 322 GLY A O 1
ATOM 2272 N N . VAL A 1 323 ? 21.428 9.210 -28.911 1.00 80.25 323 VAL A N 1
ATOM 2273 C CA . VAL A 1 323 ? 20.985 8.852 -27.563 1.00 80.25 323 VAL A CA 1
ATOM 2274 C C . VAL A 1 323 ? 19.667 8.088 -27.645 1.00 80.25 323 VAL A C 1
ATOM 2276 O O . VAL A 1 323 ? 18.712 8.546 -28.246 1.00 80.25 323 VAL A O 1
ATOM 2279 N N . ALA A 1 324 ? 19.587 6.936 -26.975 1.00 84.50 324 ALA A N 1
ATOM 2280 C CA . ALA A 1 324 ? 18.338 6.180 -26.902 1.00 84.50 324 ALA A CA 1
ATOM 2281 C C . ALA A 1 324 ? 17.238 6.961 -26.158 1.00 84.50 324 ALA A C 1
ATOM 2283 O O . ALA A 1 324 ? 17.473 7.493 -25.065 1.00 84.50 324 ALA A O 1
ATOM 2284 N N . GLU A 1 325 ? 16.023 6.970 -26.704 1.00 87.69 325 GLU A N 1
ATOM 2285 C CA . GLU A 1 325 ? 14.868 7.595 -26.068 1.00 87.69 325 GLU A CA 1
ATOM 2286 C C . GLU A 1 325 ? 14.366 6.766 -24.890 1.00 87.69 325 GLU A C 1
ATOM 2288 O O . GLU A 1 325 ? 13.886 5.639 -25.033 1.00 87.69 325 GLU A O 1
ATOM 2293 N N . LEU A 1 326 ? 14.437 7.361 -23.702 1.00 90.00 326 LEU A N 1
ATOM 2294 C CA . LEU A 1 326 ? 14.014 6.705 -22.476 1.00 90.00 326 LEU A CA 1
ATOM 2295 C C . LEU A 1 326 ? 12.494 6.727 -22.317 1.00 90.00 326 LEU A C 1
ATOM 2297 O O . LEU A 1 326 ? 11.848 7.775 -22.364 1.00 90.00 326 LEU A O 1
ATOM 2301 N N . THR A 1 327 ? 11.950 5.549 -22.046 1.00 90.44 327 THR A N 1
ATOM 2302 C CA . THR A 1 327 ? 10.564 5.311 -21.659 1.00 90.44 327 THR A CA 1
ATOM 2303 C C . THR A 1 327 ? 10.590 4.298 -20.534 1.00 90.44 327 THR A C 1
ATOM 2305 O O . THR A 1 327 ? 10.831 3.115 -20.762 1.00 90.44 327 THR A O 1
ATOM 2308 N N . PHE A 1 328 ? 10.387 4.779 -19.313 1.00 91.19 328 PHE A N 1
ATOM 2309 C CA . PHE A 1 328 ? 10.400 3.929 -18.134 1.00 91.19 328 PHE A CA 1
ATOM 2310 C C . PHE A 1 328 ? 9.093 3.141 -18.028 1.00 91.19 328 PHE A C 1
ATOM 2312 O O . PHE A 1 328 ? 8.009 3.721 -18.119 1.00 91.19 328 PHE A O 1
ATOM 2319 N N . GLY A 1 329 ? 9.213 1.825 -17.858 1.00 90.06 329 GLY A N 1
ATOM 2320 C CA . GLY A 1 329 ? 8.086 0.906 -17.720 1.00 90.06 329 GLY A CA 1
ATOM 2321 C C . GLY A 1 329 ? 7.408 0.973 -16.348 1.00 90.06 329 GLY A C 1
ATOM 2322 O O . GLY A 1 329 ? 7.863 1.667 -15.435 1.00 90.06 329 GLY A O 1
ATOM 2323 N N . ASP A 1 330 ? 6.334 0.197 -16.191 1.00 90.88 330 ASP A N 1
ATOM 2324 C CA . ASP A 1 330 ? 5.479 0.220 -14.997 1.00 90.88 330 ASP A CA 1
ATOM 2325 C C . ASP A 1 330 ? 6.273 -0.021 -13.704 1.00 90.88 330 ASP A C 1
ATOM 2327 O O . ASP A 1 330 ? 6.138 0.749 -12.751 1.00 90.88 330 ASP A O 1
ATOM 2331 N N . LEU A 1 331 ? 7.175 -1.014 -13.700 1.00 88.38 331 LEU A N 1
ATOM 2332 C CA . LEU A 1 331 ? 7.994 -1.359 -12.534 1.00 88.38 331 LEU A CA 1
ATOM 2333 C C . LEU A 1 331 ? 8.793 -0.155 -12.016 1.00 88.38 331 LEU A C 1
ATOM 2335 O O . LEU A 1 331 ? 8.803 0.100 -10.812 1.00 88.38 331 LEU A O 1
ATOM 2339 N N . ALA A 1 332 ? 9.399 0.625 -12.915 1.00 89.88 332 ALA A N 1
ATOM 2340 C CA . ALA A 1 332 ? 10.186 1.803 -12.560 1.00 89.88 332 ALA A CA 1
ATOM 2341 C C . ALA A 1 332 ? 9.340 2.912 -11.908 1.00 89.88 332 ALA A C 1
ATOM 2343 O O . ALA A 1 332 ? 9.877 3.685 -11.115 1.00 89.88 332 ALA A O 1
ATOM 2344 N N . THR A 1 333 ? 8.037 2.965 -12.209 1.00 90.19 333 THR A N 1
ATOM 2345 C CA . THR A 1 333 ? 7.070 3.965 -11.709 1.00 90.19 333 THR A CA 1
ATOM 2346 C C . THR A 1 333 ? 6.240 3.498 -10.502 1.00 90.19 333 THR A C 1
ATOM 2348 O O . THR A 1 333 ? 5.392 4.244 -9.998 1.00 90.19 333 THR A O 1
ATOM 2351 N N . THR A 1 334 ? 6.486 2.279 -10.011 1.00 88.69 334 THR A N 1
ATOM 2352 C CA . THR A 1 334 ? 5.844 1.724 -8.806 1.00 88.69 334 THR A CA 1
ATOM 2353 C C . THR A 1 334 ? 6.004 2.669 -7.611 1.00 88.69 334 THR A C 1
ATOM 2355 O O . THR A 1 334 ? 6.961 3.437 -7.527 1.00 88.69 334 THR A O 1
ATOM 2358 N N . ASP A 1 335 ? 5.032 2.669 -6.695 1.00 85.00 335 ASP A N 1
ATOM 2359 C CA . ASP A 1 335 ? 4.978 3.581 -5.542 1.00 85.00 335 ASP A CA 1
ATOM 2360 C C . ASP A 1 335 ? 4.995 5.076 -5.895 1.00 85.00 335 ASP A C 1
ATOM 2362 O O . ASP A 1 335 ? 5.381 5.922 -5.088 1.00 85.00 335 ASP A O 1
ATOM 2366 N N . ARG A 1 336 ? 4.488 5.420 -7.089 1.00 88.38 336 ARG A N 1
ATOM 2367 C CA . ARG A 1 336 ? 4.491 6.791 -7.635 1.00 88.38 336 ARG A CA 1
ATOM 2368 C C . ARG A 1 336 ? 5.904 7.357 -7.779 1.00 88.38 336 ARG A C 1
ATOM 2370 O O . ARG A 1 336 ? 6.098 8.565 -7.646 1.00 88.38 336 ARG A O 1
ATOM 2377 N N . ALA A 1 337 ? 6.869 6.482 -8.035 1.00 90.75 337 ALA A N 1
ATOM 2378 C CA . ALA A 1 337 ? 8.199 6.869 -8.457 1.00 90.75 337 ALA A CA 1
ATOM 2379 C C . ALA A 1 337 ? 8.126 7.749 -9.720 1.00 90.75 337 ALA A C 1
ATOM 2381 O O . ALA A 1 337 ? 7.276 7.548 -10.592 1.00 90.75 337 ALA A O 1
ATOM 2382 N N . GLU A 1 338 ? 9.039 8.713 -9.813 1.00 92.12 338 GLU A N 1
ATOM 2383 C CA . GLU A 1 338 ? 9.218 9.607 -10.960 1.00 92.12 338 GLU A CA 1
ATOM 2384 C C . GLU A 1 338 ? 10.633 9.371 -11.523 1.00 92.12 338 GLU A C 1
ATOM 2386 O O . GLU A 1 338 ? 11.576 10.058 -11.122 1.00 92.12 338 GLU A O 1
ATOM 2391 N N . PRO A 1 339 ? 10.812 8.353 -12.389 1.00 92.81 339 PRO A N 1
ATOM 2392 C CA . PRO A 1 339 ? 12.109 7.991 -12.948 1.00 92.81 339 PRO A CA 1
ATOM 2393 C C . PRO A 1 339 ? 12.770 9.119 -13.737 1.00 92.81 339 PRO A C 1
ATOM 2395 O O . PRO A 1 339 ? 12.174 9.698 -14.646 1.00 92.81 339 PRO A O 1
ATOM 2398 N N . GLU A 1 340 ? 14.046 9.353 -13.456 1.00 90.88 340 GLU A N 1
ATOM 2399 C CA . GLU A 1 340 ? 14.888 10.294 -14.181 1.00 90.88 340 GLU A CA 1
ATOM 2400 C C . GLU A 1 340 ? 16.259 9.684 -14.490 1.00 90.88 340 GLU A C 1
ATOM 2402 O O . GLU A 1 340 ? 16.805 8.877 -13.732 1.00 90.88 340 GLU A O 1
ATOM 2407 N N . TRP A 1 341 ? 16.831 10.116 -15.613 1.00 90.94 341 TRP A N 1
ATOM 2408 C CA . TRP A 1 341 ? 18.194 9.807 -16.027 1.00 90.94 341 TRP A CA 1
ATOM 2409 C C . TRP A 1 341 ? 18.922 11.105 -16.359 1.00 90.94 341 TRP A C 1
ATOM 2411 O O . TRP A 1 341 ? 18.537 11.827 -17.281 1.00 90.94 341 TRP A O 1
ATOM 2421 N N . ASP A 1 342 ? 19.997 11.392 -15.628 1.00 90.88 342 ASP A N 1
ATOM 2422 C CA . ASP A 1 342 ? 20.778 12.621 -15.821 1.00 90.88 342 ASP A CA 1
ATOM 2423 C C . ASP A 1 342 ? 21.943 12.452 -16.810 1.00 90.88 342 ASP A C 1
ATOM 2425 O O . ASP A 1 342 ? 22.647 13.408 -17.153 1.00 90.88 342 ASP A O 1
ATOM 2429 N N . GLY A 1 343 ? 22.146 11.223 -17.290 1.00 88.38 343 GLY A N 1
ATOM 2430 C CA . GLY A 1 343 ? 23.274 10.860 -18.127 1.00 88.38 343 GLY A CA 1
ATOM 2431 C C . GLY A 1 343 ? 24.408 10.108 -17.430 1.00 88.38 343 GLY A C 1
ATOM 2432 O O . GLY A 1 343 ? 25.348 9.670 -18.101 1.00 88.38 343 GLY A O 1
ATOM 2433 N N . THR A 1 344 ? 24.354 9.971 -16.114 1.00 90.88 344 THR A N 1
ATOM 2434 C CA . THR A 1 344 ? 25.358 9.281 -15.298 1.00 90.88 344 THR A CA 1
ATOM 2435 C C . THR A 1 344 ? 24.748 8.416 -14.203 1.00 90.88 344 THR A C 1
ATOM 2437 O O . THR A 1 344 ? 25.353 7.405 -13.836 1.00 90.88 344 THR A O 1
ATOM 2440 N N . SER A 1 345 ? 23.563 8.767 -13.712 1.00 90.62 345 SER A N 1
ATOM 2441 C CA . SER A 1 345 ? 22.801 7.987 -12.745 1.00 90.62 345 SER A CA 1
ATOM 2442 C C . SER A 1 345 ? 21.312 7.979 -13.077 1.00 90.62 345 SER A C 1
ATOM 2444 O O . SER A 1 345 ? 20.766 8.913 -13.672 1.00 90.62 345 SER A O 1
ATOM 2446 N N . CYS A 1 346 ? 20.665 6.887 -12.675 1.00 88.06 346 CYS A N 1
ATOM 2447 C CA . CYS A 1 346 ? 19.218 6.835 -12.547 1.00 88.06 346 CYS A CA 1
ATOM 2448 C C . CYS A 1 346 ? 18.845 7.351 -11.151 1.00 88.06 346 CYS A C 1
ATOM 2450 O O . CYS A 1 346 ? 19.538 7.060 -10.169 1.00 88.06 346 CYS A O 1
ATOM 2452 N N . SER A 1 347 ? 17.756 8.103 -11.054 1.00 89.88 347 SER A N 1
ATOM 2453 C CA . SER A 1 347 ? 17.201 8.576 -9.785 1.00 89.88 347 SER A CA 1
ATOM 2454 C C . SER A 1 347 ? 15.683 8.607 -9.843 1.00 89.88 347 SER A C 1
ATOM 2456 O O . SER A 1 347 ? 15.107 8.650 -10.925 1.00 89.88 347 SER A O 1
ATOM 2458 N N . GLY A 1 348 ? 15.027 8.586 -8.683 1.00 87.38 348 GLY A N 1
ATOM 2459 C CA . GLY A 1 348 ? 13.563 8.648 -8.620 1.00 87.38 348 GLY A CA 1
ATOM 2460 C C . GLY A 1 348 ? 12.869 7.411 -9.196 1.00 87.38 348 GLY A C 1
ATOM 2461 O O . GLY A 1 348 ? 11.653 7.410 -9.316 1.00 87.38 348 GLY A O 1
ATOM 2462 N N . VAL A 1 349 ? 13.628 6.359 -9.517 1.00 89.44 349 VAL A N 1
ATOM 2463 C CA . VAL A 1 349 ? 13.127 5.040 -9.920 1.00 89.44 349 VAL A CA 1
ATOM 2464 C C . VAL A 1 349 ? 12.704 4.278 -8.669 1.00 89.44 349 VAL A C 1
ATOM 2466 O O . VAL A 1 349 ? 13.357 4.412 -7.636 1.00 89.44 349 VAL A O 1
ATOM 2469 N N . TYR A 1 350 ? 11.691 3.417 -8.772 1.00 86.75 350 TYR A N 1
ATOM 2470 C CA . TYR A 1 350 ? 11.225 2.559 -7.675 1.00 86.75 350 TYR A CA 1
ATOM 2471 C C . TYR A 1 350 ? 12.361 1.906 -6.855 1.00 86.75 350 TYR A C 1
ATOM 2473 O O . TYR A 1 350 ? 12.319 1.929 -5.628 1.00 86.75 350 TYR A O 1
ATOM 2481 N N . CYS A 1 351 ? 13.400 1.371 -7.507 1.00 79.88 351 CYS A N 1
ATOM 2482 C CA . CYS A 1 351 ? 14.536 0.720 -6.833 1.00 79.88 351 CYS A CA 1
ATOM 2483 C C . CYS A 1 351 ? 15.688 1.672 -6.477 1.00 79.88 351 CYS A C 1
ATOM 2485 O O . CYS A 1 351 ? 16.449 1.419 -5.545 1.00 79.88 351 CYS A O 1
ATOM 2487 N N . HIS A 1 352 ? 15.853 2.734 -7.263 1.00 86.25 352 HIS A N 1
ATOM 2488 C CA . HIS A 1 352 ? 16.962 3.685 -7.201 1.00 86.25 352 HIS A CA 1
ATOM 2489 C C . HIS A 1 352 ? 16.390 5.082 -6.967 1.00 86.25 352 HIS A C 1
ATOM 2491 O O . HIS A 1 352 ? 16.457 5.971 -7.818 1.00 86.25 352 HIS A O 1
ATOM 2497 N N . GLY A 1 353 ? 15.731 5.221 -5.821 1.00 75.38 353 GLY A N 1
ATOM 2498 C CA . GLY A 1 353 ? 14.998 6.408 -5.418 1.00 75.3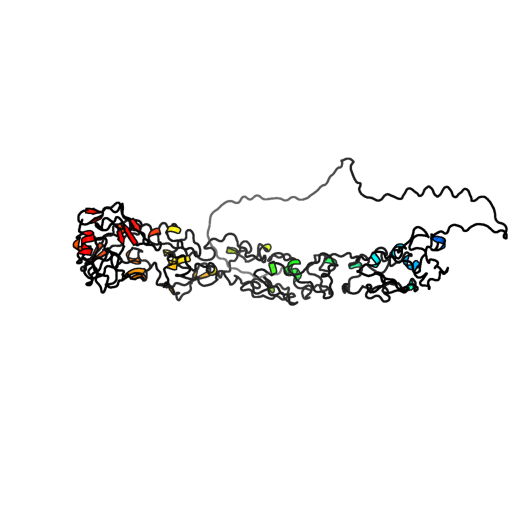8 353 GLY A CA 1
ATOM 2499 C C . GLY A 1 353 ? 14.568 6.313 -3.956 1.00 75.38 353 GLY A C 1
ATOM 2500 O O . GLY A 1 353 ? 14.733 5.286 -3.302 1.00 75.38 353 GLY A O 1
ATOM 2501 N N . GLY A 1 354 ? 14.015 7.403 -3.426 1.00 71.38 354 GLY A N 1
ATOM 2502 C CA . GLY A 1 354 ? 13.613 7.498 -2.017 1.00 71.38 354 GLY A CA 1
ATOM 2503 C C . GLY A 1 354 ? 12.313 6.769 -1.651 1.00 71.38 354 GLY A C 1
ATOM 2504 O O . GLY A 1 354 ? 11.839 6.930 -0.527 1.00 71.38 354 GLY A O 1
ATOM 2505 N N . THR A 1 355 ? 11.710 6.020 -2.578 1.00 78.69 355 THR A N 1
ATOM 2506 C CA . THR A 1 355 ? 10.463 5.259 -2.371 1.00 78.69 355 THR A CA 1
ATOM 2507 C C . THR A 1 355 ? 10.656 4.100 -1.395 1.00 78.69 355 THR A C 1
ATOM 2509 O O . THR A 1 355 ? 9.779 3.819 -0.580 1.00 78.69 355 THR A O 1
ATOM 2512 N N . LEU A 1 356 ? 11.832 3.470 -1.410 1.00 83.62 356 LEU A N 1
ATOM 2513 C CA . LEU A 1 356 ? 12.167 2.354 -0.534 1.00 83.62 356 LEU A CA 1
ATOM 2514 C C . LEU A 1 356 ? 12.791 2.842 0.782 1.00 83.62 356 LEU A C 1
ATOM 2516 O O . LEU A 1 356 ? 13.910 3.351 0.845 1.00 83.62 356 LEU A O 1
ATOM 2520 N N . SER A 1 357 ? 12.049 2.680 1.879 1.00 83.88 357 SER A N 1
ATOM 2521 C CA . SER A 1 357 ? 12.458 3.213 3.182 1.00 83.88 357 SER A CA 1
ATOM 2522 C C . SER A 1 357 ? 13.684 2.498 3.773 1.00 83.88 357 SER A C 1
ATOM 2524 O O . SER A 1 357 ? 13.773 1.268 3.789 1.00 83.88 357 SER A O 1
ATOM 2526 N N . GLY A 1 358 ? 14.630 3.274 4.310 1.00 84.50 358 GLY A N 1
ATOM 2527 C CA . GLY A 1 358 ? 15.808 2.760 5.019 1.00 84.50 358 GLY A CA 1
ATOM 2528 C C . GLY A 1 358 ? 16.971 2.297 4.131 1.00 84.50 358 GLY A C 1
ATOM 2529 O O . GLY A 1 358 ? 17.963 1.813 4.676 1.00 84.50 358 GLY A O 1
ATOM 2530 N N . GLY A 1 359 ? 16.866 2.444 2.805 1.00 87.81 359 GLY A N 1
ATOM 2531 C CA . GLY A 1 359 ? 17.975 2.235 1.873 1.00 87.81 359 GLY A CA 1
ATOM 2532 C C . GLY A 1 359 ? 19.078 3.286 2.024 1.00 87.81 359 GLY A C 1
ATOM 2533 O O . GLY A 1 359 ? 18.854 4.387 2.531 1.00 87.81 359 GLY A O 1
ATOM 2534 N N . THR A 1 360 ? 20.289 2.940 1.593 1.00 87.50 360 THR A N 1
ATOM 2535 C CA . THR A 1 360 ? 21.466 3.826 1.639 1.00 87.50 360 THR A CA 1
ATOM 2536 C C . THR A 1 360 ? 21.913 4.339 0.269 1.00 87.50 360 THR A C 1
ATOM 2538 O O . THR A 1 360 ? 22.723 5.261 0.225 1.00 87.50 360 THR A O 1
ATOM 2541 N N . GLN A 1 361 ? 21.391 3.785 -0.831 1.00 84.75 361 GLN A N 1
ATOM 2542 C CA . GLN A 1 361 ? 21.762 4.141 -2.202 1.00 84.75 361 GLN A CA 1
ATOM 2543 C C . GLN A 1 361 ? 20.516 4.411 -3.056 1.00 84.75 361 GLN A C 1
ATOM 2545 O O . GLN A 1 361 ? 19.934 3.501 -3.638 1.00 84.75 361 GLN A O 1
ATOM 2550 N N . ASP A 1 362 ? 20.147 5.683 -3.167 1.00 84.88 362 ASP A N 1
ATOM 2551 C CA . ASP A 1 362 ? 18.998 6.181 -3.935 1.00 84.88 362 ASP A CA 1
ATOM 2552 C C . ASP A 1 362 ? 19.377 6.758 -5.313 1.00 84.88 362 ASP A C 1
ATOM 2554 O O . ASP A 1 362 ? 18.501 7.090 -6.103 1.00 84.88 362 ASP A O 1
ATOM 2558 N N . SER A 1 363 ? 20.670 6.868 -5.628 1.00 87.56 363 SER A N 1
ATOM 2559 C CA . SER A 1 363 ? 21.153 7.271 -6.954 1.00 87.56 363 SER A CA 1
ATOM 2560 C C . SER A 1 363 ? 22.473 6.561 -7.289 1.00 87.56 363 SER A C 1
ATOM 2562 O O . SER A 1 363 ? 23.560 7.089 -7.030 1.00 87.56 363 SER A O 1
ATOM 2564 N N . PRO A 1 364 ? 22.417 5.314 -7.794 1.00 90.81 364 PRO A N 1
ATOM 2565 C CA . PRO A 1 364 ? 23.607 4.567 -8.165 1.00 90.81 364 PRO A CA 1
ATOM 2566 C C . PRO A 1 364 ? 24.267 5.157 -9.414 1.00 90.81 364 PRO A C 1
ATOM 2568 O O . PRO A 1 364 ? 23.617 5.640 -10.340 1.00 90.81 364 PRO A O 1
ATOM 2571 N N . THR A 1 365 ? 25.591 5.061 -9.467 1.00 93.00 365 THR A N 1
ATOM 2572 C CA . THR A 1 365 ? 26.386 5.439 -10.636 1.00 93.00 365 THR A CA 1
ATOM 2573 C C . THR A 1 365 ? 26.311 4.342 -11.693 1.00 93.00 365 THR A C 1
ATOM 2575 O O . THR A 1 365 ? 26.696 3.202 -11.430 1.00 93.00 365 THR A O 1
ATOM 2578 N N . TRP A 1 366 ? 25.883 4.690 -12.907 1.00 92.69 366 TRP A N 1
ATOM 2579 C CA . TRP A 1 366 ? 25.664 3.753 -14.018 1.00 92.69 366 TRP A CA 1
ATOM 258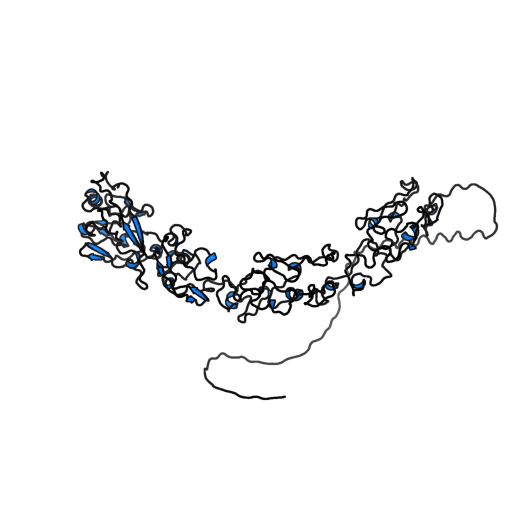0 C C . TRP A 1 366 ? 26.904 2.960 -14.438 1.00 92.69 366 TRP A C 1
ATOM 2582 O O . TRP A 1 366 ? 26.812 1.800 -14.826 1.00 92.69 366 TRP A O 1
ATOM 2592 N N . THR A 1 367 ? 28.081 3.575 -14.354 1.00 93.94 367 THR A N 1
ATOM 2593 C CA . THR A 1 367 ? 29.357 2.958 -14.750 1.00 93.94 367 THR A CA 1
ATOM 2594 C C . THR A 1 367 ? 30.073 2.252 -13.594 1.00 93.94 367 THR A C 1
ATOM 2596 O O . THR A 1 367 ? 31.171 1.720 -13.771 1.00 93.94 367 THR A O 1
ATOM 2599 N N . GLN A 1 368 ? 29.472 2.215 -12.398 1.00 93.06 368 GLN A N 1
ATOM 2600 C CA . GLN A 1 368 ? 30.006 1.473 -11.258 1.00 93.06 368 GLN A CA 1
ATOM 2601 C C . GLN A 1 368 ? 29.348 0.090 -11.157 1.00 93.06 368 GLN A C 1
ATOM 2603 O O . GLN A 1 368 ? 28.291 -0.082 -10.551 1.00 93.06 368 GLN A O 1
ATOM 2608 N N . VAL A 1 369 ? 30.023 -0.911 -11.728 1.00 89.62 369 VAL A N 1
ATOM 2609 C CA . VAL A 1 369 ? 29.550 -2.303 -11.818 1.00 89.62 369 VAL A CA 1
ATOM 2610 C C . VAL A 1 369 ? 30.460 -3.249 -11.021 1.00 89.62 369 VAL A C 1
ATOM 2612 O O . VAL A 1 369 ? 31.057 -4.180 -11.551 1.00 89.62 369 VAL A O 1
ATOM 2615 N N . ASP A 1 370 ? 30.627 -2.967 -9.729 1.00 89.31 370 ASP A N 1
ATOM 2616 C CA . ASP A 1 370 ? 31.481 -3.733 -8.802 1.00 89.31 370 ASP A CA 1
ATOM 2617 C C . ASP A 1 370 ? 30.680 -4.514 -7.739 1.00 89.31 370 ASP A C 1
ATOM 2619 O O . ASP A 1 370 ? 31.259 -5.092 -6.818 1.00 89.31 370 ASP A O 1
ATOM 2623 N N . GLY A 1 371 ? 29.347 -4.515 -7.858 1.00 86.25 371 GLY A N 1
ATOM 2624 C CA . GLY A 1 371 ? 28.413 -5.151 -6.924 1.00 86.25 371 GLY A CA 1
ATOM 2625 C C . GLY A 1 371 ? 28.152 -4.360 -5.637 1.00 86.25 371 GLY A C 1
ATOM 2626 O O . GLY A 1 371 ? 27.242 -4.709 -4.890 1.00 86.25 371 GLY A O 1
ATOM 2627 N N . THR A 1 372 ? 28.882 -3.271 -5.369 1.00 88.56 372 THR A N 1
ATOM 2628 C CA . THR A 1 372 ? 28.722 -2.509 -4.115 1.00 88.56 372 THR A CA 1
ATOM 2629 C C . THR A 1 372 ? 27.373 -1.803 -4.017 1.00 88.56 372 THR A C 1
ATOM 2631 O O . THR A 1 372 ? 26.839 -1.658 -2.921 1.00 88.56 372 THR A O 1
ATOM 2634 N N . GLN A 1 373 ? 26.795 -1.419 -5.156 1.00 89.69 373 GLN A N 1
ATOM 2635 C CA . GLN A 1 373 ? 25.512 -0.715 -5.227 1.00 89.69 373 GLN A CA 1
ATOM 2636 C C . GLN A 1 373 ? 24.293 -1.656 -5.118 1.00 89.69 373 GLN A C 1
ATOM 2638 O O . GLN A 1 373 ? 23.188 -1.180 -4.873 1.00 89.69 373 GLN A O 1
ATOM 2643 N N . ALA A 1 374 ? 24.496 -2.976 -5.230 1.00 86.88 374 ALA A N 1
ATOM 2644 C CA . ALA A 1 374 ? 23.458 -4.012 -5.133 1.00 86.88 374 ALA A CA 1
ATOM 2645 C C . ALA A 1 374 ? 23.531 -4.835 -3.828 1.00 86.88 374 ALA A C 1
ATOM 2647 O O . ALA A 1 374 ? 22.832 -5.832 -3.671 1.00 86.88 374 ALA A O 1
ATOM 2648 N N . ALA A 1 375 ? 24.402 -4.456 -2.888 1.00 88.88 375 ALA A N 1
ATOM 2649 C CA . ALA A 1 375 ? 24.514 -5.150 -1.610 1.00 88.88 375 ALA A CA 1
ATOM 2650 C C . ALA A 1 375 ? 23.236 -4.980 -0.765 1.00 88.88 375 ALA A C 1
ATOM 2652 O O . ALA A 1 375 ? 22.629 -3.914 -0.752 1.00 88.88 375 ALA A O 1
ATOM 2653 N N . CYS A 1 376 ? 22.846 -5.995 0.012 1.00 88.75 376 CYS A N 1
ATOM 2654 C CA . CYS A 1 376 ? 21.667 -5.886 0.875 1.00 88.75 376 CYS A CA 1
ATOM 2655 C C . CYS A 1 376 ? 21.759 -4.643 1.790 1.00 88.75 376 CYS A C 1
ATOM 2657 O O . CYS A 1 376 ? 22.792 -4.407 2.423 1.00 88.75 376 CYS A O 1
ATOM 2659 N N . GLY A 1 377 ? 20.675 -3.865 1.885 1.00 87.50 377 GLY A N 1
ATOM 2660 C CA . GLY A 1 377 ? 20.636 -2.600 2.635 1.00 87.50 377 GLY A CA 1
ATOM 2661 C C . GLY A 1 377 ? 20.869 -1.341 1.786 1.00 87.50 377 GLY A C 1
ATOM 2662 O O . GLY A 1 377 ? 20.736 -0.224 2.292 1.00 87.50 377 GLY A O 1
ATOM 2663 N N . THR A 1 378 ? 21.227 -1.485 0.505 1.00 89.31 378 THR A N 1
ATOM 2664 C CA . THR A 1 378 ? 21.384 -0.340 -0.403 1.00 89.31 378 THR A CA 1
ATOM 2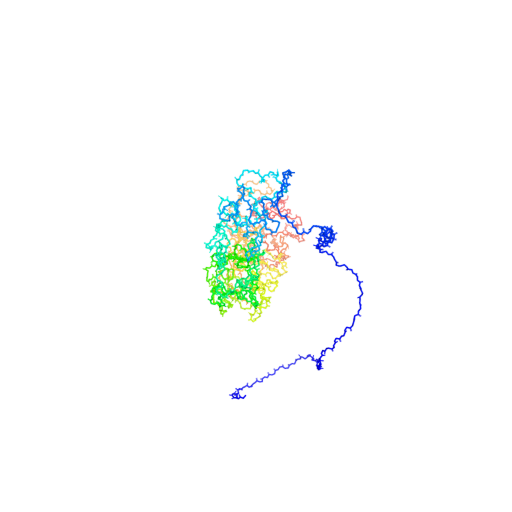665 C C . THR A 1 378 ? 20.036 0.187 -0.884 1.00 89.31 378 THR A C 1
ATOM 2667 O O . THR A 1 378 ? 19.812 1.388 -0.771 1.00 89.31 378 THR A O 1
ATOM 2670 N N . CYS A 1 379 ? 19.118 -0.683 -1.315 1.00 87.12 379 CYS A N 1
ATOM 2671 C CA . CYS A 1 379 ? 17.804 -0.278 -1.835 1.00 87.12 379 CYS A CA 1
ATOM 2672 C C . CYS A 1 379 ? 16.778 0.011 -0.725 1.00 87.12 379 CYS A C 1
ATOM 2674 O O . CYS A 1 379 ? 16.127 1.045 -0.741 1.00 87.12 379 CYS A O 1
ATOM 2676 N N . HIS A 1 380 ? 16.655 -0.873 0.267 1.00 89.81 380 HIS A N 1
ATOM 2677 C CA . HIS A 1 380 ? 15.745 -0.726 1.411 1.00 89.81 380 HIS A CA 1
ATOM 2678 C C . HIS A 1 380 ? 16.433 -1.136 2.719 1.00 89.81 380 HIS A C 1
ATOM 2680 O O . HIS A 1 380 ? 17.454 -1.826 2.707 1.00 89.81 380 HIS A O 1
ATOM 2686 N N . GLY A 1 381 ? 15.860 -0.738 3.858 1.00 88.00 381 GLY A N 1
ATOM 2687 C CA . GLY A 1 381 ? 16.341 -1.144 5.179 1.00 88.00 381 GLY A CA 1
ATOM 2688 C C . GLY A 1 381 ? 16.230 -2.657 5.408 1.00 88.00 381 GLY A C 1
ATOM 2689 O O . GLY A 1 381 ? 15.436 -3.341 4.763 1.00 88.00 381 GLY A O 1
ATOM 2690 N N . LEU A 1 382 ? 17.006 -3.186 6.357 1.00 87.88 382 LEU A N 1
ATOM 2691 C CA . LEU A 1 382 ? 16.968 -4.596 6.766 1.00 87.88 382 LEU A CA 1
ATOM 2692 C C . LEU A 1 382 ? 16.669 -4.716 8.274 1.00 87.88 382 LEU A C 1
ATOM 2694 O O . LEU A 1 382 ? 17.615 -4.755 9.069 1.00 87.88 382 LEU A O 1
ATOM 2698 N N . PRO A 1 383 ? 15.393 -4.777 8.698 1.00 85.00 383 PRO A N 1
ATOM 2699 C CA . PRO A 1 383 ? 14.168 -4.694 7.890 1.00 85.00 383 PRO A CA 1
ATOM 2700 C C . PRO A 1 383 ? 13.849 -3.249 7.444 1.00 85.00 383 PRO A C 1
ATOM 2702 O O . PRO A 1 383 ? 14.465 -2.306 7.956 1.00 85.00 383 PRO A O 1
ATOM 2705 N N . PRO A 1 384 ? 12.912 -3.041 6.495 1.00 83.88 384 PRO A N 1
ATOM 2706 C CA . PRO A 1 384 ? 12.443 -1.704 6.133 1.00 83.88 384 PRO A CA 1
ATOM 2707 C C . PRO A 1 384 ? 11.978 -0.918 7.365 1.00 83.88 384 PRO A C 1
ATOM 2709 O O . PRO A 1 384 ? 11.460 -1.486 8.322 1.00 83.88 384 PRO A O 1
ATOM 2712 N N . THR A 1 385 ? 12.173 0.400 7.379 1.00 74.50 385 THR A N 1
ATOM 2713 C CA . THR A 1 385 ? 11.955 1.194 8.603 1.00 74.50 385 THR A CA 1
ATOM 2714 C C . THR A 1 385 ? 10.485 1.448 8.924 1.00 74.50 385 THR A C 1
ATOM 2716 O O . THR A 1 385 ? 10.158 1.697 10.081 1.00 74.50 385 THR A O 1
ATOM 2719 N N . SER A 1 386 ? 9.607 1.419 7.919 1.00 71.44 386 SER A N 1
ATOM 2720 C CA . SER A 1 386 ? 8.172 1.659 8.091 1.00 71.44 386 SER A CA 1
ATOM 2721 C C . SER A 1 386 ? 7.406 0.340 8.202 1.00 71.44 386 SER A C 1
ATOM 2723 O O . SER A 1 386 ? 7.614 -0.568 7.396 1.00 71.44 386 SER A O 1
ATOM 2725 N N . GLY A 1 387 ? 6.528 0.235 9.201 1.00 70.75 387 GLY A N 1
ATOM 2726 C CA . GLY A 1 387 ? 5.573 -0.869 9.348 1.00 70.75 387 GLY A CA 1
ATOM 2727 C C . GLY A 1 387 ? 6.149 -2.264 9.605 1.00 70.75 387 GLY A C 1
ATOM 2728 O O . GLY A 1 387 ? 5.386 -3.224 9.622 1.00 70.75 387 GLY A O 1
ATOM 2729 N N . HIS A 1 388 ? 7.458 -2.396 9.839 1.00 79.12 388 HIS A N 1
ATOM 2730 C CA . HIS A 1 388 ? 8.092 -3.677 10.158 1.00 79.12 388 HIS A CA 1
ATOM 2731 C C . HIS A 1 388 ? 8.521 -3.763 11.629 1.00 79.12 388 HIS A C 1
ATOM 2733 O O . HIS A 1 388 ? 9.046 -2.791 12.181 1.00 79.12 388 HIS A O 1
ATOM 2739 N N . PRO A 1 389 ? 8.392 -4.944 12.263 1.00 74.12 389 PRO A N 1
ATOM 2740 C CA . PRO A 1 389 ? 9.026 -5.203 13.550 1.00 74.12 389 PRO A CA 1
ATOM 2741 C C . PRO A 1 389 ? 10.555 -5.166 13.410 1.00 74.12 389 PRO A C 1
ATOM 2743 O O . PRO A 1 389 ? 11.101 -5.589 12.391 1.00 74.12 389 PRO A O 1
ATOM 2746 N N . ARG A 1 390 ? 11.276 -4.709 14.444 1.00 73.62 390 ARG A N 1
ATOM 2747 C CA . ARG A 1 390 ? 12.754 -4.614 14.443 1.00 73.62 390 ARG A CA 1
ATOM 2748 C C . ARG A 1 390 ? 13.425 -5.990 14.588 1.00 73.62 390 ARG A C 1
ATOM 2750 O O . ARG A 1 390 ? 14.035 -6.290 15.614 1.00 73.62 390 ARG A O 1
ATOM 2757 N N . ARG A 1 391 ? 13.300 -6.840 13.568 1.00 74.44 391 ARG A N 1
ATOM 2758 C CA . ARG A 1 391 ? 13.829 -8.213 13.529 1.00 74.44 391 ARG A CA 1
ATOM 2759 C C . ARG A 1 391 ? 14.507 -8.529 12.200 1.00 74.44 391 ARG A C 1
ATOM 2761 O O . ARG A 1 391 ? 14.137 -7.992 11.166 1.00 74.44 391 ARG A O 1
ATOM 2768 N N . ASP A 1 392 ? 15.465 -9.449 12.239 1.00 79.00 392 ASP A N 1
ATOM 2769 C CA . ASP A 1 392 ? 16.291 -9.873 11.100 1.00 79.00 392 ASP A CA 1
ATOM 2770 C C . ASP A 1 392 ? 15.903 -11.248 10.512 1.00 79.00 392 ASP A C 1
ATOM 2772 O O . ASP A 1 392 ? 16.484 -11.679 9.517 1.00 79.00 392 ASP A O 1
ATOM 2776 N N . GLY A 1 393 ? 14.896 -11.922 11.081 1.00 84.56 393 GLY A N 1
ATOM 2777 C CA . GLY A 1 393 ? 14.370 -13.209 10.609 1.00 84.56 393 GLY A CA 1
ATOM 2778 C C . GLY A 1 393 ? 13.359 -13.086 9.462 1.00 84.56 393 GLY A C 1
ATOM 2779 O O . GLY A 1 393 ? 12.188 -13.425 9.643 1.00 84.56 393 GLY A O 1
ATOM 2780 N N . CYS A 1 394 ? 13.800 -12.603 8.297 1.00 87.50 394 CYS A N 1
ATOM 2781 C CA . CYS A 1 394 ? 12.941 -12.278 7.148 1.00 87.50 394 CYS A CA 1
ATOM 2782 C C . CYS A 1 394 ? 12.081 -13.462 6.672 1.00 87.50 394 CYS A C 1
ATOM 2784 O O . CYS A 1 394 ? 10.889 -13.291 6.419 1.00 87.50 394 CYS A O 1
ATOM 2786 N N . ALA A 1 395 ? 12.657 -14.669 6.623 1.00 89.06 395 ALA A N 1
ATOM 2787 C CA . ALA A 1 395 ? 12.009 -15.889 6.128 1.00 89.06 395 ALA A CA 1
ATOM 2788 C C . ALA A 1 395 ? 10.725 -16.277 6.873 1.00 89.06 395 ALA A C 1
ATOM 2790 O O . ALA A 1 395 ? 9.901 -17.026 6.358 1.00 89.06 395 ALA A O 1
ATOM 2791 N N . ARG A 1 396 ? 10.515 -15.754 8.086 1.00 84.94 396 ARG A N 1
ATOM 2792 C CA . ARG A 1 396 ? 9.281 -15.996 8.834 1.00 84.94 396 ARG A CA 1
ATOM 2793 C C . ARG A 1 396 ? 8.054 -15.402 8.140 1.00 84.94 396 ARG A C 1
ATOM 2795 O O . ARG A 1 396 ? 6.993 -16.014 8.182 1.00 84.94 396 ARG A O 1
ATOM 2802 N N . CYS A 1 397 ? 8.206 -14.218 7.551 1.00 85.31 397 CYS A N 1
ATOM 2803 C CA . CYS A 1 397 ? 7.123 -13.505 6.872 1.00 85.31 397 CYS A CA 1
ATOM 2804 C C . CYS A 1 397 ? 7.291 -13.541 5.353 1.00 85.31 397 CYS A C 1
ATOM 2806 O O . CYS A 1 397 ? 6.302 -13.588 4.637 1.00 85.31 397 CYS A O 1
ATOM 2808 N N . HIS A 1 398 ? 8.531 -13.587 4.871 1.00 90.31 398 HIS A N 1
ATOM 2809 C CA . HIS A 1 398 ? 8.892 -13.561 3.454 1.00 90.31 398 HIS A CA 1
ATOM 2810 C C . HIS A 1 398 ? 9.498 -14.892 2.983 1.00 90.31 398 HIS A C 1
ATOM 2812 O O . HIS A 1 398 ? 10.263 -14.918 2.026 1.00 90.31 398 HIS A O 1
ATOM 2818 N N . GLY A 1 399 ? 9.180 -16.015 3.639 1.00 90.94 399 GLY A N 1
ATOM 2819 C CA . GLY A 1 399 ? 9.783 -17.330 3.360 1.00 90.94 399 GLY A CA 1
ATOM 2820 C C . GLY A 1 399 ? 9.562 -17.877 1.947 1.00 90.94 399 GLY A C 1
ATOM 2821 O O . GLY A 1 399 ? 10.225 -18.833 1.557 1.00 90.94 399 GLY A O 1
ATOM 2822 N N . GLY A 1 400 ? 8.642 -17.281 1.180 1.00 90.94 400 GLY A N 1
ATOM 2823 C CA . GLY A 1 400 ? 8.484 -17.555 -0.251 1.00 90.94 400 GLY A CA 1
ATOM 2824 C C . GLY A 1 400 ? 9.566 -16.915 -1.128 1.00 90.94 400 GLY A C 1
ATOM 2825 O O . GLY A 1 400 ? 9.798 -17.396 -2.229 1.00 90.94 400 GLY A O 1
ATOM 2826 N N . VAL A 1 401 ? 10.239 -15.870 -0.637 1.00 93.62 401 VAL A N 1
ATOM 2827 C CA . VAL A 1 401 ? 11.237 -15.084 -1.381 1.00 93.62 401 VAL A CA 1
ATOM 2828 C C . VAL A 1 401 ? 12.633 -15.218 -0.788 1.00 93.62 401 VAL A C 1
ATOM 2830 O O . VAL A 1 401 ? 13.605 -15.264 -1.536 1.00 93.62 401 VAL A O 1
ATOM 2833 N N . VAL A 1 402 ? 12.755 -15.306 0.540 1.00 92.88 402 VAL A N 1
ATOM 2834 C CA . VAL A 1 402 ? 14.039 -15.301 1.255 1.00 92.88 402 VAL A CA 1
ATOM 2835 C C . VAL A 1 402 ? 14.123 -16.427 2.287 1.00 92.88 402 VAL A C 1
ATOM 2837 O O . VAL A 1 402 ? 13.170 -16.666 3.030 1.00 92.88 402 VAL A O 1
ATOM 2840 N N . ASP A 1 403 ? 15.267 -17.113 2.350 1.00 92.38 403 ASP A N 1
ATOM 2841 C CA . ASP A 1 403 ? 15.527 -18.188 3.318 1.00 92.38 403 ASP A CA 1
ATOM 2842 C C . ASP A 1 403 ? 16.065 -17.688 4.677 1.00 92.38 403 ASP A C 1
ATOM 2844 O O . ASP A 1 403 ? 16.266 -16.490 4.904 1.00 92.38 403 ASP A O 1
ATOM 2848 N N . GLU A 1 404 ? 16.265 -18.613 5.626 1.00 91.25 404 GLU A N 1
ATOM 2849 C CA . GLU A 1 404 ? 16.756 -18.303 6.981 1.00 91.25 404 GLU A CA 1
ATOM 2850 C C . GLU A 1 404 ? 18.166 -17.682 6.988 1.00 91.25 404 GLU A C 1
ATOM 2852 O O . GLU A 1 404 ? 18.492 -16.919 7.900 1.00 91.25 404 GLU A O 1
ATOM 2857 N N . ASP A 1 405 ? 18.981 -17.962 5.966 1.00 91.25 405 ASP A N 1
ATOM 2858 C CA . ASP A 1 405 ? 20.327 -17.407 5.792 1.00 91.25 405 ASP A CA 1
ATOM 2859 C C . ASP A 1 405 ? 20.315 -16.040 5.071 1.00 91.25 405 ASP A C 1
ATOM 2861 O O . ASP A 1 405 ? 21.352 -15.373 4.975 1.00 91.25 405 ASP A O 1
ATOM 2865 N N . ARG A 1 406 ? 19.128 -15.568 4.661 1.00 89.38 406 ARG A N 1
ATOM 2866 C CA . ARG A 1 406 ? 18.859 -14.346 3.885 1.00 89.38 406 ARG A CA 1
ATOM 2867 C C . ARG A 1 406 ? 19.319 -14.408 2.429 1.00 89.38 406 ARG A C 1
ATOM 2869 O O . ARG A 1 406 ? 19.616 -13.368 1.839 1.00 89.38 406 ARG A O 1
ATOM 2876 N N . HIS A 1 407 ? 19.349 -15.597 1.837 1.00 91.88 407 HIS A N 1
ATOM 2877 C CA . HIS A 1 407 ? 19.450 -15.734 0.389 1.00 91.88 407 HIS A CA 1
ATOM 2878 C C . HIS A 1 407 ? 18.074 -15.590 -0.251 1.00 91.88 407 HIS A C 1
ATOM 2880 O O . HIS A 1 407 ? 17.084 -16.122 0.254 1.00 91.88 407 HIS A O 1
ATOM 2886 N N . ILE A 1 408 ? 18.025 -14.892 -1.383 1.00 93.50 408 ILE A N 1
ATOM 2887 C CA . ILE A 1 408 ? 16.832 -14.853 -2.222 1.00 93.50 408 ILE A CA 1
ATOM 2888 C C . ILE A 1 408 ? 16.699 -16.218 -2.906 1.00 93.50 408 ILE A C 1
ATOM 2890 O O . ILE A 1 408 ? 17.606 -16.664 -3.604 1.00 93.50 408 ILE A O 1
ATOM 2894 N N . VAL A 1 409 ? 15.588 -16.909 -2.654 1.00 94.50 409 VAL A N 1
ATOM 2895 C CA . VAL A 1 409 ? 15.303 -18.257 -3.180 1.00 94.50 409 VAL A CA 1
ATOM 2896 C C . VAL A 1 409 ? 14.314 -18.251 -4.344 1.00 94.50 409 VAL A C 1
ATOM 2898 O O . VAL A 1 409 ? 14.233 -19.245 -5.063 1.00 94.50 409 VAL A O 1
ATOM 2901 N N . ALA A 1 410 ? 13.600 -17.140 -4.536 1.00 93.75 410 ALA A N 1
ATOM 2902 C CA . ALA A 1 410 ? 12.725 -16.883 -5.678 1.00 93.75 410 ALA A CA 1
ATOM 2903 C C . ALA A 1 410 ? 13.019 -15.474 -6.234 1.00 93.75 410 ALA A C 1
ATOM 2905 O O . ALA A 1 410 ? 12.322 -14.518 -5.883 1.00 93.75 410 ALA A O 1
ATOM 2906 N N . PRO A 1 411 ? 14.092 -15.309 -7.033 1.00 92.75 411 PRO A N 1
ATOM 2907 C CA . PRO A 1 411 ? 14.504 -14.014 -7.582 1.00 92.75 411 PRO A CA 1
ATOM 2908 C C . PRO A 1 411 ? 13.395 -13.316 -8.364 1.00 92.75 411 PRO A C 1
ATOM 2910 O O . PRO A 1 411 ? 13.257 -12.105 -8.269 1.00 92.75 411 PRO A O 1
ATOM 2913 N N . GLU A 1 412 ? 12.546 -14.073 -9.055 1.00 92.19 412 GLU A N 1
ATOM 2914 C CA . GLU A 1 412 ? 11.386 -13.572 -9.791 1.00 92.19 412 GLU A CA 1
ATOM 2915 C C . GLU A 1 412 ? 10.338 -12.857 -8.919 1.00 92.19 412 GLU A C 1
ATOM 2917 O O . GLU A 1 412 ? 9.513 -12.117 -9.454 1.00 92.19 412 GLU A O 1
ATOM 2922 N N . LEU A 1 413 ? 10.378 -13.054 -7.597 1.00 92.62 413 LEU A N 1
ATOM 2923 C CA . LEU A 1 413 ? 9.530 -12.375 -6.611 1.00 92.62 413 LEU A CA 1
ATOM 2924 C C . LEU A 1 413 ? 10.259 -11.243 -5.869 1.00 92.62 413 LEU A C 1
ATOM 2926 O O . LEU A 1 413 ? 9.663 -10.535 -5.068 1.00 92.62 413 LEU A O 1
ATOM 2930 N N . HIS A 1 414 ? 11.559 -11.049 -6.097 1.00 91.56 414 HIS A N 1
ATOM 2931 C CA . HIS A 1 414 ? 12.305 -9.943 -5.508 1.00 91.56 414 HIS A CA 1
ATOM 2932 C C . HIS A 1 414 ? 12.516 -8.870 -6.582 1.00 91.56 414 HIS A C 1
ATOM 2934 O O . HIS A 1 414 ? 13.119 -9.128 -7.616 1.00 91.56 414 HIS A O 1
ATOM 2940 N N . ILE A 1 415 ? 12.014 -7.651 -6.352 1.00 89.25 415 ILE A N 1
ATOM 2941 C CA . ILE A 1 415 ? 11.961 -6.568 -7.361 1.00 89.25 415 ILE A CA 1
ATOM 2942 C C . ILE A 1 415 ? 10.943 -6.850 -8.485 1.00 89.25 415 ILE A C 1
ATOM 2944 O O . ILE A 1 415 ? 11.220 -6.697 -9.668 1.00 89.25 415 ILE A O 1
ATOM 2948 N N . ASN A 1 416 ? 9.726 -7.231 -8.106 1.00 88.25 416 ASN A N 1
ATOM 2949 C CA . ASN A 1 416 ? 8.567 -7.360 -9.003 1.00 88.25 416 ASN A CA 1
ATOM 2950 C C . ASN A 1 416 ? 7.519 -6.239 -8.810 1.00 88.25 416 ASN A C 1
ATOM 2952 O O . ASN A 1 416 ? 6.500 -6.229 -9.493 1.00 88.25 416 ASN A O 1
ATOM 2956 N N . GLY A 1 417 ? 7.769 -5.298 -7.891 1.00 87.31 417 GLY A N 1
ATOM 2957 C CA . GLY A 1 417 ? 6.853 -4.199 -7.561 1.00 87.31 417 GLY A CA 1
ATOM 2958 C C . GLY A 1 417 ? 5.795 -4.545 -6.508 1.00 87.31 417 GLY A C 1
ATOM 2959 O O . GLY A 1 417 ? 4.968 -3.696 -6.184 1.00 87.31 417 GLY A O 1
ATOM 2960 N N . GLU A 1 418 ? 5.831 -5.752 -5.943 1.00 86.69 418 GLU A N 1
ATOM 2961 C CA . GLU A 1 418 ? 4.906 -6.208 -4.907 1.00 86.69 418 GLU A CA 1
ATOM 2962 C C . GLU A 1 418 ? 5.664 -6.633 -3.637 1.00 86.69 418 GLU A C 1
ATOM 2964 O O . GLU A 1 418 ? 6.870 -6.887 -3.645 1.00 86.69 418 GLU A O 1
ATOM 2969 N N . VAL A 1 419 ? 4.956 -6.655 -2.503 1.00 86.19 419 VAL A N 1
ATOM 2970 C CA . VAL A 1 419 ? 5.482 -7.210 -1.249 1.00 86.19 419 VAL A CA 1
ATOM 2971 C C . VAL A 1 419 ? 4.973 -8.636 -1.113 1.00 86.19 419 VAL A C 1
ATOM 2973 O O . VAL A 1 419 ? 3.833 -8.867 -0.709 1.00 86.19 419 VAL A O 1
ATOM 2976 N N . ASP A 1 420 ? 5.836 -9.595 -1.420 1.00 87.12 420 ASP A N 1
ATOM 2977 C CA . ASP A 1 420 ? 5.508 -11.014 -1.352 1.00 87.12 420 ASP A CA 1
ATOM 2978 C C . ASP A 1 420 ? 5.656 -11.579 0.068 1.00 87.12 420 ASP A C 1
ATOM 2980 O O . ASP A 1 420 ? 6.723 -11.525 0.694 1.00 87.12 420 ASP A O 1
ATOM 2984 N N . LEU A 1 421 ? 4.568 -12.163 0.577 1.00 84.50 421 LEU A N 1
ATOM 2985 C CA . LEU A 1 421 ? 4.504 -12.829 1.878 1.00 84.50 421 LEU A CA 1
ATOM 2986 C C . LEU A 1 421 ? 4.431 -14.353 1.716 1.00 84.50 421 LEU A C 1
ATOM 2988 O O . LEU A 1 421 ? 3.845 -14.886 0.775 1.00 84.50 421 LEU A O 1
ATOM 2992 N N . GLY A 1 422 ? 4.996 -15.079 2.679 1.00 72.75 422 GLY A N 1
ATOM 2993 C CA . GLY A 1 422 ? 4.897 -16.532 2.791 1.00 72.75 422 GLY A CA 1
ATOM 2994 C C . GLY A 1 422 ? 3.515 -16.983 3.274 1.00 72.75 422 GLY A C 1
ATOM 2995 O O . GLY A 1 422 ? 3.393 -17.464 4.397 1.00 72.75 422 GLY A O 1
ATOM 2996 N N . GLY A 1 423 ? 2.489 -16.849 2.429 1.00 73.31 423 GLY A N 1
ATOM 2997 C CA . GLY A 1 423 ? 1.103 -17.245 2.720 1.00 73.31 423 GLY A CA 1
ATOM 2998 C C . GLY A 1 423 ? 0.313 -16.245 3.579 1.00 73.31 423 GLY A C 1
ATOM 2999 O O . GLY A 1 423 ? 0.796 -15.161 3.897 1.00 73.31 423 GLY A O 1
ATOM 3000 N N . ASP A 1 424 ? -0.919 -16.618 3.950 1.00 69.94 424 ASP A N 1
ATOM 3001 C CA . ASP A 1 424 ? -1.785 -15.806 4.816 1.00 69.94 424 ASP A CA 1
ATOM 3002 C C . ASP A 1 424 ? -1.199 -15.745 6.237 1.00 69.94 424 ASP A C 1
ATOM 3004 O O . ASP A 1 424 ? -1.199 -16.745 6.961 1.00 69.94 424 ASP A O 1
ATOM 3008 N N . LEU A 1 425 ? -0.692 -14.580 6.652 1.00 75.88 425 LEU A N 1
ATOM 3009 C CA . LEU A 1 425 ? -0.175 -14.374 8.007 1.00 75.88 425 LEU A CA 1
ATOM 3010 C C . LEU A 1 425 ? -1.346 -14.163 8.986 1.00 75.88 425 LEU A C 1
ATOM 3012 O O . LEU A 1 425 ? -2.009 -13.127 8.914 1.00 75.88 425 LEU A O 1
ATOM 3016 N N . PRO A 1 426 ? -1.616 -15.088 9.930 1.00 78.19 426 PRO A N 1
ATOM 3017 C CA . PRO A 1 426 ? -2.645 -14.861 10.939 1.00 78.19 426 PRO A CA 1
ATOM 3018 C C . PRO A 1 426 ? -2.230 -13.743 11.906 1.00 78.19 426 PRO A C 1
ATOM 3020 O O . PRO A 1 426 ? -1.033 -13.499 12.116 1.00 78.19 426 PRO A O 1
ATOM 3023 N N . CYS A 1 427 ? -3.209 -13.114 12.565 1.00 80.38 427 CYS A N 1
ATOM 3024 C CA . CYS A 1 427 ? -2.953 -12.242 13.713 1.00 80.38 427 CYS A CA 1
ATOM 3025 C C . CYS A 1 427 ? -2.040 -12.962 14.726 1.00 80.38 427 CYS A C 1
ATOM 3027 O O . CYS A 1 427 ? -2.145 -14.174 14.921 1.00 80.38 427 CYS A O 1
ATOM 3029 N N . GLY A 1 428 ? -1.108 -12.235 15.347 1.00 79.75 428 GLY A N 1
ATOM 3030 C CA . GLY A 1 428 ? -0.070 -12.839 16.196 1.00 79.75 428 GLY A CA 1
ATOM 3031 C C . GLY A 1 428 ? 1.225 -13.219 15.470 1.00 79.75 428 GLY A C 1
ATOM 3032 O O . GLY A 1 428 ? 2.197 -13.628 16.104 1.00 79.75 428 GLY A O 1
ATOM 3033 N N . SER A 1 429 ? 1.269 -13.088 14.140 1.00 79.75 429 SER A N 1
ATOM 3034 C CA . SER A 1 429 ? 2.496 -13.313 13.360 1.00 79.75 429 SER A CA 1
ATOM 3035 C C . SER A 1 429 ? 3.462 -12.128 13.406 1.00 79.75 429 SER A C 1
ATOM 3037 O O . SER A 1 429 ? 4.669 -12.326 13.253 1.00 79.75 429 SER A O 1
ATOM 3039 N N . CYS A 1 430 ? 2.940 -10.918 13.635 1.00 79.44 430 CYS A N 1
ATOM 3040 C CA . CYS A 1 430 ? 3.707 -9.670 13.618 1.00 79.44 430 CYS A CA 1
ATOM 3041 C C . CYS A 1 430 ? 4.028 -9.138 15.018 1.00 79.44 430 CYS A C 1
ATOM 3043 O O . CYS A 1 430 ? 5.110 -8.595 15.208 1.00 79.44 430 CYS A O 1
ATOM 3045 N N . HIS A 1 431 ? 3.115 -9.313 15.975 1.00 84.25 431 HIS A N 1
ATOM 3046 C CA . HIS A 1 431 ? 3.258 -8.920 17.377 1.00 84.25 431 HIS A CA 1
ATOM 3047 C C . HIS A 1 431 ? 2.544 -9.918 18.293 1.00 84.25 431 HIS A C 1
ATOM 3049 O O . HIS A 1 431 ? 1.716 -10.693 17.815 1.00 84.25 431 HIS A O 1
ATOM 3055 N N . ASP A 1 432 ? 2.845 -9.922 19.592 1.00 83.12 432 ASP A N 1
ATOM 3056 C CA . ASP A 1 432 ? 2.122 -10.756 20.559 1.00 83.12 432 ASP A CA 1
ATOM 3057 C C . ASP A 1 432 ? 0.628 -10.373 20.548 1.00 83.12 432 ASP A C 1
ATOM 3059 O O . ASP A 1 432 ? 0.288 -9.192 20.493 1.00 83.12 432 ASP A O 1
ATOM 3063 N N . LEU A 1 433 ? -0.281 -11.353 20.572 1.00 83.19 433 LEU A N 1
ATOM 3064 C CA . LEU A 1 433 ? -1.710 -11.134 20.316 1.00 83.19 433 LEU A CA 1
ATOM 3065 C C . LEU A 1 433 ? -2.600 -11.467 21.518 1.00 83.19 433 LEU A C 1
ATOM 3067 O O . LEU A 1 433 ? -3.002 -12.622 21.684 1.00 83.19 433 LEU A O 1
ATOM 3071 N N . PRO A 1 434 ? -2.986 -10.442 22.292 1.00 78.75 434 PRO A N 1
ATOM 3072 C CA . PRO A 1 434 ? -2.151 -9.305 22.672 1.00 78.75 434 PRO A CA 1
ATOM 3073 C C . PRO A 1 434 ? -1.020 -9.776 23.617 1.00 78.75 434 PRO A C 1
ATOM 3075 O O . PRO A 1 434 ? -1.046 -10.917 24.097 1.00 78.75 434 PRO A O 1
ATOM 3078 N N . PRO A 1 435 ? -0.033 -8.929 23.961 1.00 72.56 435 PRO A N 1
ATOM 3079 C CA . PRO A 1 435 ? 0.911 -9.250 25.027 1.00 72.56 435 PRO A CA 1
ATOM 3080 C C . PRO A 1 435 ? 0.149 -9.585 26.315 1.00 72.56 435 PRO A C 1
ATOM 3082 O O . PRO A 1 435 ? -0.750 -8.842 26.718 1.00 72.56 435 PRO A O 1
ATOM 3085 N N . ALA A 1 436 ? 0.508 -10.689 26.977 1.00 74.81 436 ALA A N 1
ATOM 3086 C CA . ALA A 1 436 ? -0.129 -11.138 28.217 1.00 74.81 436 ALA A CA 1
ATOM 3087 C C . ALA A 1 436 ? 0.281 -10.252 29.410 1.00 74.81 436 ALA A C 1
ATOM 3089 O O . ALA A 1 436 ? 0.909 -10.714 30.364 1.00 74.81 436 ALA A O 1
ATOM 3090 N N . THR A 1 437 ? -0.055 -8.965 29.364 1.00 73.50 437 THR A N 1
ATOM 3091 C CA . THR A 1 437 ? 0.358 -7.939 30.326 1.00 73.50 437 THR A CA 1
ATOM 3092 C C . THR A 1 437 ? -0.786 -6.994 30.667 1.00 73.50 437 THR A C 1
ATOM 3094 O O . THR A 1 437 ? -1.535 -6.585 29.782 1.00 73.50 437 THR A O 1
ATOM 3097 N N . GLY A 1 438 ? -0.873 -6.588 31.937 1.00 72.31 438 GLY A N 1
ATOM 3098 C CA . GLY A 1 438 ? -1.799 -5.547 32.393 1.00 72.31 438 GLY A CA 1
ATOM 3099 C C . GLY A 1 438 ? -3.259 -5.843 32.039 1.00 72.31 438 GLY A C 1
ATOM 3100 O O . GLY A 1 438 ? -3.726 -6.969 32.205 1.00 72.31 438 GLY A O 1
ATOM 3101 N N . SER A 1 439 ? -3.950 -4.826 31.516 1.00 76.12 439 SER A N 1
ATOM 3102 C CA . SER A 1 439 ? -5.370 -4.859 31.148 1.00 76.12 439 SER A CA 1
ATOM 3103 C C . SER A 1 439 ? -5.734 -5.956 30.146 1.00 76.12 439 SER A C 1
ATOM 3105 O O . SER A 1 439 ? -6.867 -6.427 30.180 1.00 76.12 439 SER A O 1
ATOM 3107 N N . HIS A 1 440 ? -4.812 -6.396 29.282 1.00 81.69 440 HIS A N 1
ATOM 3108 C CA . HIS A 1 440 ? -5.109 -7.408 28.263 1.00 81.69 440 HIS A CA 1
ATOM 3109 C C . HIS A 1 440 ? -5.555 -8.746 28.854 1.00 81.69 440 HIS A C 1
ATOM 3111 O O . HIS A 1 440 ? -6.468 -9.363 28.319 1.00 81.69 440 HIS A O 1
ATOM 3117 N N . GLN A 1 441 ? -4.953 -9.177 29.969 1.00 77.31 441 GLN A N 1
ATOM 3118 C CA . GLN A 1 441 ? -5.291 -10.458 30.606 1.00 77.31 441 GLN A CA 1
ATOM 3119 C C . GLN A 1 441 ? -6.742 -10.508 31.100 1.00 77.31 441 GLN A C 1
ATOM 3121 O O . GLN A 1 441 ? -7.288 -11.593 31.273 1.00 77.31 441 GLN A O 1
ATOM 3126 N N . THR A 1 442 ? -7.337 -9.341 31.351 1.00 76.12 442 THR A N 1
ATOM 3127 C CA . THR A 1 442 ? -8.703 -9.210 31.860 1.00 76.12 442 THR A CA 1
ATOM 3128 C C . THR A 1 442 ? -9.697 -8.836 30.770 1.00 76.12 442 THR A C 1
ATOM 3130 O O . THR A 1 442 ? -10.843 -9.236 30.878 1.00 76.12 442 THR A O 1
ATOM 3133 N N . HIS A 1 443 ? -9.289 -8.066 29.757 1.00 80.38 443 HIS A N 1
ATOM 3134 C CA . HIS A 1 443 ? -10.222 -7.404 28.839 1.00 80.38 443 HIS A CA 1
ATOM 3135 C C . HIS A 1 443 ? -10.195 -7.926 27.402 1.00 80.38 443 HIS A C 1
ATOM 3137 O O . HIS A 1 443 ? -11.109 -7.615 26.649 1.00 80.38 443 HIS A O 1
ATOM 3143 N N . ALA A 1 444 ? -9.166 -8.660 26.976 1.00 78.75 444 ALA A N 1
ATOM 3144 C CA . ALA A 1 444 ? -9.044 -9.065 25.577 1.00 78.75 444 ALA A CA 1
ATOM 3145 C C . ALA A 1 444 ? -9.577 -10.486 25.345 1.00 78.75 444 ALA A C 1
ATOM 3147 O O . ALA A 1 444 ? -9.142 -11.431 26.004 1.00 78.75 444 ALA A O 1
ATOM 3148 N N . ALA A 1 445 ? -10.456 -10.654 24.352 1.00 70.81 445 ALA A N 1
ATOM 3149 C CA . ALA A 1 445 ? -10.826 -11.975 23.838 1.00 70.81 445 ALA A CA 1
ATOM 3150 C C . ALA A 1 445 ? -9.916 -12.385 22.673 1.00 70.81 445 ALA A C 1
ATOM 3152 O O . ALA A 1 445 ? -9.677 -11.620 21.742 1.00 70.81 445 ALA A O 1
ATOM 3153 N N . LEU A 1 446 ? -9.422 -13.626 22.718 1.00 68.94 446 LEU A N 1
ATOM 3154 C CA . LEU A 1 446 ? -8.420 -14.141 21.771 1.00 68.94 446 LEU A CA 1
ATOM 3155 C C . LEU A 1 446 ? -9.004 -15.035 20.674 1.00 68.94 446 LEU A C 1
ATOM 3157 O O . LEU A 1 446 ? -8.263 -15.506 19.816 1.00 68.94 446 LEU A O 1
ATOM 3161 N N . ALA A 1 447 ? -10.308 -15.317 20.719 1.00 65.00 447 ALA A N 1
ATOM 3162 C CA . ALA A 1 447 ? -10.929 -16.295 19.829 1.00 65.00 447 ALA A CA 1
ATOM 3163 C C . ALA A 1 447 ? -11.046 -15.796 18.375 1.00 65.00 447 ALA A C 1
ATOM 3165 O O . ALA A 1 447 ? -10.916 -16.600 17.454 1.00 65.00 447 ALA A O 1
ATOM 3166 N N . ALA A 1 448 ? -11.241 -14.487 18.169 1.00 65.81 448 ALA A N 1
ATOM 3167 C CA . ALA A 1 448 ? -11.337 -13.858 16.848 1.00 65.81 448 ALA A CA 1
ATOM 3168 C C . ALA A 1 448 ? -10.907 -12.374 16.896 1.00 65.81 448 ALA A C 1
ATOM 3170 O O . ALA A 1 448 ? -11.750 -11.480 16.849 1.00 65.81 448 ALA A O 1
ATOM 3171 N N . PRO A 1 449 ? -9.605 -12.085 17.056 1.00 75.38 449 PRO A N 1
ATOM 3172 C CA . PRO A 1 449 ? -9.132 -10.714 17.176 1.00 75.38 449 PRO A CA 1
ATOM 3173 C C . PRO A 1 449 ? -9.205 -9.984 15.830 1.00 75.38 449 PRO A C 1
ATOM 3175 O O . PRO A 1 449 ? -8.657 -10.442 14.829 1.00 75.38 449 PRO A O 1
ATOM 3178 N N . GLU A 1 450 ? -9.847 -8.820 15.837 1.00 84.94 450 GLU A N 1
ATOM 3179 C CA . GLU A 1 450 ? -9.917 -7.885 14.716 1.00 84.94 450 GLU A CA 1
ATOM 3180 C C . GLU A 1 450 ? -9.391 -6.522 15.176 1.00 84.94 450 GLU A C 1
ATOM 3182 O O . GLU A 1 450 ? -9.804 -5.996 16.216 1.00 84.94 450 GLU A O 1
ATOM 3187 N N . TYR A 1 451 ? -8.470 -5.937 14.409 1.00 87.19 451 TYR A N 1
ATOM 3188 C CA . TYR A 1 451 ? -7.986 -4.592 14.705 1.00 87.19 451 TYR A CA 1
ATOM 3189 C C . TYR A 1 451 ? -9.096 -3.565 14.501 1.00 87.19 451 TYR A C 1
ATOM 3191 O O . TYR A 1 451 ? -9.786 -3.587 13.486 1.00 87.19 451 TYR A O 1
ATOM 3199 N N . GLY A 1 452 ? -9.274 -2.673 15.476 1.00 88.69 452 GLY A N 1
ATOM 3200 C CA . GLY A 1 452 ? -10.392 -1.730 15.487 1.00 88.69 452 GLY A CA 1
ATOM 3201 C C . GLY A 1 452 ? -11.754 -2.377 15.773 1.00 88.69 452 GLY A C 1
ATOM 3202 O O . GLY A 1 452 ? -12.754 -1.669 15.845 1.00 88.69 452 GLY A O 1
ATOM 3203 N N . GLY A 1 453 ? -11.821 -3.697 15.985 1.00 89.56 453 GLY A N 1
ATOM 3204 C CA . GLY A 1 453 ? -13.066 -4.380 16.320 1.00 89.56 453 GLY A CA 1
ATOM 3205 C C . GLY A 1 453 ? -13.647 -3.867 17.640 1.00 89.56 453 GLY A C 1
ATOM 3206 O O . GLY A 1 453 ? -12.935 -3.771 18.641 1.00 89.56 453 GLY A O 1
ATOM 3207 N N . LEU A 1 454 ? -14.946 -3.563 17.641 1.00 88.50 454 LEU A N 1
ATOM 3208 C CA . LEU A 1 454 ? -15.713 -3.094 18.803 1.00 88.50 454 LEU A CA 1
ATOM 3209 C C . LEU A 1 454 ? -16.689 -4.164 19.316 1.00 88.50 454 LEU A C 1
ATOM 3211 O O . LEU A 1 454 ? -17.754 -3.840 19.824 1.00 88.50 454 LEU A O 1
ATOM 3215 N N . GLY A 1 455 ? -16.349 -5.446 19.161 1.00 84.69 455 GLY A N 1
ATOM 3216 C CA . GLY A 1 455 ? -17.151 -6.529 19.729 1.00 84.69 455 GLY A CA 1
ATOM 3217 C C . GLY A 1 455 ? -17.132 -6.493 21.259 1.00 84.69 455 GLY A C 1
ATOM 3218 O O . GLY A 1 455 ? -16.078 -6.286 21.866 1.00 84.69 455 GLY A O 1
ATOM 3219 N N . THR A 1 456 ? -18.289 -6.688 21.877 1.00 80.56 456 THR A N 1
ATOM 3220 C CA . THR A 1 456 ? -18.451 -6.895 23.324 1.00 80.56 456 THR A CA 1
ATOM 3221 C C . THR A 1 456 ? -18.335 -8.381 23.673 1.00 80.56 456 THR A C 1
ATOM 3223 O O . THR A 1 456 ? -18.201 -9.226 22.787 1.00 80.56 456 THR A O 1
ATOM 3226 N N . ALA A 1 457 ? -18.428 -8.742 24.956 1.00 77.44 457 ALA A N 1
ATOM 3227 C CA . ALA A 1 457 ? -18.409 -10.143 25.381 1.00 77.44 457 ALA A CA 1
ATOM 3228 C C . ALA A 1 457 ? -19.464 -10.998 24.644 1.00 77.44 457 ALA A C 1
ATOM 3230 O O . ALA A 1 457 ? -19.198 -12.164 24.350 1.00 77.44 457 ALA A O 1
ATOM 3231 N N . ALA A 1 458 ? -20.607 -10.389 24.295 1.00 73.69 458 ALA A N 1
ATOM 3232 C CA . ALA A 1 458 ? -21.670 -10.972 23.478 1.00 73.69 458 ALA A CA 1
ATOM 3233 C C . ALA A 1 458 ? -21.178 -11.354 22.078 1.00 73.69 458 ALA A C 1
ATOM 3235 O O . ALA A 1 458 ? -21.276 -12.505 21.655 1.00 73.69 458 ALA A O 1
ATOM 3236 N N . ASP A 1 459 ? -20.629 -10.364 21.374 1.00 78.81 459 ASP A N 1
ATOM 3237 C CA . ASP A 1 459 ? -20.213 -10.473 19.975 1.00 78.81 459 ASP A CA 1
ATOM 3238 C C . ASP A 1 459 ? -19.009 -11.404 19.819 1.00 78.81 459 ASP A C 1
ATOM 3240 O O . ASP A 1 459 ? -18.824 -12.036 18.782 1.00 78.81 459 ASP A O 1
ATOM 3244 N N . LEU A 1 460 ? -18.189 -11.481 20.868 1.00 76.88 460 LEU A N 1
ATOM 3245 C CA . LEU A 1 460 ? -16.979 -12.295 20.930 1.00 76.88 460 LEU A CA 1
ATOM 3246 C C . LEU A 1 460 ? -17.235 -13.705 21.476 1.00 76.88 460 LEU A C 1
ATOM 3248 O O . LEU A 1 460 ? -16.282 -14.473 21.614 1.00 76.88 460 LEU A O 1
ATOM 3252 N N . GLU A 1 461 ? -18.492 -14.035 21.796 1.00 75.69 461 GLU A N 1
ATOM 3253 C CA . GLU A 1 461 ? -18.916 -15.328 22.346 1.00 75.69 461 GLU A CA 1
ATOM 3254 C C . GLU A 1 461 ? -18.074 -15.754 23.567 1.00 75.69 461 GLU A C 1
ATOM 3256 O O . GLU A 1 461 ? -17.725 -16.926 23.723 1.00 75.69 461 GLU A O 1
ATOM 3261 N N . SER A 1 462 ? -17.711 -14.795 24.428 1.00 72.88 462 SER A N 1
ATOM 3262 C CA . SER A 1 462 ? -16.845 -15.032 25.587 1.00 72.88 462 SER A CA 1
ATOM 3263 C C . SER A 1 462 ? -17.581 -15.881 26.636 1.00 72.88 462 SER A C 1
ATOM 3265 O O . SER A 1 462 ? -18.536 -15.394 27.242 1.00 72.88 462 SER A O 1
ATOM 3267 N N . PRO A 1 463 ? -17.173 -17.145 26.879 1.00 57.84 463 PRO A N 1
ATOM 3268 C CA . PRO A 1 463 ? -17.965 -18.074 27.685 1.00 57.84 463 PRO A CA 1
ATOM 3269 C C . PRO A 1 463 ? -17.897 -17.799 29.192 1.00 57.84 463 PRO A C 1
ATOM 3271 O O . PRO A 1 463 ? -18.808 -18.199 29.908 1.00 57.84 463 PRO A O 1
ATOM 3274 N N . ASP A 1 464 ? -16.841 -17.125 29.664 1.00 60.28 464 ASP A N 1
ATOM 3275 C CA . ASP A 1 464 ? -16.509 -17.037 31.092 1.00 60.28 464 ASP A CA 1
ATOM 3276 C C . ASP A 1 464 ? -16.137 -15.610 31.559 1.00 60.28 464 ASP A C 1
ATOM 3278 O O . ASP A 1 464 ? -15.587 -15.459 32.652 1.00 60.28 464 ASP A O 1
ATOM 3282 N N . GLY A 1 465 ? -16.391 -14.547 30.775 1.00 65.50 465 GLY A N 1
ATOM 3283 C CA . GLY A 1 465 ? -16.176 -13.200 31.316 1.00 65.50 465 GLY A CA 1
ATOM 3284 C C . GLY A 1 465 ? -16.101 -12.006 30.369 1.00 65.50 465 GLY A C 1
ATOM 3285 O O . GLY A 1 465 ? -16.349 -12.076 29.165 1.00 65.50 465 GLY A O 1
ATOM 3286 N N . TYR A 1 466 ? -15.733 -10.896 31.004 1.00 74.31 466 TYR A N 1
ATOM 3287 C CA . TYR A 1 466 ? -15.566 -9.548 30.476 1.00 74.31 466 TYR A CA 1
ATOM 3288 C C . TYR A 1 466 ? -14.541 -9.513 29.335 1.00 74.31 466 TYR A C 1
ATOM 3290 O O . TYR A 1 466 ? -13.354 -9.727 29.554 1.00 74.31 466 TYR A O 1
ATOM 3298 N N . ALA A 1 467 ? -14.995 -9.273 28.107 1.00 79.75 467 ALA A N 1
ATOM 3299 C CA . ALA A 1 467 ? -14.124 -9.252 26.942 1.00 79.75 467 ALA A CA 1
ATOM 3300 C C . ALA A 1 467 ? -14.541 -8.168 25.953 1.00 79.75 467 ALA A C 1
ATOM 3302 O O . ALA A 1 467 ? -15.726 -7.916 25.744 1.00 79.75 467 ALA A O 1
ATOM 3303 N N . PHE A 1 468 ? -13.543 -7.561 25.326 1.00 83.62 468 PHE A N 1
ATOM 3304 C CA . PHE A 1 468 ? -13.691 -6.479 24.374 1.00 83.62 468 PHE A CA 1
ATOM 3305 C C . PHE A 1 468 ? -12.773 -6.683 23.180 1.00 83.62 468 PHE A C 1
ATOM 3307 O O . PHE A 1 468 ? -11.657 -7.204 23.295 1.00 83.62 468 PHE A O 1
ATOM 3314 N N . GLY A 1 469 ? -13.249 -6.224 22.028 1.00 87.25 469 GLY A N 1
ATOM 3315 C CA . GLY A 1 469 ? -12.441 -6.099 20.832 1.00 87.25 469 GLY A CA 1
ATOM 3316 C C . GLY A 1 469 ? -11.348 -5.045 21.012 1.00 87.25 469 GLY A C 1
ATOM 3317 O O . GLY A 1 469 ? -11.451 -4.127 21.832 1.00 87.25 469 GLY A O 1
ATOM 3318 N N . CYS A 1 470 ? -10.281 -5.172 20.226 1.00 88.31 470 CYS A N 1
ATOM 3319 C CA . CYS A 1 470 ? -9.096 -4.326 20.346 1.00 88.31 470 CYS A CA 1
ATOM 3320 C C . CYS A 1 470 ? -9.402 -2.830 20.158 1.00 88.31 470 CYS A C 1
ATOM 3322 O O . CYS A 1 470 ? -8.720 -1.997 20.753 1.00 88.31 470 CYS A O 1
ATOM 3324 N N . GLY A 1 471 ? -10.438 -2.482 19.385 1.00 90.94 471 GLY A N 1
ATOM 3325 C CA . GLY A 1 471 ? -10.819 -1.100 19.087 1.00 90.94 471 GLY A CA 1
ATOM 3326 C C . GLY A 1 471 ? -11.274 -0.289 20.300 1.00 90.94 471 GLY A C 1
ATOM 3327 O O . GLY A 1 471 ? -11.226 0.936 20.259 1.00 90.94 471 GLY A O 1
ATOM 3328 N N . TYR A 1 472 ? -11.669 -0.932 21.404 1.00 89.19 472 TYR A N 1
ATOM 3329 C CA . TYR A 1 472 ? -12.016 -0.213 22.636 1.00 89.19 472 TYR A CA 1
ATOM 3330 C C . TYR A 1 472 ? -10.795 0.370 23.362 1.00 89.19 472 TYR A C 1
ATOM 3332 O O . TYR A 1 472 ? -10.943 1.326 24.120 1.00 89.19 472 TYR A O 1
ATOM 3340 N N . CYS A 1 473 ? -9.602 -0.181 23.119 1.00 89.06 473 CYS A N 1
ATOM 3341 C CA . CYS A 1 473 ? -8.351 0.280 23.725 1.00 89.06 473 CYS A CA 1
ATOM 3342 C C . CYS A 1 473 ? -7.394 0.909 22.706 1.00 89.06 473 CYS A C 1
ATOM 3344 O O . CYS A 1 473 ? -6.569 1.737 23.077 1.00 89.06 473 CYS A O 1
ATOM 3346 N N . HIS A 1 474 ? -7.483 0.509 21.441 1.00 90.75 474 HIS A N 1
ATOM 3347 C CA . HIS A 1 474 ? -6.605 0.945 20.359 1.00 90.75 474 HIS A CA 1
ATOM 3348 C C . HIS A 1 474 ? -7.377 1.775 19.323 1.00 90.75 474 HIS A C 1
ATOM 3350 O O . HIS A 1 474 ? -8.612 1.713 19.290 1.00 90.75 474 HIS A O 1
ATOM 3356 N N . PRO A 1 475 ? -6.683 2.552 18.474 1.00 93.44 475 PRO A N 1
ATOM 3357 C CA . PRO A 1 475 ? -7.321 3.280 17.384 1.00 93.44 475 PRO A CA 1
ATOM 3358 C C . PRO A 1 475 ? -8.194 2.394 16.487 1.00 93.44 475 PRO A C 1
ATOM 3360 O O . PRO A 1 475 ? -7.889 1.223 16.252 1.00 93.44 475 PRO A O 1
ATOM 3363 N N . LEU A 1 476 ? -9.291 2.963 15.981 1.00 93.50 476 LEU A N 1
ATOM 3364 C CA . LEU A 1 476 ? -10.162 2.288 15.008 1.00 93.50 476 LEU A CA 1
ATOM 3365 C C . LEU A 1 476 ? -9.600 2.349 13.582 1.00 93.50 476 LEU A C 1
ATOM 3367 O O . LEU A 1 476 ? -9.911 1.497 12.750 1.00 93.50 476 LEU A O 1
ATOM 3371 N N . ASP A 1 477 ? -8.787 3.365 13.290 1.00 90.81 477 ASP A N 1
ATOM 3372 C CA . ASP A 1 477 ? -8.192 3.572 11.974 1.00 90.81 477 ASP A CA 1
ATOM 3373 C C . ASP A 1 477 ? -7.070 2.559 11.709 1.00 90.81 477 ASP A C 1
ATOM 3375 O O . ASP A 1 477 ? -6.043 2.540 12.388 1.00 90.81 477 ASP A O 1
ATOM 3379 N N . GLN A 1 478 ? -7.236 1.748 10.660 1.00 86.31 478 GLN A N 1
ATOM 3380 C CA . GLN A 1 478 ? -6.241 0.761 10.235 1.00 86.31 478 GLN A CA 1
ATOM 3381 C C . GLN A 1 478 ? -4.864 1.360 9.920 1.00 86.31 478 GLN A C 1
ATOM 3383 O O . GLN A 1 478 ? -3.868 0.642 10.023 1.00 86.31 478 GLN A O 1
ATOM 3388 N N . GLY A 1 479 ? -4.770 2.654 9.587 1.00 85.00 479 GLY A N 1
ATOM 3389 C CA . GLY A 1 479 ? -3.491 3.350 9.409 1.00 85.00 479 GLY A CA 1
ATOM 3390 C C . GLY A 1 479 ? -2.575 3.290 10.640 1.00 85.00 479 GLY A C 1
ATOM 3391 O O . GLY A 1 479 ? -1.358 3.428 10.508 1.00 85.00 479 GLY A O 1
ATOM 3392 N N . HIS A 1 480 ? -3.136 3.012 11.819 1.00 87.06 480 HIS A N 1
ATOM 3393 C CA . HIS A 1 480 ? -2.417 2.887 13.086 1.00 87.06 480 HIS A CA 1
ATOM 3394 C C . HIS A 1 480 ? -1.994 1.440 13.426 1.00 87.06 480 HIS A C 1
ATOM 3396 O O . HIS A 1 480 ? -1.214 1.231 14.350 1.00 87.06 480 HIS A O 1
ATOM 3402 N N . HIS A 1 481 ? -2.438 0.419 12.679 1.00 81.81 481 HIS A N 1
ATOM 3403 C CA . HIS A 1 481 ? -2.138 -0.996 12.975 1.00 81.81 481 HIS A CA 1
ATOM 3404 C C . HIS A 1 481 ? -0.694 -1.406 12.608 1.00 81.81 481 HIS A C 1
ATOM 3406 O O . HIS A 1 481 ? -0.186 -2.412 13.097 1.00 81.81 481 HIS A O 1
ATOM 3412 N N . MET A 1 482 ? -0.008 -0.635 11.754 1.00 78.12 482 MET A N 1
ATOM 3413 C CA . MET A 1 482 ? 1.351 -0.930 11.262 1.00 78.12 482 MET A CA 1
ATOM 3414 C C . MET A 1 482 ? 2.169 0.347 11.024 1.00 78.12 482 MET A C 1
ATOM 3416 O O . MET A 1 482 ? 2.859 0.492 10.017 1.00 78.12 482 MET A O 1
ATOM 3420 N N . ASN A 1 483 ? 2.107 1.307 11.940 1.00 74.94 483 ASN A N 1
ATOM 3421 C CA . ASN A 1 483 ? 2.820 2.580 11.791 1.00 74.94 483 ASN A CA 1
ATOM 3422 C C . ASN A 1 483 ? 4.289 2.544 12.270 1.00 74.94 483 ASN A C 1
ATOM 3424 O O . ASN A 1 483 ? 4.969 3.570 12.254 1.00 74.94 483 ASN A O 1
ATOM 3428 N N . GLY A 1 484 ? 4.794 1.375 12.691 1.00 67.56 484 GLY A N 1
ATOM 3429 C CA . GLY A 1 484 ? 6.180 1.184 13.144 1.00 67.56 484 GLY A CA 1
ATOM 3430 C C . GLY A 1 484 ? 6.526 1.895 14.462 1.00 67.56 484 GLY A C 1
ATOM 3431 O O . GLY A 1 484 ? 7.710 2.054 14.774 1.00 67.56 484 GLY A O 1
ATOM 3432 N N . GLY A 1 485 ? 5.512 2.353 15.203 1.00 71.69 485 GLY A N 1
ATOM 3433 C CA . GLY A 1 485 ? 5.645 3.101 16.450 1.00 71.69 485 GLY A CA 1
ATOM 3434 C C . GLY A 1 485 ? 5.389 2.279 17.715 1.00 71.69 485 GLY A C 1
ATOM 3435 O O . GLY A 1 485 ? 5.274 1.055 17.685 1.00 71.69 485 GLY A O 1
ATOM 3436 N N . LEU A 1 486 ? 5.323 2.989 18.845 1.00 81.62 486 LEU A N 1
ATOM 3437 C CA . LEU A 1 486 ? 4.816 2.461 20.112 1.00 81.62 486 LEU A CA 1
ATOM 3438 C C . LEU A 1 486 ? 3.352 2.037 19.926 1.00 81.62 486 LEU A C 1
ATOM 3440 O O . LEU A 1 486 ? 2.605 2.765 19.277 1.00 81.62 486 LEU A O 1
ATOM 3444 N N . ALA A 1 487 ? 2.935 0.909 20.508 1.00 84.62 487 ALA A N 1
ATOM 3445 C CA . ALA A 1 487 ? 1.533 0.496 20.491 1.00 84.62 487 ALA A CA 1
ATOM 3446 C C . ALA A 1 487 ? 0.633 1.611 21.055 1.00 84.62 487 ALA A C 1
ATOM 3448 O O . ALA A 1 487 ? 0.724 1.965 22.233 1.00 84.62 487 ALA A O 1
ATOM 3449 N N . GLU A 1 488 ? -0.219 2.174 20.200 1.00 88.81 488 GLU A N 1
ATOM 3450 C CA . GLU A 1 488 ? -1.047 3.331 20.536 1.00 88.81 488 GLU A CA 1
ATOM 3451 C C . GLU A 1 488 ? -2.275 2.923 21.337 1.00 88.81 488 GLU A C 1
ATOM 3453 O O . GLU A 1 488 ? -2.963 1.970 20.980 1.00 88.81 488 GLU A O 1
ATOM 3458 N N . VAL A 1 489 ? -2.585 3.681 22.386 1.00 89.62 489 VAL A N 1
ATOM 3459 C CA . VAL A 1 489 ? -3.799 3.502 23.184 1.00 89.62 489 VAL A CA 1
ATOM 3460 C C . VAL A 1 489 ? -4.700 4.709 22.966 1.00 89.62 489 VAL A C 1
ATOM 3462 O O . VAL A 1 489 ? -4.312 5.845 23.226 1.00 89.62 489 VAL A O 1
ATOM 3465 N N . GLU A 1 490 ? -5.919 4.451 22.510 1.00 92.38 490 GLU A N 1
ATOM 3466 C CA . GLU A 1 490 ? -6.960 5.450 22.308 1.00 92.38 490 GLU A CA 1
ATOM 3467 C C . GLU A 1 490 ? -8.242 4.936 22.962 1.00 92.38 490 GLU A C 1
ATOM 3469 O O . GLU A 1 490 ? -8.874 3.998 22.480 1.00 92.38 490 GLU A O 1
ATOM 3474 N N . LEU A 1 491 ? -8.631 5.549 24.076 1.00 91.06 491 LEU A N 1
ATOM 3475 C CA . LEU A 1 491 ? -9.789 5.106 24.861 1.00 91.06 491 LEU A CA 1
ATOM 3476 C C . LEU A 1 491 ? -11.092 5.819 24.460 1.00 91.06 491 LEU A C 1
ATOM 3478 O O . LEU A 1 491 ? -12.173 5.397 24.864 1.00 91.06 491 LEU A O 1
ATOM 3482 N N . TYR A 1 492 ? -10.994 6.880 23.654 1.00 92.31 492 TYR A N 1
ATOM 3483 C CA . TYR A 1 492 ? -12.118 7.676 23.169 1.00 92.31 492 TYR A CA 1
ATOM 3484 C C . TYR A 1 492 ? -11.913 8.080 21.716 1.00 92.31 492 TYR A C 1
ATOM 3486 O O . TYR A 1 492 ? -10.855 8.591 21.362 1.00 92.31 492 TYR A O 1
ATOM 3494 N N . ASP A 1 493 ? -12.955 7.909 20.908 1.00 94.00 493 ASP A N 1
ATOM 3495 C CA . ASP A 1 493 ? -13.025 8.435 19.549 1.00 94.00 493 ASP A CA 1
ATOM 3496 C C . ASP A 1 493 ? -14.446 8.979 19.305 1.00 94.00 493 ASP A C 1
ATOM 3498 O O . ASP A 1 493 ? -15.409 8.207 19.365 1.00 94.00 493 ASP A O 1
ATOM 3502 N N . PRO A 1 494 ? -14.618 10.290 19.032 1.00 92.00 494 PRO A N 1
ATOM 3503 C CA . PRO A 1 494 ? -15.925 10.868 18.717 1.00 92.00 494 PRO A CA 1
ATOM 3504 C C . PRO A 1 494 ? -16.534 10.336 17.409 1.00 92.00 494 PRO A C 1
ATOM 3506 O O . PRO A 1 494 ? -17.725 10.541 17.175 1.00 92.00 494 PRO A O 1
ATOM 3509 N N . ALA A 1 495 ? -15.735 9.713 16.537 1.00 93.50 495 ALA A N 1
ATOM 3510 C CA . ALA A 1 495 ? -16.179 9.081 15.299 1.00 93.50 495 ALA A CA 1
ATOM 3511 C C . ALA A 1 495 ? -16.549 7.598 15.476 1.00 93.50 495 ALA A C 1
ATOM 3513 O O . ALA A 1 495 ? -17.077 6.994 14.537 1.00 93.50 495 ALA A O 1
ATOM 3514 N N . ALA A 1 496 ? -16.314 7.013 16.656 1.00 92.25 496 ALA A N 1
ATOM 3515 C CA . ALA A 1 496 ? -16.778 5.667 16.964 1.00 92.25 496 ALA A CA 1
ATOM 3516 C C . ALA A 1 496 ? -18.316 5.583 16.862 1.00 92.25 496 ALA A C 1
ATOM 3518 O O . ALA A 1 496 ? -19.002 6.587 17.079 1.00 92.25 496 ALA A O 1
ATOM 3519 N N . PRO A 1 497 ? -18.888 4.399 16.561 1.00 91.44 497 PRO A N 1
ATOM 3520 C CA . PRO A 1 497 ? -20.335 4.220 16.473 1.00 91.44 497 PRO A CA 1
ATOM 3521 C C . PRO A 1 497 ? -21.063 4.778 17.703 1.00 91.44 497 PRO A C 1
ATOM 3523 O O . PRO A 1 497 ? -20.673 4.480 18.835 1.00 91.44 497 PRO A O 1
ATOM 3526 N N . GLU A 1 498 ? -22.108 5.579 17.476 1.00 86.12 498 GLU A N 1
ATOM 3527 C CA . GLU A 1 498 ? -22.909 6.197 18.539 1.00 86.12 498 GLU A CA 1
ATOM 3528 C C . GLU A 1 498 ? -23.455 5.123 19.490 1.00 86.12 498 GLU A C 1
ATOM 3530 O O . GLU A 1 498 ? -24.011 4.116 19.052 1.00 86.12 498 GLU A O 1
ATOM 3535 N N . GLY A 1 499 ? -23.265 5.329 20.794 1.00 77.44 499 GLY A N 1
ATOM 3536 C CA . GLY A 1 499 ? -23.668 4.375 21.830 1.00 77.44 499 GLY A CA 1
ATOM 3537 C C . GLY A 1 499 ? -22.625 3.298 22.140 1.00 77.44 499 GLY A C 1
ATOM 3538 O O . GLY A 1 499 ? -22.767 2.598 23.137 1.00 77.44 499 GLY A O 1
ATOM 3539 N N . SER A 1 500 ? -21.534 3.190 21.371 1.00 84.62 500 SER A N 1
ATOM 3540 C CA . SER A 1 500 ? -20.404 2.334 21.757 1.00 84.62 500 SER A CA 1
ATOM 3541 C C . SER A 1 500 ? -19.724 2.858 23.029 1.00 84.62 500 SER A C 1
ATOM 3543 O O . SER A 1 500 ? -19.666 4.072 23.261 1.00 84.62 500 SER A O 1
ATOM 3545 N N . LEU A 1 501 ? -19.128 1.960 23.823 1.00 81.75 501 LEU A N 1
ATOM 3546 C CA . LEU A 1 501 ? -18.364 2.333 25.026 1.00 81.75 501 LEU A CA 1
ATOM 3547 C C . LEU A 1 501 ? -17.233 3.329 24.710 1.00 81.75 501 LEU A C 1
ATOM 3549 O O . LEU A 1 501 ? -17.006 4.264 25.479 1.00 81.75 501 LEU A O 1
ATOM 3553 N N . LYS A 1 502 ? -16.578 3.184 23.547 1.00 88.75 502 LYS A N 1
ATOM 3554 C CA . LYS A 1 502 ? -15.536 4.109 23.080 1.00 88.75 502 LYS A CA 1
ATOM 3555 C C . LYS A 1 502 ? -16.102 5.506 22.805 1.00 88.75 502 LYS A C 1
ATOM 3557 O O . LYS A 1 502 ? -15.517 6.478 23.260 1.00 88.75 502 LYS A O 1
ATOM 3562 N N . SER A 1 503 ? -17.266 5.624 22.152 1.00 88.56 503 SER A N 1
ATOM 3563 C CA . SER A 1 503 ? -17.936 6.926 21.936 1.00 88.56 503 SER A CA 1
ATOM 3564 C C . SER A 1 503 ? -18.479 7.560 23.229 1.00 88.56 503 SER A C 1
ATOM 3566 O O . SER A 1 503 ? -18.664 8.771 23.303 1.00 88.56 503 SER A O 1
ATOM 3568 N N . SER A 1 504 ? -18.706 6.753 24.270 1.00 82.62 504 SER A N 1
ATOM 3569 C CA . SER A 1 504 ? -19.298 7.183 25.545 1.00 82.62 504 SER A CA 1
ATOM 3570 C C . SER A 1 504 ? -18.267 7.629 26.592 1.00 82.62 504 SER A C 1
ATOM 3572 O O . SER A 1 504 ? -18.639 7.921 27.728 1.00 82.62 504 SER A O 1
ATOM 3574 N N . SER A 1 505 ? -16.979 7.682 26.233 1.00 82.94 505 SER A N 1
ATOM 3575 C CA . SER A 1 505 ? -15.861 7.915 27.161 1.00 82.94 505 SER A CA 1
ATOM 3576 C C . SER A 1 505 ? -15.088 9.227 26.901 1.00 82.94 505 SER A C 1
ATOM 3578 O O . SER A 1 505 ? -13.865 9.180 26.859 1.00 82.94 505 SER A O 1
ATOM 3580 N N . PRO A 1 506 ? -15.721 10.406 26.721 1.00 87.88 506 PRO A N 1
ATOM 3581 C CA . PRO A 1 506 ? -15.045 11.624 26.237 1.00 87.88 506 PRO A CA 1
ATOM 3582 C C . PRO A 1 506 ? -13.881 12.121 27.100 1.00 87.88 506 PRO A C 1
ATOM 3584 O O . PRO A 1 506 ? -12.997 12.808 26.590 1.00 87.88 506 PRO A O 1
ATOM 3587 N N . ASP A 1 507 ? -13.879 11.776 28.386 1.00 86.75 507 ASP A N 1
ATOM 3588 C CA . ASP A 1 507 ? -12.843 12.170 29.339 1.00 86.75 507 ASP A CA 1
ATOM 3589 C C . ASP A 1 507 ? -11.758 11.091 29.528 1.00 86.75 507 ASP A C 1
ATOM 3591 O O . ASP A 1 507 ? -10.770 11.334 30.224 1.00 86.75 507 ASP A O 1
ATOM 3595 N N . ALA A 1 508 ? -11.911 9.910 28.912 1.00 87.88 508 ALA A N 1
ATOM 3596 C CA . ALA A 1 508 ? -10.991 8.793 29.083 1.00 87.88 508 ALA A CA 1
ATOM 3597 C C . ALA A 1 508 ? -9.597 9.102 28.539 1.00 87.88 508 ALA A C 1
ATOM 3599 O O . ALA A 1 508 ? -9.426 9.618 27.434 1.00 87.88 508 ALA A O 1
ATOM 3600 N N . ALA A 1 509 ? -8.583 8.725 29.313 1.00 88.31 509 ALA A N 1
ATOM 3601 C CA . ALA A 1 509 ? -7.193 8.977 28.974 1.00 88.31 509 ALA A CA 1
ATOM 3602 C C . ALA A 1 509 ? -6.298 7.797 29.346 1.00 88.31 509 ALA A C 1
ATOM 3604 O O . ALA A 1 509 ? -6.569 7.051 30.289 1.00 88.31 509 ALA A O 1
ATOM 3605 N N . TYR A 1 510 ? -5.203 7.667 28.603 1.00 88.25 510 TYR A N 1
ATOM 3606 C CA . TYR A 1 510 ? -4.100 6.773 28.913 1.00 88.25 510 TYR A CA 1
ATOM 3607 C C . TYR A 1 510 ? -2.840 7.605 29.152 1.00 88.25 510 TYR A C 1
ATOM 3609 O O . TYR A 1 510 ? -2.411 8.360 28.281 1.00 88.25 510 TYR A O 1
ATOM 3617 N N . GLU A 1 511 ? -2.256 7.480 30.341 1.00 90.06 511 GLU A N 1
ATOM 3618 C CA . GLU A 1 511 ? -0.955 8.061 30.663 1.00 90.06 511 GLU A CA 1
ATOM 3619 C C . GLU A 1 511 ? 0.120 6.977 30.541 1.00 90.06 511 GLU A C 1
ATOM 3621 O O . GLU A 1 511 ? 0.089 5.983 31.271 1.00 90.06 511 GLU A O 1
ATOM 3626 N N . GLU A 1 512 ? 1.067 7.159 29.618 1.00 89.00 512 GLU A N 1
ATOM 3627 C CA . GLU A 1 512 ? 2.167 6.219 29.393 1.00 89.00 512 GLU A CA 1
ATOM 3628 C C . GLU A 1 512 ? 3.041 6.033 30.642 1.00 89.00 512 GLU A C 1
ATOM 3630 O O . GLU A 1 512 ? 3.397 6.983 31.344 1.00 89.00 512 GLU A O 1
ATOM 3635 N N . GLY A 1 513 ? 3.439 4.786 30.896 1.00 85.88 513 GLY A N 1
ATOM 3636 C CA . GLY A 1 513 ? 4.401 4.464 31.946 1.00 85.88 513 GLY A CA 1
ATOM 3637 C C . GLY A 1 513 ? 5.822 4.942 31.615 1.00 85.88 513 GLY A C 1
ATOM 3638 O O . GLY A 1 513 ? 6.164 5.118 30.448 1.00 85.88 513 GLY A O 1
ATOM 3639 N N . PRO A 1 514 ? 6.699 5.097 32.626 1.00 87.25 514 PRO A N 1
ATOM 3640 C CA . PRO A 1 514 ? 8.072 5.563 32.418 1.00 87.25 514 PRO A CA 1
ATOM 3641 C C . PRO A 1 514 ? 8.973 4.546 31.698 1.00 87.25 514 PRO A C 1
ATOM 3643 O O . PRO A 1 514 ? 10.036 4.923 31.203 1.00 87.25 514 PRO A O 1
ATOM 3646 N N . ASP A 1 515 ? 8.571 3.274 31.666 1.00 87.25 515 ASP A N 1
ATOM 3647 C CA . ASP A 1 515 ? 9.328 2.177 31.073 1.00 87.25 515 ASP A CA 1
ATOM 3648 C C . ASP A 1 515 ? 8.689 1.744 29.745 1.00 87.25 515 ASP A C 1
ATOM 3650 O O . ASP A 1 515 ? 7.507 1.391 29.698 1.00 87.25 515 ASP A O 1
ATOM 3654 N N . VAL A 1 516 ? 9.498 1.726 28.681 1.00 88.56 516 VAL A N 1
ATOM 3655 C CA . VAL A 1 516 ? 9.149 1.111 27.394 1.00 88.56 516 VAL A CA 1
ATOM 3656 C C . VAL A 1 516 ? 9.606 -0.343 27.428 1.00 88.56 516 VAL A C 1
ATOM 3658 O O . VAL A 1 516 ? 10.791 -0.634 27.617 1.00 88.56 516 VAL A O 1
ATOM 3661 N N . LEU A 1 517 ? 8.650 -1.248 27.278 1.00 85.75 517 LEU A N 1
ATOM 3662 C CA . LEU A 1 517 ? 8.856 -2.680 27.143 1.00 85.75 517 LEU A CA 1
ATOM 3663 C C . LEU A 1 517 ? 8.744 -3.065 25.673 1.00 85.75 517 LEU A C 1
ATOM 3665 O O . LEU A 1 517 ? 8.121 -2.363 24.886 1.00 85.75 517 LEU A O 1
ATOM 3669 N N . THR A 1 518 ? 9.324 -4.203 25.323 1.00 85.75 518 THR A N 1
ATOM 3670 C CA . THR A 1 518 ? 9.262 -4.745 23.970 1.00 85.75 518 THR A CA 1
ATOM 3671 C C . THR A 1 518 ? 8.695 -6.150 24.057 1.00 85.75 518 THR A C 1
ATOM 3673 O O . THR A 1 518 ? 9.134 -6.946 24.895 1.00 85.75 518 THR A O 1
ATOM 3676 N N . ASP A 1 519 ? 7.697 -6.438 23.231 1.00 83.06 519 ASP A N 1
ATOM 3677 C CA . ASP A 1 519 ? 7.064 -7.751 23.187 1.00 83.06 519 ASP A CA 1
ATOM 3678 C C . ASP A 1 519 ? 8.010 -8.804 22.583 1.00 83.06 519 ASP A C 1
ATOM 3680 O O . ASP A 1 519 ? 9.154 -8.511 22.207 1.00 83.06 519 ASP A O 1
ATOM 3684 N N . THR A 1 520 ? 7.548 -10.054 22.470 1.00 82.94 520 THR A N 1
ATOM 3685 C CA . THR A 1 520 ? 8.380 -11.106 21.873 1.00 82.94 520 THR A CA 1
ATOM 3686 C C . THR A 1 520 ? 8.840 -10.691 20.479 1.00 82.94 520 THR A C 1
ATOM 3688 O O . THR A 1 520 ? 9.967 -11.014 20.102 1.00 82.94 520 THR A O 1
ATOM 3691 N N . PHE A 1 521 ? 8.006 -9.956 19.740 1.00 79.50 521 PHE A N 1
ATOM 3692 C CA . PHE A 1 521 ? 8.146 -9.587 18.340 1.00 79.50 521 PHE A CA 1
ATOM 3693 C C . PHE A 1 521 ? 8.915 -8.308 18.024 1.00 79.50 521 PHE A C 1
ATOM 3695 O O . PHE A 1 521 ? 9.226 -8.084 16.854 1.00 79.50 521 PHE A O 1
ATOM 3702 N N . GLY A 1 522 ? 9.331 -7.542 19.025 1.00 79.19 522 GLY A N 1
ATOM 3703 C CA . GLY A 1 522 ? 10.044 -6.291 18.786 1.00 79.19 522 GLY A CA 1
ATOM 3704 C C . GLY A 1 522 ? 9.128 -5.070 18.691 1.00 79.19 522 GLY A C 1
ATOM 3705 O O . GLY A 1 522 ? 9.605 -4.022 18.255 1.00 79.19 522 GLY A O 1
ATOM 3706 N N . VAL A 1 523 ? 7.846 -5.200 19.049 1.00 82.00 523 VAL A N 1
ATOM 3707 C CA . VAL A 1 523 ? 6.909 -4.077 19.159 1.00 82.00 523 VAL A CA 1
ATOM 3708 C C . VAL A 1 523 ? 7.010 -3.477 20.554 1.00 82.00 523 VAL A C 1
ATOM 3710 O O . VAL A 1 523 ? 6.912 -4.177 21.564 1.00 82.00 523 VAL A O 1
ATOM 3713 N N . ASP A 1 524 ? 7.229 -2.166 20.592 1.00 84.75 524 ASP A N 1
ATOM 3714 C CA . ASP A 1 524 ? 7.393 -1.411 21.826 1.00 84.75 524 ASP A CA 1
ATOM 3715 C C . ASP A 1 524 ? 6.013 -1.039 22.411 1.00 84.75 524 ASP A C 1
ATOM 3717 O O . ASP A 1 524 ? 5.099 -0.639 21.686 1.00 84.75 524 ASP A O 1
ATOM 3721 N N . TYR A 1 525 ? 5.857 -1.135 23.731 1.00 85.38 525 TYR A N 1
ATOM 3722 C CA . TYR A 1 525 ? 4.657 -0.736 24.477 1.00 85.38 525 TYR A CA 1
ATOM 3723 C C . TYR A 1 525 ? 5.028 -0.220 25.876 1.00 85.38 525 TYR A C 1
ATOM 3725 O O . TYR A 1 525 ? 6.125 -0.467 26.375 1.00 85.38 525 TYR A O 1
ATOM 3733 N N . THR A 1 526 ? 4.123 0.500 26.541 1.00 85.88 526 THR A N 1
ATOM 3734 C CA . THR A 1 526 ? 4.329 0.980 27.921 1.00 85.88 526 THR A CA 1
ATOM 3735 C C . THR A 1 526 ? 3.358 0.318 28.894 1.00 85.88 526 THR A C 1
ATOM 3737 O O . THR A 1 526 ? 2.290 -0.156 28.511 1.00 85.88 526 THR A O 1
ATOM 3740 N N . LEU A 1 527 ? 3.724 0.285 30.177 1.00 82.69 527 LEU A N 1
ATOM 3741 C CA . LEU A 1 527 ? 2.797 -0.044 31.265 1.00 82.69 527 LEU A CA 1
ATOM 3742 C C . LEU A 1 527 ? 2.240 1.251 31.863 1.00 82.69 527 LEU A C 1
ATOM 3744 O O . LEU A 1 527 ? 2.776 1.767 32.843 1.00 82.69 527 LEU A O 1
ATOM 3748 N N . GLY A 1 528 ? 1.210 1.800 31.228 1.00 82.06 528 GLY A N 1
ATOM 3749 C CA . GLY A 1 528 ? 0.569 3.045 31.637 1.00 82.06 528 GLY A CA 1
ATOM 3750 C C . GLY A 1 528 ? -0.641 2.870 32.549 1.00 82.06 528 GLY A C 1
ATOM 3751 O O . GLY A 1 528 ? -0.977 1.769 32.990 1.00 82.06 528 GLY A O 1
ATOM 3752 N N . THR A 1 529 ? -1.294 3.992 32.841 1.00 82.44 529 THR A N 1
ATOM 3753 C CA . THR A 1 529 ? -2.518 4.051 33.649 1.00 82.44 529 THR A CA 1
ATOM 3754 C C . THR A 1 529 ? -3.664 4.592 32.807 1.00 82.44 529 THR A C 1
ATOM 3756 O O . THR A 1 529 ? -3.551 5.668 32.226 1.00 82.44 529 THR A O 1
ATOM 3759 N N . CYS A 1 530 ? -4.776 3.858 32.766 1.00 83.19 530 CYS A N 1
ATOM 3760 C CA . CYS A 1 530 ? -6.030 4.352 32.205 1.00 83.19 530 CYS A CA 1
ATOM 3761 C C . CYS A 1 530 ? -6.809 5.128 33.277 1.00 83.19 530 CYS A C 1
ATOM 3763 O O . CYS A 1 530 ? -6.898 4.679 34.423 1.00 83.19 530 CYS A O 1
ATOM 3765 N N . SER A 1 531 ? -7.418 6.249 32.907 1.00 82.19 531 SER A N 1
ATOM 3766 C CA . SER A 1 531 ? -8.298 7.048 33.768 1.00 82.19 531 SER A CA 1
ATOM 3767 C C . SER A 1 531 ? -9.578 7.426 33.037 1.00 82.19 531 SER A C 1
ATOM 3769 O O . SER A 1 531 ? -9.600 7.454 31.809 1.00 82.19 531 SER A O 1
ATOM 3771 N N . GLU A 1 532 ? -10.632 7.729 33.797 1.00 79.88 532 GLU A N 1
ATOM 3772 C CA . GLU A 1 532 ? -11.920 8.221 33.284 1.00 79.88 532 GLU A CA 1
ATOM 3773 C C . GLU A 1 532 ? -12.604 7.321 32.230 1.00 79.88 532 GLU A C 1
ATOM 3775 O O . GLU A 1 532 ? -13.467 7.761 31.476 1.00 79.88 532 GLU A O 1
ATOM 3780 N N . VAL A 1 533 ? -12.238 6.036 32.181 1.00 79.00 533 VAL A N 1
ATOM 3781 C CA . VAL A 1 533 ? -12.838 5.054 31.268 1.00 79.00 533 VAL A CA 1
ATOM 3782 C C . VAL A 1 533 ? -14.262 4.749 31.711 1.00 79.00 533 VAL A C 1
ATOM 3784 O O . VAL A 1 533 ? -14.480 4.401 32.875 1.00 79.00 533 VAL A O 1
ATOM 3787 N N . TYR A 1 534 ? -15.214 4.806 30.775 1.00 75.31 534 TYR A N 1
ATOM 3788 C CA . TYR A 1 534 ? -16.638 4.607 31.054 1.00 75.31 534 TYR A CA 1
ATOM 3789 C C . TYR A 1 534 ? -16.916 3.341 31.872 1.00 75.31 534 TYR A C 1
ATOM 3791 O O . TYR A 1 534 ? -17.693 3.381 32.814 1.00 75.31 534 TYR A O 1
ATOM 3799 N N . CYS A 1 535 ? -16.255 2.218 31.603 1.00 71.88 535 CYS A N 1
ATOM 3800 C CA . CYS A 1 535 ? -16.570 0.982 32.321 1.00 71.88 535 CYS A CA 1
ATOM 3801 C C . CYS A 1 535 ? -16.040 0.912 33.764 1.00 71.88 535 CYS A C 1
ATOM 3803 O O . CYS A 1 535 ? -16.439 0.034 34.526 1.00 71.88 535 CYS A O 1
ATOM 3805 N N . HIS A 1 536 ? -15.153 1.826 34.157 1.00 74.69 536 HIS A N 1
ATOM 3806 C CA . HIS A 1 536 ? -14.552 1.864 35.489 1.00 74.69 536 HIS A CA 1
ATOM 3807 C C . HIS A 1 536 ? -15.117 3.014 36.324 1.00 74.69 536 HIS A C 1
ATOM 3809 O O . HIS A 1 536 ? -14.368 3.689 37.014 1.00 74.69 536 HIS A O 1
ATOM 3815 N N . GLY A 1 537 ? -16.421 3.290 36.266 1.00 70.88 537 GLY A N 1
ATOM 3816 C CA . GLY A 1 537 ? -17.022 4.371 37.053 1.00 70.88 537 GLY A CA 1
ATOM 3817 C C . GLY A 1 537 ? -18.403 4.059 37.592 1.00 70.88 537 GLY A C 1
ATOM 3818 O O . GLY A 1 537 ? -19.203 3.457 36.894 1.00 70.88 537 GLY A O 1
ATOM 3819 N N . GLY A 1 538 ? -18.713 4.516 38.801 1.00 70.38 538 GLY A N 1
ATOM 3820 C CA . GLY A 1 538 ? -20.043 4.360 39.377 1.00 70.38 538 GLY A CA 1
ATOM 3821 C C . GLY A 1 538 ? -21.022 5.396 38.853 1.00 70.38 538 GLY A C 1
ATOM 3822 O O . GLY A 1 538 ? -20.630 6.490 38.457 1.00 70.38 538 GLY A O 1
ATOM 3823 N N . MET A 1 539 ? -22.313 5.075 38.848 1.00 70.62 539 MET A N 1
ATOM 3824 C CA . MET A 1 539 ? -23.328 6.065 38.499 1.00 70.62 539 MET A CA 1
ATOM 3825 C C . MET A 1 539 ? -23.534 7.005 39.686 1.00 70.62 539 MET A C 1
ATOM 3827 O O . MET A 1 539 ? -23.780 6.544 40.795 1.00 70.62 539 MET A O 1
ATOM 3831 N N . GLN A 1 540 ? -23.459 8.313 39.458 1.00 70.50 540 GLN A N 1
ATOM 3832 C CA . GLN A 1 540 ? -23.891 9.316 40.423 1.00 70.50 540 GLN A CA 1
ATOM 3833 C C . GLN A 1 540 ? -25.071 10.094 39.861 1.00 70.50 540 GLN A C 1
ATOM 3835 O O . GLN A 1 540 ? -25.083 10.515 38.702 1.00 70.50 540 GLN A O 1
ATOM 3840 N N . THR A 1 541 ? -26.063 10.305 40.716 1.00 68.19 541 THR A N 1
ATOM 3841 C CA . THR A 1 541 ? -27.241 11.109 40.408 1.00 68.19 541 THR A CA 1
ATOM 3842 C C . THR A 1 541 ? -27.316 12.289 41.365 1.00 68.19 541 THR A C 1
ATOM 3844 O O . THR A 1 541 ? -27.143 12.126 42.574 1.00 68.19 541 THR A O 1
ATOM 3847 N N . SER A 1 542 ? -27.584 13.474 40.830 1.00 67.69 542 SER A N 1
ATOM 3848 C CA . SER A 1 542 ? -27.871 14.678 41.601 1.00 67.69 542 SER A CA 1
ATOM 3849 C C . SER A 1 542 ? -29.038 15.433 40.973 1.00 67.69 542 SER A C 1
ATOM 3851 O O . SER A 1 542 ? -29.317 15.301 39.781 1.00 67.69 542 SER A O 1
ATOM 3853 N N . ALA A 1 543 ? -29.763 16.206 41.774 1.00 66.94 543 ALA A N 1
ATOM 3854 C CA . ALA A 1 543 ? -30.926 16.937 41.299 1.00 66.94 543 ALA A CA 1
ATOM 3855 C C . ALA A 1 543 ? -31.109 18.268 42.028 1.00 66.94 543 ALA A C 1
ATOM 3857 O O . ALA A 1 543 ? -30.676 18.404 43.176 1.00 66.94 543 ALA A O 1
ATOM 3858 N N . PRO A 1 544 ? -31.740 19.255 41.372 1.00 69.12 544 PRO A N 1
ATOM 3859 C CA . PRO A 1 544 ? -32.170 20.487 42.018 1.00 69.12 544 PRO A CA 1
ATOM 3860 C C . PRO A 1 544 ? -33.356 20.229 42.964 1.00 69.12 544 PRO A C 1
ATOM 3862 O O . PRO A 1 544 ? -33.870 19.114 43.043 1.00 69.12 544 PRO A O 1
ATOM 3865 N N . ASP A 1 545 ? -33.824 21.277 43.652 1.00 74.06 545 ASP A N 1
ATOM 3866 C CA . ASP A 1 545 ? -35.125 21.270 44.337 1.00 74.06 545 ASP A CA 1
ATOM 3867 C C . ASP A 1 545 ? -36.226 20.801 43.364 1.00 74.06 545 ASP A C 1
ATOM 3869 O O . ASP A 1 545 ? -36.556 21.493 42.396 1.00 74.06 545 ASP A O 1
ATOM 3873 N N . VAL A 1 546 ? -36.781 19.611 43.600 1.00 75.94 546 VAL A N 1
ATOM 3874 C CA . VAL A 1 546 ? -37.871 19.044 42.794 1.00 75.94 546 VAL A CA 1
ATOM 3875 C C . VAL A 1 546 ? -39.211 19.607 43.281 1.00 75.94 546 VAL A C 1
ATOM 3877 O O . VAL A 1 546 ? -39.440 19.607 44.489 1.00 75.94 546 VAL A O 1
ATOM 3880 N N . PRO A 1 547 ? -40.140 20.015 42.394 1.00 82.62 547 PRO A N 1
ATOM 3881 C CA . PRO A 1 547 ? -41.458 20.506 42.801 1.00 82.62 547 PRO A CA 1
ATOM 3882 C C . PRO A 1 547 ? -42.236 19.505 43.668 1.00 82.62 547 PRO A C 1
ATOM 3884 O O . PRO A 1 547 ? -42.325 18.319 43.340 1.00 82.62 547 PRO A O 1
ATOM 3887 N N . GLU A 1 548 ? -42.831 19.979 44.759 1.00 85.75 548 GLU A N 1
ATOM 3888 C CA . GLU A 1 548 ? -43.627 19.169 45.678 1.00 85.75 548 GLU A CA 1
ATOM 3889 C C . GLU A 1 548 ? -45.143 19.241 45.368 1.00 85.75 548 GLU A C 1
ATOM 3891 O O . GLU A 1 548 ? -45.735 20.328 45.352 1.00 85.75 548 GLU A O 1
ATOM 3896 N N . PRO A 1 549 ? -45.826 18.100 45.145 1.00 87.75 549 PRO A N 1
ATOM 3897 C CA . PRO A 1 549 ? -47.265 18.067 44.892 1.00 87.75 549 PRO A CA 1
ATOM 3898 C C . PRO A 1 549 ? -48.070 18.466 46.135 1.00 87.75 549 PRO A C 1
ATOM 3900 O O . PRO A 1 549 ? -47.844 17.990 47.245 1.00 87.75 549 PRO A O 1
ATOM 3903 N N . GLY A 1 550 ? -49.064 19.327 45.947 1.00 89.50 550 GLY A N 1
ATOM 3904 C CA . GLY A 1 550 ? -49.859 19.940 47.013 1.00 89.50 550 GLY A CA 1
ATOM 3905 C C . GLY A 1 550 ? -49.188 21.139 47.694 1.00 89.50 550 GLY A C 1
ATOM 3906 O O . GLY A 1 550 ? -49.839 21.797 48.509 1.00 89.50 550 GLY A O 1
ATOM 3907 N N . VAL A 1 551 ? -47.929 21.443 47.354 1.00 89.75 551 VAL A N 1
ATOM 3908 C CA . VAL A 1 551 ? -47.179 22.606 47.857 1.00 89.75 551 VAL A CA 1
ATOM 3909 C C . VAL A 1 551 ? -46.817 23.545 46.706 1.00 89.75 551 VAL A C 1
ATOM 3911 O O . VAL A 1 551 ? -47.299 24.680 46.674 1.00 89.75 551 VAL A O 1
ATOM 3914 N N . ASP A 1 552 ? -46.038 23.064 45.737 1.00 89.06 552 ASP A N 1
ATOM 3915 C CA . ASP A 1 552 ? -45.570 23.836 44.580 1.00 89.06 552 ASP A CA 1
ATOM 3916 C C . ASP A 1 552 ? -46.526 23.755 43.384 1.00 89.06 552 ASP A C 1
ATOM 3918 O O . ASP A 1 552 ? -46.599 24.680 42.570 1.00 89.06 552 ASP A O 1
ATOM 3922 N N . PHE A 1 553 ? -47.290 22.665 43.279 1.00 91.62 553 PHE A N 1
ATOM 3923 C CA . PHE A 1 553 ? -48.313 22.476 42.251 1.00 91.62 553 PHE A CA 1
ATOM 3924 C C . PHE A 1 553 ? -49.493 21.655 42.776 1.00 91.62 553 PHE A C 1
ATOM 3926 O O . PHE A 1 553 ? -49.353 20.894 43.725 1.00 91.62 553 PHE A O 1
ATOM 3933 N N . GLU A 1 554 ? -50.669 21.803 42.166 1.00 92.19 554 GLU A N 1
ATOM 3934 C CA . GLU A 1 554 ? -51.854 21.014 42.523 1.00 92.19 554 GLU A CA 1
ATOM 3935 C C . GLU A 1 554 ? -51.933 19.761 41.630 1.00 92.19 554 GLU A C 1
ATOM 3937 O O . GLU A 1 554 ? -51.983 19.917 40.407 1.00 92.19 554 GLU A O 1
ATOM 3942 N N . PRO A 1 555 ? -51.963 18.539 42.192 1.00 88.19 555 PRO A N 1
ATOM 3943 C CA . PRO A 1 555 ? -52.080 17.311 41.403 1.00 88.19 555 PRO A CA 1
ATOM 3944 C C . PRO A 1 555 ? -53.459 17.142 40.750 1.00 88.19 555 PRO A C 1
ATOM 3946 O O . PRO A 1 555 ? -54.485 17.369 41.390 1.00 88.19 555 PRO A O 1
ATOM 3949 N N . ASP A 1 556 ? -53.497 16.657 39.504 1.00 85.81 556 ASP A N 1
ATOM 3950 C CA . ASP A 1 556 ? -54.734 16.319 38.773 1.00 85.81 556 ASP A CA 1
ATOM 3951 C C . ASP A 1 556 ? -54.918 14.795 38.646 1.00 85.81 556 ASP A C 1
ATOM 3953 O O . ASP A 1 556 ? -55.064 14.233 37.562 1.00 85.81 556 ASP A O 1
ATOM 3957 N N . GLY A 1 557 ? -54.874 14.106 39.789 1.00 79.88 557 GLY A N 1
ATOM 3958 C CA . GLY A 1 557 ? -54.993 12.648 39.861 1.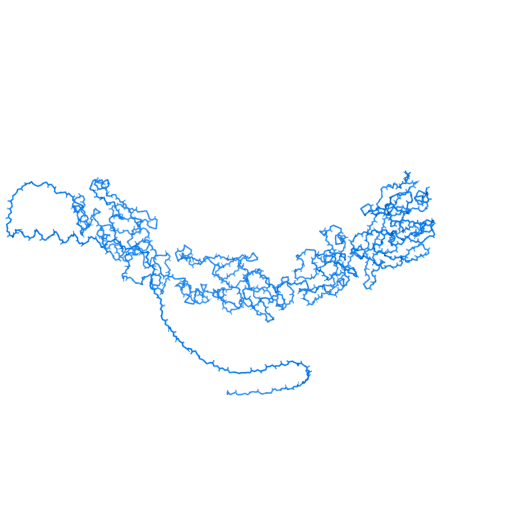00 79.88 557 GLY A CA 1
ATOM 3959 C C . GLY A 1 557 ? -53.666 11.906 39.684 1.00 79.88 557 GLY A C 1
ATOM 3960 O O . GLY A 1 557 ? -52.595 12.457 39.929 1.00 79.88 557 GLY A O 1
ATOM 3961 N N . TYR A 1 558 ? -53.764 10.625 39.320 1.00 78.75 558 TYR A N 1
ATOM 3962 C CA . TYR A 1 558 ? -52.634 9.706 39.184 1.00 78.75 558 TYR A CA 1
ATOM 3963 C C . TYR A 1 558 ? -52.540 9.175 37.746 1.00 78.75 558 TYR A C 1
ATOM 3965 O O . TYR A 1 558 ? -53.585 8.878 37.154 1.00 78.75 558 TYR A O 1
ATOM 3973 N N . PRO A 1 559 ? -51.327 9.026 37.174 1.00 78.62 559 PRO A N 1
ATOM 3974 C CA . PRO A 1 559 ? -50.012 9.339 37.755 1.00 78.62 559 PRO A CA 1
ATOM 3975 C C . PRO A 1 559 ? -49.790 10.843 37.991 1.00 78.62 559 PRO A C 1
ATOM 3977 O O . PRO A 1 559 ? -50.409 11.671 37.331 1.00 78.62 559 PRO A O 1
ATOM 3980 N N . LEU A 1 560 ? -48.911 11.185 38.940 1.00 80.94 560 LEU A N 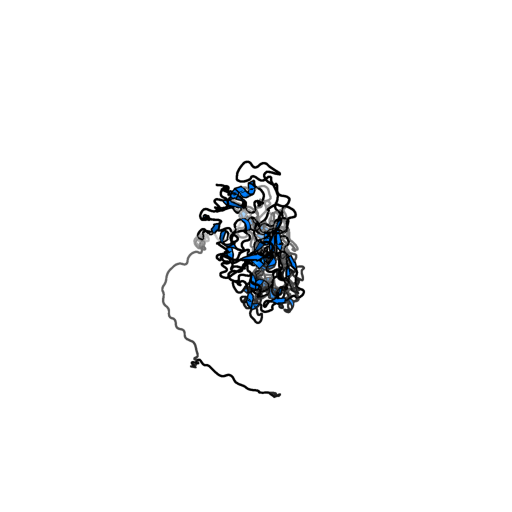1
ATOM 3981 C CA . LEU A 1 560 ? -48.537 12.576 39.207 1.00 80.94 560 LEU A CA 1
ATOM 3982 C C . LEU A 1 560 ? -47.774 13.159 38.005 1.00 80.94 560 LEU A C 1
ATOM 3984 O O . LEU A 1 560 ? -46.753 12.605 37.599 1.00 80.94 560 LEU A O 1
ATOM 3988 N N . ASP A 1 561 ? -48.264 14.274 37.461 1.00 85.19 561 ASP A N 1
ATOM 3989 C CA . ASP A 1 561 ? -47.609 15.030 36.385 1.00 85.19 561 ASP A CA 1
ATOM 3990 C C . ASP A 1 561 ? -46.760 16.155 36.991 1.00 85.19 561 ASP A C 1
ATOM 3992 O O . ASP A 1 561 ? -47.275 17.209 37.379 1.00 85.19 561 ASP A O 1
ATOM 3996 N N . TYR A 1 562 ? -45.460 15.900 37.155 1.00 81.81 562 TYR A N 1
ATOM 3997 C CA . TYR A 1 562 ? -44.538 16.873 37.737 1.00 81.81 562 TYR A CA 1
ATOM 3998 C C . TYR A 1 562 ? -44.193 17.970 36.725 1.00 81.81 562 TYR A C 1
ATOM 4000 O O . TYR A 1 562 ? -43.895 17.671 35.565 1.00 81.81 562 TYR A O 1
ATOM 4008 N N . PRO A 1 563 ? -44.126 19.245 37.152 1.00 85.31 563 PRO A N 1
ATOM 4009 C CA . PRO A 1 563 ? -43.494 20.281 36.349 1.00 85.31 563 PRO A CA 1
ATOM 4010 C C . PRO A 1 563 ? -42.061 19.870 35.956 1.00 85.31 563 PRO A C 1
ATOM 4012 O O . PRO A 1 563 ? -41.387 19.230 36.764 1.00 85.31 563 PRO A O 1
ATOM 4015 N N . PRO A 1 564 ? -41.562 20.250 34.764 1.00 83.12 564 PRO A N 1
ATOM 4016 C CA . PRO A 1 564 ? -40.243 19.826 34.297 1.00 83.12 564 PRO A CA 1
ATOM 4017 C C . PRO A 1 564 ? -39.111 20.179 35.275 1.00 83.12 564 PRO A C 1
ATOM 4019 O O . PRO A 1 564 ? -38.981 21.335 35.681 1.00 83.12 564 PRO A O 1
ATOM 4022 N N . TYR A 1 565 ? -38.268 19.196 35.592 1.00 76.19 565 TYR A N 1
ATOM 4023 C CA . TYR A 1 565 ? -37.020 19.336 36.345 1.00 76.19 565 TYR A CA 1
ATOM 4024 C C . TYR A 1 565 ? -35.933 18.462 35.696 1.00 76.19 565 TYR A C 1
ATOM 4026 O O . TYR A 1 565 ? -36.244 17.469 35.038 1.00 76.19 565 TYR A O 1
ATOM 4034 N N . GLU A 1 566 ? -34.662 18.833 35.854 1.00 72.62 566 GLU A N 1
ATOM 4035 C CA . GLU A 1 566 ? -33.530 18.096 35.277 1.00 72.62 566 GLU A CA 1
ATOM 4036 C C . GLU A 1 566 ? -32.767 17.348 36.370 1.00 72.62 566 GLU A C 1
ATOM 4038 O O . GLU A 1 566 ? -32.395 17.936 37.380 1.00 72.62 566 GLU A O 1
ATOM 4043 N N . VAL A 1 567 ? -32.528 16.053 36.162 1.00 70.94 567 VAL A N 1
ATOM 4044 C CA . VAL A 1 567 ? -31.681 15.221 37.027 1.00 70.94 567 VAL A CA 1
ATOM 4045 C C . VAL A 1 567 ? -30.328 15.076 36.352 1.00 70.94 567 VAL A C 1
ATOM 4047 O O . VAL A 1 567 ? -30.257 14.520 35.254 1.00 70.94 567 VAL A O 1
ATOM 4050 N N . ASP A 1 568 ? -29.269 15.547 37.004 1.00 71.31 568 ASP A N 1
ATOM 4051 C CA . ASP A 1 568 ? -27.906 15.305 36.550 1.00 71.31 568 ASP A CA 1
ATOM 4052 C C . ASP A 1 568 ? -27.512 13.870 36.893 1.00 71.31 568 ASP A C 1
ATOM 4054 O O . ASP A 1 568 ? -27.629 13.399 38.025 1.00 71.31 568 ASP A O 1
ATOM 4058 N N . ARG A 1 569 ? -27.095 13.144 35.868 1.00 71.81 569 ARG A N 1
ATOM 4059 C CA . ARG A 1 569 ? -26.835 11.713 35.903 1.00 71.81 569 ARG A CA 1
ATOM 4060 C C . ARG A 1 569 ? -25.507 11.514 35.207 1.00 71.81 569 ARG A C 1
ATOM 4062 O O . ARG A 1 569 ? -25.453 11.508 33.980 1.00 71.81 569 ARG A O 1
ATOM 4069 N N . ARG A 1 570 ? -24.442 11.385 35.988 1.00 71.25 570 ARG A N 1
ATOM 4070 C CA . ARG A 1 570 ? -23.084 11.267 35.464 1.00 71.25 570 ARG A CA 1
ATOM 4071 C C . ARG A 1 570 ? -22.419 10.027 36.017 1.00 71.25 570 ARG A C 1
ATOM 4073 O O . ARG A 1 570 ? -22.557 9.706 37.196 1.00 71.25 570 ARG A O 1
ATOM 4080 N N . ARG A 1 571 ? -21.651 9.351 35.176 1.00 72.12 571 ARG A N 1
ATOM 4081 C CA . ARG A 1 571 ? -20.774 8.297 35.656 1.00 72.12 571 ARG A CA 1
ATOM 4082 C C . ARG A 1 571 ? -19.524 8.947 36.244 1.00 72.12 571 ARG A C 1
ATOM 4084 O O . ARG A 1 571 ? -18.899 9.776 35.593 1.00 72.12 571 ARG A O 1
ATOM 4091 N N . VAL A 1 572 ? -19.195 8.608 37.484 1.00 73.00 572 VAL A N 1
ATOM 4092 C CA . VAL A 1 572 ? -17.987 9.069 38.162 1.00 73.00 572 VAL A CA 1
ATOM 4093 C C . VAL A 1 572 ? -16.965 7.939 38.176 1.00 73.00 572 VAL A C 1
ATOM 4095 O O . VAL A 1 572 ? -17.184 6.922 38.842 1.00 73.00 572 VAL A O 1
ATOM 4098 N N . PRO A 1 573 ? -15.857 8.088 37.439 1.00 70.56 573 PRO A N 1
ATOM 4099 C CA . PRO A 1 573 ? -14.808 7.088 37.389 1.00 70.56 573 PRO A CA 1
ATOM 4100 C C . PRO A 1 573 ? -14.238 6.790 38.774 1.00 70.56 573 PRO A C 1
ATOM 4102 O O . PRO A 1 573 ? -14.054 7.654 39.630 1.00 70.56 573 PRO A O 1
ATOM 4105 N N . THR A 1 574 ? -13.999 5.510 38.995 1.00 67.88 574 THR A N 1
ATOM 4106 C CA . THR A 1 574 ? -13.439 4.917 40.197 1.00 67.88 574 THR A CA 1
ATOM 4107 C C . THR A 1 574 ? -12.169 4.199 39.777 1.00 67.88 574 THR A C 1
ATOM 4109 O O . THR A 1 574 ? -12.177 3.396 38.850 1.00 67.88 574 THR A O 1
ATOM 4112 N N . ALA A 1 575 ? -11.055 4.488 40.445 1.00 64.50 575 ALA A N 1
ATOM 4113 C CA . ALA A 1 575 ? -9.811 3.792 40.152 1.00 64.50 575 ALA A CA 1
ATOM 4114 C C . ALA A 1 575 ? -9.998 2.289 40.439 1.00 64.50 575 ALA A C 1
ATOM 4116 O O . ALA A 1 575 ? -10.268 1.936 41.593 1.00 64.50 575 ALA A O 1
ATOM 4117 N N . PRO A 1 576 ? -9.875 1.402 39.435 1.00 59.03 576 PRO A N 1
ATOM 4118 C CA . PRO A 1 576 ? -10.051 -0.022 39.662 1.00 59.03 576 PRO A CA 1
ATOM 4119 C C . PRO A 1 576 ? -8.949 -0.546 40.591 1.00 59.03 576 PRO A C 1
ATOM 4121 O O . PRO A 1 576 ? -7.785 -0.143 40.508 1.00 59.03 576 PRO A O 1
ATOM 4124 N N . VAL A 1 577 ? -9.308 -1.472 41.482 1.00 57.94 577 VAL A N 1
ATOM 4125 C CA . VAL A 1 577 ? -8.334 -2.208 42.297 1.00 57.94 577 VAL A CA 1
ATOM 4126 C C . VAL A 1 577 ? -7.926 -3.462 41.530 1.00 57.94 577 VAL A C 1
ATOM 4128 O O . VAL A 1 577 ? -8.695 -4.412 41.413 1.00 57.94 577 VAL A O 1
ATOM 4131 N N . TRP A 1 578 ? -6.704 -3.469 40.999 1.00 53.16 578 TRP A N 1
ATOM 4132 C CA . TRP A 1 578 ? -6.176 -4.603 40.239 1.00 53.16 578 TRP A CA 1
ATOM 4133 C C . TRP A 1 578 ? -6.146 -5.898 41.066 1.00 53.16 578 TRP A C 1
ATOM 4135 O O . TRP A 1 578 ? -5.562 -5.934 42.151 1.00 53.16 578 TRP A O 1
ATOM 4145 N N . GLY A 1 579 ? -6.739 -6.968 40.522 1.00 51.81 579 GLY A N 1
ATOM 4146 C CA . GLY A 1 579 ? -6.794 -8.295 41.148 1.00 51.81 579 GLY A CA 1
ATOM 4147 C C . GLY A 1 579 ? -7.893 -8.484 42.201 1.00 51.81 579 GLY A C 1
ATOM 4148 O O . GLY A 1 579 ? -7.838 -9.472 42.932 1.00 51.81 579 GLY A O 1
ATOM 4149 N N . GLY A 1 580 ? -8.844 -7.549 42.311 1.00 56.66 580 GLY A N 1
ATOM 4150 C CA . GLY A 1 580 ? -10.092 -7.745 43.058 1.00 56.66 580 GLY A CA 1
ATOM 4151 C C . GLY A 1 580 ? -11.158 -8.473 42.232 1.00 56.66 580 GLY A C 1
ATOM 4152 O O . GLY A 1 580 ? -11.047 -8.553 41.008 1.00 56.66 580 GLY A O 1
ATOM 4153 N N . ASP A 1 581 ? -12.185 -8.991 42.902 1.00 57.41 581 ASP A N 1
ATOM 4154 C CA . ASP A 1 581 ? -13.350 -9.579 42.239 1.00 57.41 581 ASP A CA 1
ATOM 4155 C C . ASP A 1 581 ? -14.143 -8.475 41.509 1.00 57.41 581 ASP A C 1
ATOM 4157 O O . ASP A 1 581 ? -14.393 -7.403 42.066 1.00 57.41 581 ASP A O 1
ATOM 4161 N N . LEU A 1 582 ? -14.539 -8.722 40.253 1.00 57.41 582 LEU A N 1
ATOM 4162 C CA . LEU A 1 582 ? -15.449 -7.854 39.486 1.00 57.41 582 LEU A CA 1
ATOM 4163 C C . LEU A 1 582 ? -16.897 -8.162 39.879 1.00 57.41 582 LEU A C 1
ATOM 4165 O O . LEU A 1 582 ? -17.726 -8.550 39.058 1.00 57.41 582 LEU A O 1
ATOM 4169 N N . GLY A 1 583 ? -17.175 -8.043 41.173 1.00 64.44 583 GLY A N 1
ATOM 4170 C CA . GLY A 1 583 ? -18.532 -8.023 41.673 1.00 64.44 583 GLY A CA 1
ATOM 4171 C C . GLY A 1 583 ? -19.189 -6.699 41.320 1.00 64.44 583 GLY A C 1
ATOM 4172 O O . GLY A 1 583 ? -18.527 -5.709 40.996 1.00 64.44 583 GLY A O 1
ATOM 4173 N N . CYS A 1 584 ? -20.507 -6.682 41.466 1.00 68.12 584 CYS A N 1
ATOM 4174 C CA . CYS A 1 584 ? -21.319 -5.482 41.466 1.00 68.12 584 CYS A CA 1
ATOM 4175 C C . CYS A 1 584 ? -20.546 -4.274 42.062 1.00 68.12 584 CYS A C 1
ATOM 4177 O O . CYS A 1 584 ? -20.235 -3.310 41.351 1.00 68.12 584 CYS A O 1
ATOM 4179 N N . GLY A 1 585 ? -20.153 -4.353 43.342 1.00 65.94 585 GLY A N 1
ATOM 4180 C CA . GLY A 1 585 ? -19.542 -3.270 44.128 1.00 65.94 585 GLY A CA 1
ATOM 4181 C C . GLY A 1 585 ? -18.354 -2.549 43.491 1.00 65.94 585 GLY A C 1
ATOM 4182 O O . GLY A 1 585 ? -18.178 -1.355 43.745 1.00 65.94 585 GLY A O 1
ATOM 4183 N N . GLY A 1 586 ? -17.589 -3.229 42.635 1.00 64.06 586 GLY A N 1
ATOM 4184 C CA . GLY A 1 586 ? -16.437 -2.659 41.938 1.00 64.06 586 GLY A CA 1
ATOM 4185 C C . GLY A 1 586 ? -16.790 -1.664 40.829 1.00 64.06 586 GLY A C 1
ATOM 4186 O O . GLY A 1 586 ? -15.972 -0.796 40.524 1.00 64.06 586 GLY A O 1
ATOM 4187 N N . CYS A 1 587 ? -17.991 -1.753 40.247 1.00 64.94 587 CYS A N 1
ATOM 4188 C CA . CYS A 1 587 ? -18.384 -0.942 39.092 1.00 64.94 587 CYS A CA 1
ATOM 4189 C C . CYS A 1 587 ? -19.360 0.183 39.441 1.00 64.94 587 CYS A C 1
ATOM 4191 O O . CYS A 1 587 ? -19.194 1.284 38.928 1.00 64.94 587 CYS A O 1
ATOM 4193 N N . HIS A 1 588 ? -20.361 -0.057 40.297 1.00 67.94 588 HIS A N 1
ATOM 4194 C CA . HIS A 1 588 ? -21.453 0.911 40.489 1.00 67.94 588 HIS A CA 1
ATOM 4195 C C . HIS A 1 588 ? -21.768 1.345 41.924 1.00 67.94 588 HIS A C 1
ATOM 4197 O O . HIS A 1 588 ? -22.452 2.355 42.075 1.00 67.94 588 HIS A O 1
ATOM 4203 N N . GLY A 1 589 ? -21.240 0.676 42.959 1.00 63.81 589 GLY A N 1
ATOM 4204 C CA . GLY A 1 589 ? -21.693 0.863 44.348 1.00 63.81 589 GLY A CA 1
ATOM 4205 C C . GLY A 1 589 ? -23.169 0.455 44.531 1.00 63.81 589 GLY A C 1
ATOM 4206 O O . GLY A 1 589 ? -24.013 0.794 43.710 1.00 63.81 589 GLY A O 1
ATOM 4207 N N . TYR A 1 590 ? -23.501 -0.329 45.567 1.00 66.06 590 TYR A N 1
ATOM 4208 C CA . TYR A 1 590 ? -24.822 -0.985 45.659 1.00 66.06 590 TYR A CA 1
ATOM 4209 C C . TYR A 1 590 ? -25.568 -0.604 46.935 1.00 66.06 590 TYR A C 1
ATOM 4211 O O . TYR A 1 590 ? -25.007 -0.744 48.028 1.00 66.06 590 TYR A O 1
ATOM 4219 N N . PRO A 1 591 ? -26.847 -0.202 46.815 1.00 63.88 591 PRO A N 1
ATOM 4220 C CA . PRO A 1 591 ? -27.504 0.246 45.576 1.00 63.88 591 PRO A CA 1
ATOM 4221 C C . PRO A 1 591 ? -26.806 1.501 45.002 1.00 63.88 591 PRO A C 1
ATOM 4223 O O . PRO A 1 591 ? -26.083 2.165 45.748 1.00 63.88 591 PRO A O 1
ATOM 4226 N N . PRO A 1 592 ? -26.992 1.857 43.716 1.00 63.69 592 PRO A N 1
ATOM 4227 C CA . PRO A 1 592 ? -26.490 3.126 43.199 1.00 63.69 592 PRO A CA 1
ATOM 4228 C C . PRO A 1 592 ? -27.185 4.267 43.954 1.00 63.69 592 PRO A C 1
ATOM 4230 O O . PRO A 1 592 ? -28.394 4.465 43.833 1.00 63.69 592 PRO A O 1
ATOM 4233 N N . ARG A 1 593 ? -26.435 4.981 44.799 1.00 67.44 593 ARG A N 1
ATOM 4234 C CA . ARG A 1 593 ? -26.957 6.069 45.640 1.00 67.44 593 ARG A CA 1
ATOM 4235 C C . ARG A 1 593 ? -26.648 7.421 45.003 1.00 67.44 593 ARG A C 1
ATOM 4237 O O . ARG A 1 593 ? -25.571 7.626 44.445 1.00 67.44 593 ARG A O 1
ATOM 4244 N N . GLY A 1 594 ? -27.576 8.362 45.143 1.00 57.94 594 GLY A N 1
ATOM 4245 C CA . GLY A 1 594 ? -27.295 9.772 44.879 1.00 57.94 594 GLY A CA 1
ATOM 4246 C C . GLY A 1 594 ? -26.348 10.369 45.926 1.00 57.94 594 GLY A C 1
ATOM 4247 O O . GLY A 1 594 ? -26.207 9.841 47.031 1.00 57.94 594 GLY A O 1
ATOM 4248 N N . GLU A 1 595 ? -25.698 11.483 45.589 1.00 56.12 595 GLU A N 1
ATOM 4249 C CA . GLU A 1 595 ? -24.988 12.296 46.586 1.00 56.12 595 GLU A CA 1
ATOM 4250 C C . GLU A 1 595 ? -26.007 12.941 47.546 1.00 56.12 595 GLU A C 1
ATOM 4252 O O . GLU A 1 595 ? -27.143 13.191 47.149 1.00 56.12 595 GLU A O 1
ATOM 4257 N N . PHE A 1 596 ? -25.610 13.198 48.800 1.00 54.69 596 PHE A N 1
ATOM 4258 C CA . PHE A 1 596 ? -26.436 13.828 49.842 1.00 54.69 596 PHE A CA 1
ATOM 4259 C C . PHE A 1 596 ? -27.146 15.073 49.273 1.00 54.69 596 PHE A C 1
ATOM 4261 O O . PHE A 1 596 ? -26.480 16.086 49.022 1.00 54.69 596 PHE A O 1
ATOM 4268 N N . PRO A 1 597 ? -28.462 15.032 49.009 1.00 49.00 597 PRO A N 1
ATOM 4269 C CA . PRO A 1 597 ? -29.096 16.138 48.325 1.00 49.00 597 PRO A CA 1
ATOM 4270 C C . PRO A 1 597 ? -29.291 17.264 49.340 1.00 49.00 597 PRO A C 1
ATOM 4272 O O . PRO A 1 597 ? -29.778 17.060 50.448 1.00 49.00 597 PRO A O 1
ATOM 4275 N N . GLY A 1 598 ? -28.939 18.493 48.970 1.00 44.78 598 GLY A N 1
ATOM 4276 C CA . GLY A 1 598 ? -29.277 19.677 49.768 1.00 44.78 598 GLY A CA 1
ATOM 4277 C C . GLY A 1 598 ? -30.782 19.988 49.809 1.00 44.78 598 GLY A C 1
ATOM 4278 O O . GLY A 1 598 ? -31.136 21.091 50.221 1.00 44.78 598 GLY A O 1
ATOM 4279 N N . VAL A 1 599 ? -31.636 19.077 49.317 1.00 45.91 599 VAL A N 1
ATOM 4280 C CA . VAL A 1 599 ? -33.040 19.284 48.937 1.00 45.91 599 VAL A CA 1
ATOM 4281 C C . VAL A 1 599 ? -33.846 17.972 49.066 1.00 45.91 599 VAL A C 1
ATOM 4283 O O . VAL A 1 599 ? -33.356 16.904 48.707 1.00 45.91 599 VAL A O 1
ATOM 4286 N N . GLU A 1 600 ? -35.086 18.025 49.573 1.00 51.84 600 GLU A N 1
ATOM 4287 C CA . GLU A 1 600 ? -36.011 16.872 49.666 1.00 51.84 600 GLU A CA 1
ATOM 4288 C C . GLU A 1 600 ? -36.562 16.525 48.280 1.00 51.84 600 GLU A C 1
ATOM 4290 O O . GLU A 1 600 ? -37.663 16.936 47.905 1.00 51.84 600 GLU A O 1
ATOM 4295 N N . ALA A 1 601 ? -35.774 15.829 47.467 1.00 50.38 601 ALA A N 1
ATOM 4296 C CA . ALA A 1 601 ? -36.088 15.625 46.061 1.00 50.38 601 ALA A CA 1
ATOM 4297 C C . ALA A 1 601 ? -35.513 14.301 45.544 1.00 50.38 601 ALA A C 1
ATOM 4299 O O . ALA A 1 601 ? -34.323 14.186 45.258 1.00 50.38 601 ALA A O 1
ATOM 4300 N N . GLY A 1 602 ? -36.376 13.290 45.424 1.00 52.34 602 GLY A N 1
ATOM 4301 C CA . GLY A 1 602 ? -36.030 11.946 44.958 1.00 52.34 602 GLY A CA 1
ATOM 4302 C C . GLY A 1 602 ? -35.673 11.883 43.473 1.00 52.34 602 GLY A C 1
ATOM 4303 O O . GLY A 1 602 ? -36.459 11.437 42.651 1.00 52.34 602 GLY A O 1
ATOM 4304 N N . ALA A 1 603 ? -34.470 12.288 43.110 1.00 48.53 603 ALA A N 1
ATOM 4305 C CA . ALA A 1 603 ? -33.971 12.112 41.754 1.00 48.53 603 ALA A CA 1
ATOM 4306 C C . ALA A 1 603 ? -32.677 11.285 41.773 1.00 48.53 603 ALA A C 1
ATOM 4308 O O . ALA A 1 603 ? -31.579 11.743 41.466 1.00 48.53 603 ALA A O 1
ATOM 4309 N N . GLY A 1 604 ? -32.871 10.028 42.167 1.00 54.84 604 GLY A N 1
ATOM 4310 C CA . GLY A 1 604 ? -31.944 8.899 42.101 1.00 54.84 604 GLY A CA 1
ATOM 4311 C C . GLY A 1 604 ? -32.745 7.611 41.872 1.00 54.84 604 GLY A C 1
ATOM 4312 O O . GLY A 1 604 ? -33.959 7.683 41.666 1.00 54.84 604 GLY A O 1
ATOM 4313 N N . GLU A 1 605 ? -32.097 6.445 41.863 1.00 58.44 605 GLU A N 1
ATOM 4314 C CA . GLU A 1 605 ? -32.777 5.150 41.700 1.00 58.44 605 GLU A CA 1
ATOM 4315 C C . GLU A 1 605 ? -33.951 5.053 42.702 1.00 58.44 605 GLU A C 1
ATOM 4317 O O . GLU A 1 605 ? -33.747 5.168 43.910 1.00 58.44 605 GLU A O 1
ATOM 4322 N N . SER A 1 606 ? -35.193 4.877 42.225 1.00 55.16 606 SER A N 1
ATOM 4323 C CA . SER A 1 606 ? -36.432 5.082 43.015 1.00 55.16 606 SER A CA 1
ATOM 4324 C C . SER A 1 606 ? -36.587 4.175 44.246 1.00 55.16 606 SER A C 1
ATOM 4326 O O . SER A 1 606 ? -37.532 4.325 45.016 1.00 55.16 606 SER A O 1
ATOM 4328 N N . HIS A 1 607 ? -35.667 3.231 44.432 1.00 62.75 607 HIS A N 1
ATOM 4329 C CA . HIS A 1 607 ? -35.663 2.240 45.500 1.00 62.75 607 HIS A CA 1
ATOM 4330 C C . HIS A 1 607 ? -34.538 2.445 46.534 1.00 62.75 607 HIS A C 1
ATOM 4332 O O . HIS A 1 607 ? -34.446 1.637 47.448 1.00 62.75 607 HIS A O 1
ATOM 4338 N N . ALA A 1 608 ? -33.709 3.494 46.426 1.00 60.94 608 ALA A N 1
ATOM 4339 C CA . ALA A 1 608 ? -32.614 3.801 47.361 1.00 60.94 608 ALA A CA 1
ATOM 4340 C C . ALA A 1 608 ? -32.502 5.323 47.607 1.00 60.94 608 ALA A C 1
ATOM 4342 O O . ALA A 1 608 ? -31.598 6.003 47.118 1.00 60.94 608 ALA A O 1
ATOM 4343 N N . PHE A 1 609 ? -33.491 5.872 48.318 1.00 67.38 609 PHE A N 1
ATOM 4344 C CA . PHE A 1 609 ? -33.674 7.306 48.585 1.00 67.38 609 PHE A CA 1
ATOM 4345 C C . PHE A 1 609 ? -32.952 7.740 49.865 1.00 67.38 609 PHE A C 1
ATOM 4347 O O . PHE A 1 609 ? -33.091 7.045 50.857 1.00 67.38 609 PHE A O 1
ATOM 4354 N N . LEU A 1 610 ? -32.278 8.899 49.876 1.00 67.56 610 LEU A N 1
ATOM 4355 C CA . LEU A 1 610 ? -31.733 9.525 51.091 1.00 67.56 610 LEU A CA 1
ATOM 4356 C C . LEU A 1 610 ? -32.507 10.806 51.433 1.00 67.56 610 LEU A C 1
ATOM 4358 O O . LEU A 1 610 ? -32.690 11.661 50.565 1.00 67.56 610 LEU A O 1
ATOM 4362 N N . ASP A 1 611 ? -32.928 10.951 52.689 1.00 67.06 611 ASP A N 1
ATOM 4363 C CA . ASP A 1 611 ? -33.539 12.181 53.205 1.00 67.06 611 ASP A CA 1
ATOM 4364 C C . ASP A 1 611 ? -32.485 13.285 53.496 1.00 67.06 611 ASP A C 1
ATOM 4366 O O . ASP A 1 611 ? -31.277 13.030 53.412 1.00 67.06 611 ASP A O 1
ATOM 4370 N N . PRO A 1 612 ? -32.890 14.527 53.844 1.00 68.06 612 PRO A N 1
ATOM 4371 C CA . PRO A 1 612 ? -31.954 15.625 54.127 1.00 68.06 612 PRO A CA 1
ATOM 4372 C C . PRO A 1 612 ? -31.051 15.416 55.344 1.00 68.06 612 PRO A C 1
ATOM 4374 O O . PRO A 1 612 ? -30.061 16.134 55.498 1.00 68.06 612 PRO A O 1
ATOM 4377 N N . ASP A 1 613 ? -31.406 14.489 56.232 1.00 69.88 613 ASP A N 1
ATOM 4378 C CA . ASP A 1 613 ? -30.611 14.110 57.396 1.00 69.88 613 ASP A CA 1
ATOM 4379 C C . ASP A 1 613 ? -29.689 12.907 57.084 1.00 69.88 613 ASP A C 1
ATOM 4381 O O . ASP A 1 613 ? -28.847 12.537 57.912 1.00 69.88 613 ASP A O 1
ATOM 4385 N N . GLY A 1 614 ? -29.780 12.348 55.870 1.00 69.19 614 GLY A N 1
ATOM 4386 C CA . GLY A 1 614 ? -28.955 11.263 55.344 1.00 69.19 614 GLY A CA 1
ATOM 4387 C C . GLY A 1 614 ? -29.500 9.863 55.575 1.00 69.19 614 GLY A C 1
ATOM 4388 O O . GLY A 1 614 ? -28.767 8.902 55.340 1.00 69.19 614 GLY A O 1
ATOM 4389 N N . TYR A 1 615 ? -30.731 9.726 56.060 1.00 71.06 615 TYR A N 1
ATOM 4390 C CA . TYR A 1 615 ? -31.334 8.420 56.307 1.00 71.06 615 TYR A CA 1
ATOM 4391 C C . TYR A 1 615 ? -31.898 7.833 55.009 1.00 71.06 615 TYR A C 1
ATOM 4393 O O . TYR A 1 615 ? -32.580 8.526 54.257 1.00 71.06 615 TYR A O 1
ATOM 4401 N N . GLU A 1 616 ? -31.656 6.537 54.770 1.00 70.62 616 GLU A N 1
ATOM 4402 C CA . GLU A 1 616 ? -32.299 5.787 53.665 1.00 70.62 616 GLU A CA 1
ATOM 4403 C C . GLU A 1 616 ? -33.708 5.281 54.035 1.00 70.62 616 GLU A C 1
ATOM 4405 O O . GLU A 1 616 ? -34.469 4.716 53.243 1.00 70.62 616 GLU A O 1
ATOM 4410 N N . ASP A 1 617 ? -34.096 5.508 55.282 1.00 59.81 617 ASP A N 1
ATOM 4411 C CA . ASP A 1 617 ? -35.326 5.011 55.852 1.00 59.81 617 ASP A CA 1
ATOM 4412 C C . ASP A 1 617 ? -36.457 6.007 55.613 1.00 59.81 617 ASP A C 1
ATOM 4414 O O . ASP A 1 617 ? -36.465 7.076 56.205 1.00 59.81 617 ASP A O 1
ATOM 4418 N N . LEU A 1 618 ? -37.444 5.618 54.794 1.00 57.75 618 LEU A N 1
ATOM 4419 C CA . LEU A 1 618 ? -38.871 5.634 55.174 1.00 57.75 618 LEU A CA 1
ATOM 4420 C C . LEU A 1 618 ? -39.766 4.925 54.148 1.00 57.75 618 LEU A C 1
ATOM 4422 O O . LEU A 1 618 ? -40.760 4.328 54.560 1.00 57.75 618 LEU A O 1
ATOM 4426 N N . HIS A 1 619 ? -39.401 4.874 52.859 1.00 56.22 619 HIS A N 1
ATOM 4427 C CA . HIS A 1 619 ? -40.103 4.023 51.880 1.00 56.22 619 HIS A CA 1
ATOM 4428 C C . HIS A 1 619 ? -39.845 2.530 52.138 1.00 56.22 619 HIS A C 1
ATOM 4430 O O . HIS A 1 619 ? -40.768 1.732 52.136 1.00 56.22 619 HIS A O 1
ATOM 4436 N N . ILE A 1 620 ? -38.619 2.127 52.475 1.00 54.66 620 ILE A N 1
ATOM 4437 C CA . ILE A 1 620 ? -38.336 0.727 52.831 1.00 54.66 620 ILE A CA 1
ATOM 4438 C C . ILE A 1 620 ? -38.714 0.441 54.303 1.00 54.66 620 ILE A C 1
ATOM 4440 O O . ILE A 1 620 ? -39.246 -0.624 54.632 1.00 54.66 620 ILE A O 1
ATOM 4444 N N . TRP A 1 621 ? -38.507 1.412 55.202 1.00 49.94 621 TRP A N 1
ATOM 4445 C CA . TRP A 1 621 ? -38.755 1.271 56.644 1.00 49.94 621 TRP A CA 1
ATOM 4446 C C . TRP A 1 621 ? -40.237 1.161 57.026 1.00 49.94 621 TRP A C 1
ATOM 4448 O O . TRP A 1 621 ? -40.611 0.246 57.764 1.00 49.94 621 TRP A O 1
ATOM 4458 N N . ASN A 1 622 ? -41.109 2.040 56.500 1.00 49.56 622 ASN A N 1
ATOM 4459 C CA . ASN A 1 622 ? -42.551 2.014 56.803 1.00 49.56 622 ASN A CA 1
ATOM 4460 C C . ASN A 1 622 ? -43.251 0.768 56.244 1.00 49.56 622 ASN A C 1
ATOM 4462 O O . ASN A 1 622 ? -44.354 0.434 56.681 1.00 49.56 622 ASN A O 1
ATOM 4466 N N . HIS A 1 623 ? -42.605 0.062 55.314 1.00 50.66 623 HIS A N 1
ATOM 4467 C CA . HIS A 1 623 ? -43.096 -1.194 54.767 1.00 50.66 623 HIS A CA 1
ATOM 4468 C C . HIS A 1 623 ? -42.679 -2.418 55.595 1.00 50.66 623 HIS A C 1
ATOM 4470 O O . HIS A 1 623 ? -43.254 -3.484 55.390 1.00 50.66 623 HIS A O 1
ATOM 4476 N N . GLY A 1 624 ? -41.739 -2.307 56.548 1.00 51.72 624 GLY A N 1
ATOM 4477 C CA . GLY A 1 624 ? -41.322 -3.426 57.408 1.00 51.72 624 GLY A CA 1
ATOM 4478 C C . GLY A 1 624 ? -40.837 -4.673 56.649 1.00 51.72 624 GLY A C 1
ATOM 4479 O O . GLY A 1 624 ? -40.951 -5.781 57.176 1.00 51.72 624 GLY A O 1
ATOM 4480 N N . ARG A 1 625 ? -40.363 -4.506 55.406 1.00 65.81 625 ARG A N 1
ATOM 4481 C CA . ARG A 1 625 ? -39.947 -5.571 54.477 1.00 65.81 625 ARG A CA 1
ATOM 4482 C C . ARG A 1 625 ? -38.492 -5.351 54.024 1.00 65.81 625 ARG A C 1
ATOM 4484 O O . ARG A 1 625 ? -37.903 -4.282 54.227 1.00 65.81 625 ARG A O 1
ATOM 4491 N N . ASP A 1 626 ? -37.929 -6.406 53.453 1.00 70.19 626 ASP A N 1
ATOM 4492 C CA . ASP A 1 626 ? -36.598 -6.456 52.847 1.00 70.19 626 ASP A CA 1
ATOM 4493 C C . ASP A 1 626 ? -36.536 -5.529 51.607 1.00 70.19 626 ASP A C 1
ATOM 4495 O O . ASP A 1 626 ? -37.578 -5.254 51.005 1.00 70.19 626 ASP A O 1
ATOM 4499 N N . PRO A 1 627 ? -35.361 -4.979 51.246 1.00 71.62 627 PRO A N 1
ATOM 4500 C CA . PRO A 1 627 ? -35.202 -4.136 50.062 1.00 71.62 627 PRO A CA 1
ATOM 4501 C C . PRO A 1 627 ? -35.457 -4.941 48.775 1.00 71.62 627 PRO A C 1
ATOM 4503 O O . PRO A 1 627 ? -35.297 -6.161 48.759 1.00 71.62 627 PRO A O 1
ATOM 4506 N N . VAL A 1 628 ? -35.832 -4.260 47.687 1.00 75.88 628 VAL A N 1
ATOM 4507 C CA . VAL A 1 628 ? -36.028 -4.901 46.374 1.00 75.88 628 VAL A CA 1
ATOM 4508 C C . VAL A 1 628 ? -34.660 -5.353 45.836 1.00 75.88 628 VAL A C 1
ATOM 4510 O O . VAL A 1 628 ? -33.809 -4.495 45.603 1.00 75.88 628 VAL A O 1
ATOM 4513 N N . PRO A 1 629 ? -34.400 -6.662 45.649 1.00 77.62 629 PRO A N 1
ATOM 4514 C CA . PRO A 1 629 ? -33.104 -7.134 45.168 1.00 77.62 629 PRO A CA 1
ATOM 4515 C C . PRO A 1 629 ? -32.926 -6.848 43.674 1.00 77.62 629 PRO A C 1
ATOM 4517 O O . PRO A 1 629 ? -33.903 -6.835 42.922 1.00 77.62 629 PRO A O 1
ATOM 4520 N N . CYS A 1 630 ? -31.676 -6.707 43.226 1.00 79.75 630 CYS A N 1
ATOM 4521 C CA . CYS A 1 630 ? -31.325 -6.400 41.832 1.00 79.75 630 CYS A CA 1
ATOM 4522 C C . CYS A 1 630 ? -31.968 -7.368 40.823 1.00 79.75 630 CYS A C 1
ATOM 4524 O O . CYS A 1 630 ? -32.524 -6.929 39.816 1.00 79.75 630 CYS A O 1
ATOM 4526 N N . ARG A 1 631 ? -31.985 -8.671 41.146 1.00 84.94 631 ARG A N 1
ATOM 4527 C CA . ARG A 1 631 ? -32.629 -9.734 40.354 1.00 84.94 631 ARG A CA 1
ATOM 4528 C C . ARG A 1 631 ? -34.068 -9.416 39.937 1.00 84.94 631 ARG A C 1
ATOM 4530 O O . ARG A 1 631 ? -34.492 -9.840 38.871 1.00 84.94 631 ARG A O 1
ATOM 4537 N N . THR A 1 632 ? -34.811 -8.658 40.748 1.00 82.69 632 THR A N 1
ATOM 4538 C CA . THR A 1 632 ? -36.213 -8.295 40.468 1.00 82.69 632 THR A CA 1
ATOM 4539 C C . THR A 1 632 ? -36.383 -7.665 39.089 1.00 82.69 632 THR A C 1
ATOM 4541 O O . THR A 1 632 ? -37.390 -7.910 38.431 1.00 82.69 632 THR A O 1
ATOM 4544 N N . CYS A 1 633 ? -35.405 -6.858 38.673 1.00 83.81 633 CYS A N 1
ATOM 4545 C CA . CYS A 1 633 ? -35.426 -6.104 37.422 1.00 83.81 633 CYS A CA 1
ATOM 4546 C C . CYS A 1 633 ? -34.278 -6.481 36.480 1.00 83.81 633 CYS A C 1
ATOM 4548 O O . CYS A 1 633 ? -34.302 -6.075 35.327 1.00 83.81 633 CYS A O 1
ATOM 4550 N N . HIS A 1 634 ? -33.274 -7.218 36.952 1.00 85.56 634 HIS A N 1
ATOM 4551 C CA . HIS A 1 634 ? -32.075 -7.558 36.188 1.00 85.56 634 HIS A CA 1
ATOM 4552 C C . HIS A 1 634 ? -31.867 -9.072 36.120 1.00 85.56 634 HIS A C 1
ATOM 4554 O O . HIS A 1 634 ? -30.738 -9.533 36.221 1.00 85.56 634 HIS A O 1
ATOM 4560 N N . LEU A 1 635 ? -32.938 -9.861 35.963 1.00 88.00 635 LEU A N 1
ATOM 4561 C CA . LEU A 1 635 ? -32.859 -11.329 35.972 1.00 88.00 635 LEU A CA 1
ATOM 4562 C C . LEU A 1 635 ? -31.858 -11.870 34.938 1.00 88.00 635 LEU A C 1
ATOM 4564 O O . LEU A 1 635 ? -31.170 -12.847 35.212 1.00 88.00 635 LEU A O 1
ATOM 4568 N N . ALA A 1 636 ? -31.742 -11.201 33.787 1.00 85.69 636 ALA A N 1
ATOM 4569 C CA . ALA A 1 636 ? -30.795 -11.550 32.730 1.00 85.69 636 ALA A CA 1
ATOM 4570 C C . ALA A 1 636 ? -29.325 -11.492 33.168 1.00 85.69 636 ALA A C 1
ATOM 4572 O O . ALA A 1 636 ? -28.488 -12.159 32.564 1.00 85.69 636 ALA A O 1
ATOM 4573 N N . THR A 1 637 ? -29.009 -10.663 34.170 1.00 82.44 637 THR A N 1
ATOM 4574 C CA . THR A 1 637 ? -27.630 -10.403 34.605 1.00 82.44 637 THR A CA 1
ATOM 4575 C C . THR A 1 637 ? -27.373 -10.674 36.086 1.00 82.44 637 THR A C 1
ATOM 4577 O O . THR A 1 637 ? -26.227 -10.716 36.523 1.00 82.44 637 THR A O 1
ATOM 4580 N N . VAL A 1 638 ? -28.424 -10.900 36.874 1.00 84.81 638 VAL A N 1
ATOM 4581 C CA . VAL A 1 638 ? -28.372 -11.206 38.304 1.00 84.81 638 VAL A CA 1
ATOM 4582 C C . VAL A 1 638 ? -29.413 -12.282 38.611 1.00 84.81 638 VAL A C 1
ATOM 4584 O O . VAL A 1 638 ? -30.592 -11.993 38.816 1.00 84.81 638 VAL A O 1
ATOM 4587 N N . GLU A 1 639 ? -28.975 -13.538 38.671 1.00 85.75 639 GLU A N 1
ATOM 4588 C CA . GLU A 1 639 ? -29.851 -14.686 38.953 1.00 85.75 639 GLU A CA 1
ATOM 4589 C C . GLU A 1 639 ? -29.978 -14.994 40.455 1.00 85.75 639 GLU A C 1
ATOM 4591 O O . GLU A 1 639 ? -30.877 -15.729 40.881 1.00 85.75 639 GLU A O 1
ATOM 4596 N N . GLU A 1 640 ? -29.123 -14.407 41.292 1.00 86.12 640 GLU A N 1
ATOM 4597 C CA . GLU A 1 640 ? -29.136 -14.604 42.740 1.00 86.12 640 GLU A CA 1
ATOM 4598 C C . GLU A 1 640 ? -29.860 -13.467 43.473 1.00 86.12 640 GLU A C 1
ATOM 4600 O O . GLU A 1 640 ? -29.784 -12.292 43.114 1.00 86.12 640 GLU A O 1
ATOM 4605 N N . ILE A 1 641 ? -30.574 -13.810 44.548 1.00 83.81 641 ILE A N 1
ATOM 4606 C CA . ILE A 1 641 ? -31.135 -12.808 45.459 1.00 83.81 641 ILE A CA 1
ATOM 4607 C C . ILE A 1 641 ? -30.029 -12.399 46.434 1.00 83.81 641 ILE A C 1
ATOM 4609 O O . ILE A 1 641 ? -29.673 -13.174 47.321 1.00 83.81 641 ILE A O 1
ATOM 4613 N N . ALA A 1 642 ? -29.513 -11.179 46.273 1.00 81.12 642 ALA A N 1
ATOM 4614 C CA . ALA A 1 642 ? -28.491 -10.616 47.149 1.00 81.12 642 ALA A CA 1
ATOM 4615 C C . ALA A 1 642 ? -28.961 -10.565 48.612 1.00 81.12 642 ALA A C 1
ATOM 4617 O O . ALA A 1 642 ? -30.076 -10.123 48.911 1.00 81.12 642 ALA A O 1
ATOM 4618 N N . THR A 1 643 ? -28.091 -10.968 49.538 1.00 86.69 643 THR A N 1
ATOM 4619 C CA . THR A 1 643 ? -28.262 -10.644 50.958 1.00 86.69 643 THR A CA 1
ATOM 4620 C C . THR A 1 643 ? -27.949 -9.169 51.199 1.00 86.69 643 THR A C 1
ATOM 4622 O O . THR A 1 643 ? -27.332 -8.507 50.368 1.00 86.69 643 THR A O 1
ATOM 4625 N N . PHE A 1 644 ? -28.431 -8.609 52.310 1.00 83.31 644 PHE A N 1
ATOM 4626 C CA . PHE A 1 644 ? -28.242 -7.193 52.612 1.00 83.31 644 PHE A CA 1
ATOM 4627 C C . PHE A 1 644 ? -28.047 -6.950 54.109 1.00 83.31 644 PHE A C 1
ATOM 4629 O O . PHE A 1 644 ? -28.521 -7.712 54.959 1.00 83.31 644 PHE A O 1
ATOM 4636 N N . ALA A 1 645 ? -27.394 -5.837 54.429 1.00 84.81 645 ALA A N 1
ATOM 4637 C CA . ALA A 1 645 ? -27.299 -5.284 55.773 1.00 84.81 645 ALA A CA 1
ATOM 4638 C C . ALA A 1 645 ? -27.855 -3.854 55.798 1.00 84.81 645 ALA A C 1
ATOM 4640 O O . ALA A 1 645 ? -27.746 -3.131 54.810 1.00 84.81 645 ALA A O 1
ATOM 4641 N N . ARG A 1 646 ? -28.423 -3.439 56.938 1.00 80.19 646 ARG A N 1
ATOM 4642 C CA . ARG A 1 646 ? -28.749 -2.033 57.226 1.00 80.19 646 ARG A CA 1
ATOM 4643 C C . ARG A 1 646 ? -27.935 -1.529 58.401 1.00 80.19 646 ARG A C 1
ATOM 4645 O O . ARG A 1 646 ? -27.791 -2.242 59.398 1.00 80.19 646 ARG A O 1
ATOM 4652 N N . ASP A 1 647 ? -27.417 -0.316 58.279 1.00 81.31 647 ASP A N 1
ATOM 4653 C CA . ASP A 1 647 ? -26.720 0.360 59.369 1.00 81.31 647 ASP A CA 1
ATOM 4654 C C . ASP A 1 647 ? -27.672 1.182 60.262 1.00 81.31 647 ASP A C 1
ATOM 4656 O O . ASP A 1 647 ? -28.897 1.099 60.154 1.00 81.31 647 ASP A O 1
ATOM 4660 N N . GLU A 1 648 ? -27.109 1.952 61.199 1.00 79.56 648 GLU A N 1
ATOM 4661 C CA . GLU A 1 648 ? -27.876 2.786 62.139 1.00 79.56 648 GLU A CA 1
ATOM 4662 C C . GLU A 1 648 ? -28.606 3.963 61.463 1.00 79.56 648 GLU A C 1
ATOM 4664 O O . GLU A 1 648 ? -29.525 4.521 62.063 1.00 79.56 648 GLU A O 1
ATOM 4669 N N . MET A 1 649 ? -28.215 4.326 60.237 1.00 73.94 649 MET A N 1
ATOM 4670 C CA . MET A 1 649 ? -28.859 5.344 59.401 1.00 73.94 649 MET A CA 1
ATOM 4671 C C . MET A 1 649 ? -29.884 4.733 58.428 1.00 73.94 649 MET A C 1
ATOM 4673 O O . MET A 1 649 ? -30.447 5.439 57.593 1.00 73.94 649 MET A O 1
ATOM 4677 N N . GLY A 1 650 ? -30.137 3.423 58.526 1.00 72.75 650 GLY A N 1
ATOM 4678 C CA . GLY A 1 650 ? -31.041 2.708 57.628 1.00 72.75 650 GLY A CA 1
ATOM 4679 C C . GLY A 1 650 ? -30.437 2.409 56.256 1.00 72.75 650 GLY A C 1
ATOM 4680 O O . GLY A 1 650 ? -31.142 1.865 55.407 1.00 72.75 650 GLY A O 1
ATOM 4681 N N . LEU A 1 651 ? -29.147 2.712 56.037 1.00 75.81 651 LEU A N 1
ATOM 4682 C CA . LEU A 1 651 ? -28.502 2.545 54.737 1.00 75.81 651 LEU A CA 1
ATOM 4683 C C . LEU A 1 651 ? -28.413 1.061 54.379 1.00 75.81 651 LEU A C 1
ATOM 4685 O O . LEU A 1 651 ? -27.736 0.289 55.066 1.00 75.81 651 LEU A O 1
ATOM 4689 N N . THR A 1 652 ? -29.076 0.656 53.299 1.00 76.25 652 THR A N 1
ATOM 4690 C CA . THR A 1 652 ? -29.088 -0.724 52.813 1.00 76.25 652 THR A CA 1
ATOM 4691 C C . THR A 1 652 ? -27.863 -0.957 51.952 1.00 76.25 652 THR A C 1
ATOM 4693 O O . THR A 1 652 ? -27.692 -0.311 50.926 1.00 76.25 652 THR A O 1
ATOM 4696 N N . THR A 1 653 ? -27.007 -1.894 52.342 1.00 78.62 653 THR A N 1
ATOM 4697 C CA . THR A 1 653 ? -25.884 -2.355 51.518 1.00 78.62 653 THR A CA 1
ATOM 4698 C C . THR A 1 653 ? -26.138 -3.800 51.132 1.00 78.62 653 THR A C 1
ATOM 4700 O O . THR A 1 653 ? -26.340 -4.639 52.010 1.00 78.62 653 THR A O 1
ATOM 4703 N N . PHE A 1 654 ? -26.163 -4.069 49.830 1.00 79.50 654 PHE A N 1
ATOM 4704 C CA . PHE A 1 654 ? -26.263 -5.426 49.311 1.00 79.50 654 PHE A CA 1
ATOM 4705 C C . PHE A 1 654 ? -24.885 -6.082 49.308 1.00 79.50 654 PHE A C 1
ATOM 4707 O O . PHE A 1 654 ? -23.889 -5.436 48.977 1.00 79.50 654 PHE A O 1
ATOM 4714 N N . ASP A 1 655 ? -24.846 -7.358 49.676 1.00 81.88 655 ASP A N 1
ATOM 4715 C CA . ASP A 1 655 ? -23.683 -8.197 49.429 1.00 81.88 655 ASP A CA 1
ATOM 4716 C C . ASP A 1 655 ? -23.526 -8.410 47.917 1.00 81.88 655 ASP A C 1
ATOM 4718 O O . ASP A 1 655 ? -24.495 -8.354 47.153 1.00 81.88 655 ASP A O 1
ATOM 4722 N N . GLU A 1 656 ? -22.290 -8.637 47.481 1.00 79.12 656 GLU A N 1
ATOM 4723 C CA . GLU A 1 656 ? -22.012 -8.926 46.078 1.00 79.12 656 GLU A CA 1
ATOM 4724 C C . GLU A 1 656 ? -22.681 -10.235 45.649 1.00 79.12 656 GLU A C 1
ATOM 4726 O O . GLU A 1 656 ? -22.717 -11.216 46.394 1.00 79.12 656 GLU A O 1
ATOM 4731 N N . VAL A 1 657 ? -23.199 -10.228 44.425 1.00 79.00 657 VAL A N 1
ATOM 4732 C CA . VAL A 1 657 ? -23.777 -11.384 43.738 1.00 79.00 657 VAL A CA 1
ATOM 4733 C C . VAL A 1 657 ? -22.996 -11.639 42.463 1.00 79.00 657 VAL A C 1
ATOM 4735 O O . VAL A 1 657 ? -22.412 -10.712 41.890 1.00 79.00 657 VAL A O 1
ATOM 4738 N N . GLU A 1 658 ? -22.986 -12.893 42.027 1.00 78.62 658 GLU A N 1
ATOM 4739 C CA . GLU A 1 658 ? -22.380 -13.265 40.755 1.00 78.62 658 GLU A CA 1
ATOM 4740 C C . GLU A 1 658 ? -23.163 -12.632 39.595 1.00 78.62 658 GLU A C 1
ATOM 4742 O O . GLU A 1 658 ? -24.398 -12.613 39.588 1.00 78.62 658 GLU A O 1
ATOM 4747 N N . ILE A 1 659 ? -22.430 -12.082 38.627 1.00 77.62 659 ILE A N 1
ATOM 4748 C CA . ILE A 1 659 ? -23.013 -11.548 37.398 1.00 77.62 659 ILE A CA 1
ATOM 4749 C C . ILE A 1 659 ? -23.250 -12.731 36.456 1.00 77.62 659 ILE A C 1
ATOM 4751 O O . ILE A 1 659 ? -22.308 -13.411 36.054 1.00 77.62 659 ILE A O 1
ATOM 4755 N N . ALA A 1 660 ? -24.510 -12.966 36.100 1.00 76.88 660 ALA A N 1
ATOM 4756 C CA . ALA A 1 660 ? -24.885 -13.830 34.985 1.00 76.88 660 ALA A CA 1
ATOM 4757 C C . ALA A 1 660 ? -24.891 -13.011 33.681 1.00 76.88 660 ALA A C 1
ATOM 4759 O O . ALA A 1 660 ? -24.908 -11.784 33.727 1.00 76.88 660 ALA A O 1
ATOM 4760 N N . GLY A 1 661 ? -24.862 -13.664 32.514 1.00 76.00 661 GLY A N 1
ATOM 4761 C CA . GLY A 1 661 ? -25.066 -12.975 31.229 1.00 76.00 661 GLY A CA 1
ATOM 4762 C C . GLY A 1 661 ? -24.173 -11.742 31.020 1.00 76.00 661 GLY A C 1
ATOM 4763 O O . GLY A 1 661 ? -24.676 -10.636 30.809 1.00 76.00 661 GLY A O 1
ATOM 4764 N N . TYR A 1 662 ? -22.845 -11.911 31.122 1.00 72.94 662 TYR A N 1
ATOM 4765 C CA . TYR A 1 662 ? -21.868 -10.821 30.959 1.00 72.94 662 TYR A CA 1
ATOM 4766 C C . TYR A 1 662 ? -22.063 -10.028 29.661 1.00 72.94 662 TYR A C 1
ATOM 4768 O O . TYR A 1 662 ? -21.815 -8.827 29.642 1.00 72.94 662 TYR A O 1
ATOM 4776 N N . ASP A 1 663 ? -22.538 -10.687 28.605 1.00 72.31 663 ASP A N 1
ATOM 4777 C CA . ASP A 1 663 ? -22.885 -10.101 27.314 1.00 72.31 663 ASP A CA 1
ATOM 4778 C C . ASP A 1 663 ? -23.840 -8.909 27.435 1.00 72.31 663 ASP A C 1
ATOM 4780 O O . ASP A 1 663 ? -23.594 -7.868 26.834 1.00 72.31 663 ASP A O 1
ATOM 4784 N N . ARG A 1 664 ? -24.877 -9.048 28.263 1.00 76.94 664 ARG A N 1
ATOM 4785 C CA . ARG A 1 664 ? -25.870 -8.005 28.554 1.00 76.94 664 ARG A CA 1
ATOM 4786 C C . ARG A 1 664 ? -25.419 -7.032 29.630 1.00 76.94 664 ARG A C 1
ATOM 4788 O O . ARG A 1 664 ? -25.757 -5.859 29.626 1.00 76.94 664 ARG A O 1
ATOM 4795 N N . HIS A 1 665 ? -24.622 -7.503 30.584 1.00 76.31 665 HIS A N 1
ATOM 4796 C CA . HIS A 1 665 ? -24.190 -6.644 31.682 1.00 76.31 665 HIS A CA 1
ATOM 4797 C C . HIS A 1 665 ? -23.218 -5.537 31.233 1.00 76.31 665 HIS A C 1
ATOM 4799 O O . HIS A 1 665 ? -23.092 -4.518 31.914 1.00 76.31 665 HIS A O 1
ATOM 4805 N N . VAL A 1 666 ? -22.497 -5.736 30.121 1.00 71.31 666 VAL A N 1
ATOM 4806 C CA . VAL A 1 666 ? -21.387 -4.862 29.699 1.00 71.31 666 VAL A CA 1
ATOM 4807 C C . VAL A 1 666 ? -21.484 -4.378 28.250 1.00 71.31 666 VAL A C 1
ATOM 4809 O O . VAL A 1 666 ? -20.470 -4.179 27.579 1.00 71.31 666 VAL A O 1
ATOM 4812 N N . ASP A 1 667 ? -22.705 -4.141 27.782 1.00 70.75 667 ASP A N 1
ATOM 4813 C CA . ASP A 1 667 ? -23.007 -3.636 26.436 1.00 70.75 667 ASP A CA 1
ATOM 4814 C C . ASP A 1 667 ? -23.135 -2.095 26.364 1.00 70.75 667 ASP A C 1
ATOM 4816 O O . ASP A 1 667 ? -23.261 -1.520 25.283 1.00 70.75 667 ASP A O 1
ATOM 4820 N N . GLY A 1 668 ? -23.069 -1.412 27.514 1.00 68.81 668 GLY A N 1
ATOM 4821 C CA . GLY A 1 668 ? -23.242 0.041 27.624 1.00 68.81 668 GLY A CA 1
ATOM 4822 C C . GLY A 1 668 ? -24.695 0.495 27.792 1.00 68.81 668 GLY A C 1
ATOM 4823 O O . GLY A 1 668 ? -24.951 1.701 27.853 1.00 68.81 668 GLY A O 1
ATOM 4824 N N . THR A 1 669 ? -25.640 -0.437 27.912 1.00 71.75 669 THR A N 1
ATOM 4825 C CA . THR A 1 669 ? -27.060 -0.177 28.143 1.00 71.75 669 THR A CA 1
ATOM 4826 C C . THR A 1 669 ? -27.502 -0.662 29.531 1.00 71.75 669 THR A C 1
ATOM 4828 O O . THR A 1 669 ? -26.766 -1.327 30.255 1.00 71.75 669 THR A O 1
ATOM 4831 N N . ILE A 1 670 ? -28.686 -0.226 29.978 1.00 73.00 670 ILE A N 1
ATOM 4832 C CA . ILE A 1 670 ? -29.302 -0.742 31.209 1.00 73.00 670 ILE A CA 1
ATOM 4833 C C . ILE A 1 670 ? -30.336 -1.779 30.786 1.00 73.00 670 ILE A C 1
ATOM 4835 O O . ILE A 1 670 ? -31.479 -1.433 30.466 1.00 73.00 670 ILE A O 1
ATOM 4839 N N . ASP A 1 671 ? -29.925 -3.042 30.798 1.00 78.38 671 ASP A N 1
ATOM 4840 C CA . ASP A 1 671 ? -30.799 -4.169 30.501 1.00 78.38 671 ASP A CA 1
ATOM 4841 C C . ASP A 1 671 ? -31.726 -4.479 31.679 1.00 78.38 671 ASP A C 1
ATOM 4843 O O . ASP A 1 671 ? -31.288 -4.836 32.778 1.00 78.38 671 ASP A O 1
ATOM 4847 N N . VAL A 1 672 ? -33.033 -4.352 31.440 1.00 86.25 672 VAL A N 1
ATOM 4848 C CA . VAL A 1 672 ? -34.082 -4.672 32.414 1.00 86.25 672 VAL A CA 1
ATOM 4849 C C . VAL A 1 672 ? -34.851 -5.903 31.946 1.00 86.25 672 VAL A C 1
ATOM 4851 O O . VAL A 1 672 ? -35.556 -5.870 30.937 1.00 86.25 672 VAL A O 1
ATOM 4854 N N . GLU A 1 673 ? -34.766 -6.972 32.732 1.00 89.31 673 GLU A N 1
ATOM 4855 C CA . GLU A 1 673 ? -35.575 -8.180 32.612 1.00 89.31 673 GLU A CA 1
ATOM 4856 C C . GLU A 1 673 ? -36.190 -8.506 33.978 1.00 89.31 673 GLU A C 1
ATOM 4858 O O . GLU A 1 673 ? -35.487 -8.830 34.937 1.00 89.31 673 GLU A O 1
ATOM 4863 N N . PHE A 1 674 ? -37.517 -8.390 34.072 1.00 88.88 674 PHE A N 1
ATOM 4864 C CA . PHE A 1 674 ? -38.237 -8.615 35.322 1.00 88.88 674 PHE A CA 1
ATOM 4865 C C . PHE A 1 674 ? -38.303 -10.101 35.688 1.00 88.88 674 PHE A C 1
ATOM 4867 O O . PHE A 1 674 ? -38.612 -10.942 34.841 1.00 88.88 674 PHE A O 1
ATOM 4874 N N . ASP A 1 675 ? -38.117 -10.421 36.971 1.00 86.94 675 ASP A N 1
ATOM 4875 C CA . ASP A 1 675 ? -38.363 -11.775 37.473 1.00 86.94 675 ASP A CA 1
ATOM 4876 C C . ASP A 1 675 ? -39.870 -12.058 37.551 1.00 86.94 675 ASP A C 1
ATOM 4878 O O . ASP A 1 675 ? -40.582 -11.590 38.439 1.00 86.94 675 ASP A O 1
ATOM 4882 N N . ALA A 1 676 ? -40.359 -12.843 36.591 1.00 82.31 676 ALA A N 1
ATOM 4883 C CA . ALA A 1 676 ? -41.755 -13.261 36.492 1.00 82.31 676 ALA A CA 1
ATOM 4884 C C . ALA A 1 676 ? -42.099 -14.498 37.346 1.00 82.31 676 ALA A C 1
ATOM 4886 O O . ALA A 1 676 ? -43.237 -14.971 37.315 1.00 82.31 676 ALA A O 1
ATOM 4887 N N . THR A 1 677 ? -41.121 -15.091 38.035 1.00 74.06 677 THR A N 1
ATOM 4888 C CA . THR A 1 677 ? -41.253 -16.412 38.672 1.00 74.06 677 THR A CA 1
ATOM 4889 C C . THR A 1 677 ? -41.259 -16.357 40.191 1.00 74.06 677 THR A C 1
ATOM 4891 O O . THR A 1 677 ? -42.028 -17.093 40.816 1.00 74.06 677 THR A O 1
ATOM 4894 N N . GLU A 1 678 ? -40.452 -15.482 40.786 1.00 71.12 678 GLU A N 1
ATOM 4895 C CA . GLU A 1 678 ? -40.445 -15.248 42.228 1.00 71.12 678 GLU A CA 1
ATOM 4896 C C . GLU A 1 678 ? -41.366 -14.075 42.567 1.00 71.12 678 GLU A C 1
ATOM 4898 O O . GLU A 1 678 ? -41.145 -12.934 42.165 1.00 71.12 678 GLU A O 1
ATOM 4903 N N . LEU A 1 679 ? -42.437 -14.362 43.312 1.00 66.12 679 LEU A N 1
ATOM 4904 C CA . LEU A 1 679 ? -43.358 -13.323 43.757 1.00 66.12 679 LEU A CA 1
ATOM 4905 C C . LEU A 1 679 ? -42.708 -12.530 44.885 1.00 66.12 679 LEU A C 1
ATOM 4907 O O . LEU A 1 679 ? -42.436 -13.067 45.962 1.00 66.12 679 LEU A O 1
ATOM 4911 N N . PHE A 1 680 ? -42.530 -11.232 44.660 1.00 65.56 680 PHE A N 1
ATOM 4912 C CA . PHE A 1 680 ? -42.021 -10.342 45.689 1.00 65.56 680 PHE A CA 1
ATOM 4913 C C . PHE A 1 680 ? -43.106 -10.050 46.709 1.00 65.56 680 PHE A C 1
ATOM 4915 O O . PHE A 1 680 ? -44.190 -9.533 46.418 1.00 65.56 680 PHE A O 1
ATOM 4922 N N . ASP A 1 681 ? -42.798 -10.405 47.946 1.00 60.75 681 ASP A N 1
ATOM 4923 C CA . ASP A 1 681 ? -43.670 -10.161 49.064 1.00 60.75 681 ASP A CA 1
ATOM 4924 C C . ASP A 1 681 ? -43.534 -8.679 49.460 1.00 60.75 681 ASP A C 1
ATOM 4926 O O . ASP A 1 681 ? -42.643 -8.315 50.221 1.00 60.75 681 ASP A O 1
ATOM 4930 N N . ILE A 1 682 ? -44.501 -7.832 49.082 1.00 59.12 682 ILE A N 1
ATOM 4931 C CA . ILE A 1 682 ? -44.691 -6.481 49.653 1.00 59.12 682 ILE A CA 1
ATOM 4932 C C . ILE A 1 682 ? -46.054 -6.417 50.370 1.00 59.12 682 ILE A C 1
ATOM 4934 O O . ILE A 1 682 ? -47.123 -6.397 49.776 1.00 59.12 682 ILE A O 1
ATOM 4938 N N . TYR A 1 683 ? -46.007 -6.434 51.698 1.00 52.66 683 TYR A N 1
ATOM 4939 C CA . TYR A 1 683 ? -47.002 -5.892 52.614 1.00 52.66 683 TYR A CA 1
ATOM 4940 C C . TYR A 1 683 ? -48.507 -5.841 52.243 1.00 52.66 683 TYR A C 1
ATOM 4942 O O . TYR A 1 683 ? -48.917 -4.710 52.003 1.00 52.66 683 TYR A O 1
ATOM 4950 N N . PRO A 1 684 ? -49.399 -6.865 52.239 1.00 54.69 684 PRO A N 1
ATOM 4951 C CA . PRO A 1 684 ? -49.260 -8.307 52.435 1.00 54.69 684 PRO A CA 1
ATOM 4952 C C . PRO A 1 684 ? -49.627 -9.131 51.170 1.00 54.69 684 PRO A C 1
ATOM 4954 O O . PRO A 1 684 ? -50.112 -10.257 51.304 1.00 54.69 684 PRO A O 1
ATOM 4957 N N . THR A 1 685 ? -49.477 -8.577 49.963 1.00 60.31 685 THR A N 1
ATOM 4958 C CA . THR A 1 685 ? -49.925 -9.228 48.718 1.00 60.31 685 THR A CA 1
ATOM 4959 C C . THR A 1 685 ? -48.710 -9.623 47.878 1.00 60.31 685 THR A C 1
ATOM 4961 O O . THR A 1 685 ? -47.876 -8.758 47.621 1.00 60.31 685 THR A O 1
ATOM 4964 N N . PRO A 1 686 ? -48.595 -10.887 47.433 1.00 66.69 686 PRO A N 1
ATOM 4965 C CA . PRO A 1 686 ? -47.588 -11.272 46.451 1.00 66.69 686 PRO A CA 1
ATOM 4966 C C . PRO A 1 686 ? -47.783 -10.449 45.173 1.00 66.69 686 PRO A C 1
ATOM 4968 O O . PRO A 1 686 ? -48.898 -10.412 44.641 1.00 66.69 686 PRO A O 1
ATOM 4971 N N . LEU A 1 687 ? -46.733 -9.775 44.709 1.00 72.75 687 LEU A N 1
ATOM 4972 C CA . LEU A 1 687 ? -46.772 -8.965 43.494 1.00 72.75 687 LEU A CA 1
ATOM 4973 C C . LEU A 1 687 ? -46.224 -9.776 42.315 1.00 72.75 687 LEU A C 1
ATOM 4975 O O . LEU A 1 687 ? -45.122 -10.313 42.388 1.00 72.75 687 LEU A O 1
ATOM 4979 N N . ASP A 1 688 ? -47.022 -9.877 41.253 1.00 76.69 688 ASP A N 1
ATOM 4980 C CA . ASP A 1 688 ? -46.679 -10.566 40.006 1.00 76.69 688 ASP A CA 1
ATOM 4981 C C . ASP A 1 688 ? -46.150 -9.547 38.988 1.00 76.69 688 ASP A C 1
ATOM 4983 O O . ASP A 1 688 ? -46.832 -8.567 38.675 1.00 76.69 688 ASP A O 1
ATOM 4987 N N . LEU A 1 689 ? -44.930 -9.769 38.494 1.00 82.06 689 LEU A N 1
ATOM 4988 C CA . LEU A 1 689 ? -44.270 -8.933 37.488 1.00 82.06 689 LEU A CA 1
ATOM 4989 C C . LEU A 1 689 ? -44.251 -9.580 36.093 1.00 82.06 689 LEU A C 1
ATOM 4991 O O . LEU A 1 689 ? -43.634 -9.034 35.183 1.00 82.06 689 LEU A O 1
ATOM 4995 N N . GLY A 1 690 ? -44.953 -10.696 35.868 1.00 84.62 690 GLY A N 1
ATOM 4996 C CA . GLY A 1 690 ? -44.956 -11.389 34.572 1.00 84.62 690 GLY A CA 1
ATOM 4997 C C . GLY A 1 690 ? -45.459 -10.538 33.397 1.00 84.62 690 GLY A C 1
ATOM 4998 O O . GLY A 1 690 ? -45.028 -10.712 32.252 1.00 84.62 690 GLY A O 1
ATOM 4999 N N . ASP A 1 691 ? -46.319 -9.558 33.673 1.00 87.00 691 ASP A N 1
ATOM 5000 C CA . ASP A 1 691 ? -46.817 -8.602 32.679 1.00 87.00 691 ASP A CA 1
ATOM 5001 C C . ASP A 1 691 ? -46.085 -7.250 32.682 1.00 87.00 691 ASP A C 1
ATOM 5003 O O . ASP A 1 691 ? -46.398 -6.397 31.842 1.00 87.00 691 ASP A O 1
ATOM 5007 N N . ALA A 1 692 ? -45.089 -7.068 33.558 1.00 88.50 692 ALA A N 1
ATOM 5008 C CA . ALA A 1 692 ? -44.288 -5.852 33.625 1.00 88.50 692 ALA A CA 1
ATOM 5009 C C . ALA A 1 692 ? -43.423 -5.687 32.366 1.00 88.50 692 ALA A C 1
ATOM 5011 O O . ALA A 1 692 ? -42.927 -6.665 31.796 1.00 88.50 692 ALA A O 1
ATOM 5012 N N . ARG A 1 693 ? -43.261 -4.447 31.898 1.00 90.00 693 ARG A N 1
ATOM 5013 C CA . ARG A 1 693 ? -42.449 -4.113 30.713 1.00 90.00 693 ARG A CA 1
ATOM 5014 C C . ARG A 1 693 ? -41.594 -2.882 30.978 1.00 90.00 693 ARG A C 1
ATOM 5016 O O . ARG A 1 693 ? -42.034 -1.981 31.690 1.00 90.00 693 ARG A O 1
ATOM 5023 N N . TRP A 1 694 ? -40.418 -2.849 30.362 1.00 89.00 694 TRP A N 1
ATOM 5024 C CA . TRP A 1 694 ? -39.479 -1.731 30.378 1.00 89.00 694 TRP A CA 1
ATOM 5025 C C . TRP A 1 694 ? -39.371 -1.108 28.988 1.00 89.00 694 TRP A C 1
ATOM 5027 O O . TRP A 1 694 ? -39.257 -1.827 27.995 1.00 89.00 694 TRP A O 1
ATOM 5037 N N . ASP A 1 695 ? -39.400 0.219 28.933 1.00 88.19 695 ASP A N 1
ATOM 5038 C CA . ASP A 1 695 ? -39.039 1.009 27.761 1.00 88.19 695 ASP A CA 1
ATOM 5039 C C . ASP A 1 695 ? -37.727 1.744 28.056 1.00 88.19 695 ASP A C 1
ATOM 5041 O O . ASP A 1 695 ? -37.681 2.589 28.950 1.00 88.19 695 ASP A O 1
ATOM 5045 N N . ALA A 1 696 ? -36.660 1.404 27.331 1.00 81.50 696 ALA A N 1
ATOM 5046 C CA . ALA A 1 696 ? -35.333 1.974 27.550 1.00 81.50 696 ALA A CA 1
ATOM 5047 C C . ALA A 1 696 ? -35.210 3.431 27.065 1.00 81.50 696 ALA A C 1
ATOM 5049 O O . ALA A 1 696 ? -34.437 4.200 27.640 1.00 81.50 696 ALA A O 1
ATOM 5050 N N . GLU A 1 697 ? -35.980 3.828 26.046 1.00 83.31 697 GLU A N 1
ATOM 5051 C CA . GLU A 1 697 ? -35.943 5.177 25.469 1.00 83.31 697 GLU A CA 1
ATOM 5052 C C . GLU A 1 697 ? -36.614 6.175 26.415 1.00 83.31 697 GLU A C 1
ATOM 5054 O O . GLU A 1 697 ? -36.040 7.210 26.763 1.00 83.31 697 GLU A O 1
ATOM 5059 N N . THR A 1 698 ? -37.813 5.837 26.896 1.00 83.81 698 THR A N 1
ATOM 5060 C CA . THR A 1 698 ? -38.572 6.685 27.825 1.00 83.81 698 THR A CA 1
ATOM 5061 C C . THR A 1 698 ? -38.275 6.378 29.288 1.00 83.81 698 THR A C 1
ATOM 5063 O O . THR A 1 698 ? -38.798 7.052 30.180 1.00 83.81 698 THR A O 1
ATOM 5066 N N . ARG A 1 699 ? -37.456 5.355 29.557 1.00 79.69 699 ARG A N 1
ATOM 5067 C CA . ARG A 1 699 ? -37.108 4.861 30.897 1.00 79.69 699 ARG A CA 1
ATOM 5068 C C . ARG A 1 699 ? -38.342 4.571 31.739 1.00 79.69 699 ARG A C 1
ATOM 5070 O O . ARG A 1 699 ? -38.443 4.996 32.890 1.00 79.69 699 ARG A O 1
ATOM 5077 N N . THR A 1 700 ? -39.334 3.935 31.132 1.00 84.75 700 THR A N 1
ATOM 5078 C CA . THR A 1 700 ? -40.658 3.771 31.729 1.00 84.75 700 THR A CA 1
ATOM 5079 C C . THR A 1 700 ? -40.955 2.304 31.992 1.00 84.75 700 THR A C 1
ATOM 5081 O O . THR A 1 700 ? -40.860 1.461 31.103 1.00 84.75 700 THR A O 1
ATOM 5084 N N . CYS A 1 701 ? -41.372 2.009 33.217 1.00 84.75 701 CYS A N 1
ATOM 5085 C CA . CYS A 1 701 ? -41.916 0.721 33.609 1.00 84.75 701 CYS A CA 1
ATOM 5086 C C . CYS A 1 701 ? -43.441 0.747 33.459 1.00 84.75 701 CYS A C 1
ATOM 5088 O O . CYS A 1 701 ? -44.099 1.662 33.954 1.00 84.75 701 CYS A O 1
ATOM 5090 N N . THR A 1 702 ? -44.030 -0.265 32.827 1.00 87.62 702 THR A N 1
ATOM 5091 C CA . THR A 1 702 ? -45.493 -0.413 32.711 1.00 87.62 702 THR A CA 1
ATOM 5092 C C . THR A 1 702 ? -45.957 -1.735 33.300 1.00 87.62 702 THR A C 1
ATOM 5094 O O . THR A 1 702 ? -45.188 -2.693 33.345 1.00 87.62 702 THR A O 1
ATOM 5097 N N . ASN A 1 703 ? -47.210 -1.777 33.771 1.00 82.88 703 ASN A N 1
ATOM 5098 C CA . ASN A 1 703 ? -47.809 -2.939 34.450 1.00 82.88 703 ASN A CA 1
ATOM 5099 C C . ASN A 1 703 ? -46.978 -3.464 35.637 1.00 82.88 703 ASN A C 1
ATOM 5101 O O . ASN A 1 703 ? -46.980 -4.657 35.933 1.00 82.88 703 ASN A O 1
ATOM 5105 N N . VAL A 1 704 ? -46.262 -2.572 36.321 1.00 78.75 704 VAL A N 1
ATOM 5106 C CA . VAL A 1 704 ? -45.513 -2.909 37.531 1.00 78.75 704 VAL A CA 1
ATOM 5107 C C . VAL A 1 704 ? -46.452 -2.920 38.729 1.00 78.75 704 VAL A C 1
ATOM 5109 O O . VAL A 1 704 ? -47.019 -1.897 39.110 1.00 78.75 704 VAL A O 1
ATOM 5112 N N . ALA A 1 705 ? -46.611 -4.088 39.345 1.00 73.75 705 ALA A N 1
ATOM 5113 C CA . ALA A 1 705 ? -47.573 -4.292 40.426 1.00 73.75 705 ALA A CA 1
ATOM 5114 C C . ALA A 1 705 ? -47.266 -3.478 41.706 1.00 73.75 705 ALA A C 1
ATOM 5116 O O . ALA A 1 705 ? -48.131 -3.358 42.570 1.00 73.75 705 ALA A O 1
ATOM 5117 N N . CYS A 1 706 ? -46.070 -2.884 41.814 1.00 72.88 706 CYS A N 1
ATOM 5118 C CA . CYS A 1 706 ? -45.662 -2.025 42.931 1.00 72.88 706 CYS A CA 1
ATOM 5119 C C . CYS A 1 706 ? -46.360 -0.650 42.956 1.00 72.88 706 CYS A C 1
ATOM 5121 O O . CYS A 1 706 ? -46.451 -0.049 44.023 1.00 72.88 706 CYS A O 1
ATOM 5123 N N . HIS A 1 707 ? -46.869 -0.158 41.819 1.00 74.31 707 HIS A N 1
ATOM 5124 C CA . HIS A 1 707 ? -47.478 1.173 41.703 1.00 74.31 707 HIS A CA 1
ATOM 5125 C C . HIS A 1 707 ? -48.977 1.082 41.384 1.00 74.31 707 HIS A C 1
ATOM 5127 O O . HIS A 1 707 ? -49.399 1.314 40.256 1.00 74.31 707 HIS A O 1
ATOM 5133 N N . PHE A 1 708 ? -49.803 0.726 42.374 1.00 72.56 708 PHE A N 1
ATOM 5134 C CA . PHE A 1 708 ? -51.217 0.369 42.166 1.00 72.56 708 PHE A CA 1
ATOM 5135 C C . PHE A 1 708 ? -52.030 1.375 41.334 1.00 72.56 708 PHE A C 1
ATOM 5137 O O . PHE A 1 708 ? -52.765 0.962 40.436 1.00 72.56 708 PHE A O 1
ATOM 5144 N N . GLU A 1 709 ? -51.911 2.676 41.617 1.00 75.81 709 GLU A N 1
ATOM 5145 C CA . GLU A 1 709 ? -52.667 3.723 40.911 1.00 75.81 709 GLU A CA 1
ATOM 5146 C C . GLU A 1 709 ? -51.952 4.234 39.641 1.00 75.81 709 GLU A C 1
ATOM 5148 O O . GLU A 1 709 ? -52.515 5.046 38.903 1.00 75.81 709 GLU A O 1
ATOM 5153 N N . GLN A 1 710 ? -50.738 3.748 39.339 1.00 76.19 710 GLN A N 1
ATOM 5154 C CA . GLN A 1 710 ? -49.972 4.121 38.146 1.00 76.19 710 GLN A CA 1
ATOM 5155 C C . GLN A 1 710 ? -49.735 2.912 37.242 1.00 76.19 710 GLN A C 1
ATOM 5157 O O . GLN A 1 710 ? -48.932 2.026 37.514 1.00 76.19 710 GLN A O 1
ATOM 5162 N N . THR A 1 711 ? -50.356 2.919 36.068 1.00 74.75 711 THR A N 1
ATOM 5163 C CA . THR A 1 711 ? -50.115 1.880 35.053 1.00 74.75 711 THR A CA 1
ATOM 5164 C C . THR A 1 711 ? -48.770 2.040 34.331 1.00 74.75 711 THR A C 1
ATOM 5166 O O . THR A 1 711 ? -48.382 1.163 33.559 1.00 74.75 711 THR A O 1
ATOM 5169 N N . SER A 1 712 ? -48.087 3.168 34.547 1.00 79.50 712 SER A N 1
ATOM 5170 C CA . SER A 1 712 ? -46.841 3.574 33.899 1.00 79.50 712 SER A CA 1
ATOM 5171 C C . SER A 1 712 ? -46.051 4.489 34.836 1.00 79.50 712 SER A C 1
ATOM 5173 O O . SER A 1 712 ? -46.597 5.497 35.286 1.00 79.50 712 SER A O 1
ATOM 5175 N N . VAL A 1 713 ? -44.789 4.160 35.118 1.00 77.81 713 VAL A N 1
ATOM 5176 C CA . VAL A 1 713 ? -43.907 4.911 36.028 1.00 77.81 713 VAL A CA 1
ATOM 5177 C C . VAL A 1 713 ? -42.536 5.099 35.405 1.00 77.81 713 VAL A C 1
ATOM 5179 O O . VAL A 1 713 ? -41.932 4.143 34.926 1.00 77.81 713 VAL A O 1
ATOM 5182 N N . THR A 1 714 ? -42.032 6.328 35.431 1.00 77.50 714 THR A N 1
ATOM 5183 C CA . THR A 1 714 ? -40.689 6.643 34.945 1.00 77.50 714 THR A CA 1
ATOM 5184 C C . THR A 1 714 ? -39.651 6.326 36.017 1.00 77.50 714 THR A C 1
ATOM 5186 O O . THR A 1 714 ? -39.812 6.655 37.194 1.00 77.50 714 THR A O 1
ATOM 5189 N N . PHE A 1 715 ? -38.562 5.691 35.615 1.00 73.88 715 PHE A N 1
ATOM 5190 C CA . PHE A 1 715 ? -37.485 5.311 36.508 1.00 73.88 715 PHE A CA 1
ATOM 5191 C C . PHE A 1 715 ? -36.782 6.533 37.133 1.00 73.88 715 PHE A C 1
ATOM 5193 O O . PHE A 1 715 ? -36.263 7.405 36.427 1.00 73.88 715 PHE A O 1
ATOM 5200 N N . GLY A 1 716 ? -36.722 6.578 38.468 1.00 69.31 716 GLY A N 1
ATOM 5201 C CA . GLY A 1 716 ? -36.205 7.725 39.227 1.00 69.31 716 GLY A CA 1
ATOM 5202 C C . GLY A 1 716 ? -37.196 8.889 39.360 1.00 69.31 716 GLY A C 1
ATOM 5203 O O . GLY A 1 716 ? -36.777 10.044 39.428 1.00 69.31 716 GLY A O 1
ATOM 5204 N N . THR A 1 717 ? -38.502 8.591 39.346 1.00 71.44 717 THR A N 1
ATOM 5205 C CA . THR A 1 717 ? -39.557 9.549 39.723 1.00 71.44 717 THR A CA 1
ATOM 5206 C C . THR A 1 717 ? -39.431 9.916 41.212 1.00 71.44 717 THR A C 1
ATOM 5208 O O . THR A 1 717 ? -39.094 9.039 42.013 1.00 71.44 717 THR A O 1
ATOM 5211 N N . PRO A 1 718 ? -39.725 11.167 41.613 1.00 71.62 718 PRO A N 1
ATOM 5212 C CA . PRO A 1 718 ? -39.566 11.632 42.982 1.00 71.62 718 PRO A CA 1
ATOM 5213 C C . PRO A 1 718 ? -40.576 11.012 43.932 1.00 71.62 718 PRO A C 1
ATOM 5215 O O . PRO A 1 718 ? -41.703 10.697 43.554 1.00 71.62 718 PRO A O 1
ATOM 5218 N N . TYR A 1 719 ? -40.159 10.867 45.188 1.00 72.69 719 TYR A N 1
ATOM 5219 C CA . TYR A 1 719 ? -40.997 10.367 46.266 1.00 72.69 719 TYR A CA 1
ATOM 5220 C C . TYR A 1 719 ? -40.563 10.959 47.609 1.00 72.69 719 TYR A C 1
ATOM 5222 O O . TYR A 1 719 ? -39.389 10.867 47.972 1.00 72.69 719 TYR A O 1
ATOM 5230 N N . ARG A 1 720 ? -41.515 11.511 48.366 1.00 75.94 720 ARG A N 1
ATOM 5231 C CA . ARG A 1 720 ? -41.359 11.940 49.759 1.00 75.94 720 ARG A CA 1
ATOM 5232 C C . ARG A 1 720 ? -42.352 11.182 50.620 1.00 75.94 720 ARG A C 1
ATOM 5234 O O . ARG A 1 720 ? -43.545 11.106 50.326 1.00 75.94 720 ARG A O 1
ATOM 5241 N N . TYR A 1 721 ? -41.851 10.597 51.700 1.00 71.88 721 TYR A N 1
ATOM 5242 C CA . TYR A 1 721 ? -42.652 9.717 52.551 1.00 71.88 721 TYR A CA 1
ATOM 5243 C C . TYR A 1 721 ? -43.755 10.462 53.318 1.00 71.88 721 TYR A C 1
ATOM 5245 O O . TYR A 1 721 ? -44.758 9.858 53.702 1.00 71.88 721 TYR A O 1
ATOM 5253 N N . ASP A 1 722 ? -43.545 11.744 53.602 1.00 74.81 722 ASP A N 1
ATOM 5254 C CA . ASP A 1 722 ? -44.448 12.611 54.349 1.00 74.81 722 ASP A CA 1
ATOM 5255 C C . ASP A 1 722 ? -45.442 13.343 53.440 1.00 74.81 722 ASP A C 1
ATOM 5257 O O . ASP A 1 722 ? -46.487 13.806 53.914 1.00 74.81 722 ASP A O 1
ATOM 5261 N N . ASN A 1 723 ? -45.180 13.378 52.130 1.00 81.12 723 ASN A N 1
ATOM 5262 C CA . ASN A 1 723 ? -46.100 13.945 51.166 1.00 81.12 723 ASN A CA 1
ATOM 5263 C C . ASN A 1 723 ? -47.281 12.996 50.903 1.00 81.12 723 ASN A C 1
ATOM 5265 O O . ASN A 1 723 ? -47.160 11.882 50.391 1.00 81.12 723 ASN A O 1
ATOM 5269 N N . TYR A 1 724 ? -48.479 13.478 51.235 1.00 84.69 724 TYR A N 1
ATOM 5270 C CA . TYR A 1 724 ? -49.723 12.722 51.103 1.00 84.69 724 TYR A CA 1
ATOM 5271 C C . TYR A 1 724 ? -50.002 12.234 49.672 1.00 84.69 724 TYR A C 1
ATOM 5273 O O . TYR A 1 724 ? -50.541 11.138 49.499 1.00 84.69 724 TYR A O 1
ATOM 5281 N N . TRP A 1 725 ? -49.699 13.048 48.658 1.00 85.88 725 TRP A N 1
ATOM 5282 C CA . TRP A 1 725 ? -50.007 12.723 47.267 1.00 85.88 725 TRP A CA 1
ATOM 5283 C C . TRP A 1 725 ? -49.092 11.626 46.745 1.00 85.88 725 TRP A C 1
ATOM 5285 O O . TRP A 1 725 ? -49.598 10.653 46.188 1.00 85.88 725 TRP A O 1
ATOM 5295 N N . GLU A 1 726 ? -47.792 11.760 46.997 1.00 81.12 726 GLU A N 1
ATOM 5296 C CA . GLU A 1 726 ? -46.753 10.802 46.601 1.00 81.12 726 GLU A CA 1
ATOM 5297 C C . GLU A 1 726 ? -46.917 9.464 47.333 1.00 81.12 726 GLU A C 1
ATOM 5299 O O . GLU A 1 726 ? -46.824 8.407 46.718 1.00 81.12 726 GLU A O 1
ATOM 5304 N N . CYS A 1 727 ? -47.283 9.487 48.618 1.00 77.81 727 CYS A N 1
ATOM 5305 C CA . CYS A 1 727 ? -47.550 8.280 49.403 1.00 77.81 727 CYS A CA 1
ATOM 5306 C C . CYS A 1 727 ? -48.773 7.481 48.895 1.00 77.81 727 CYS A C 1
ATOM 5308 O O . CYS A 1 727 ? -48.752 6.249 48.848 1.00 77.81 727 CYS A O 1
ATOM 5310 N N . ASN A 1 728 ? -49.861 8.148 48.495 1.00 79.81 728 ASN A N 1
ATOM 5311 C CA . ASN A 1 728 ? -51.100 7.455 48.108 1.00 79.81 728 ASN A CA 1
ATOM 5312 C C . ASN A 1 728 ? -50.991 6.638 46.819 1.00 79.81 728 ASN A C 1
ATOM 5314 O O . ASN A 1 728 ? -51.721 5.653 46.714 1.00 79.81 728 ASN A O 1
ATOM 5318 N N . VAL A 1 729 ? -50.054 6.988 45.932 1.00 76.69 729 VAL A N 1
ATOM 5319 C CA . VAL A 1 729 ? -49.723 6.250 44.700 1.00 76.69 729 VAL A CA 1
ATOM 5320 C C . VAL A 1 729 ? -49.662 4.731 44.928 1.00 76.69 729 VAL A C 1
ATOM 5322 O O . VAL A 1 729 ? -50.088 3.947 44.076 1.00 76.69 729 VAL A O 1
ATOM 5325 N N . CYS A 1 730 ? -49.152 4.322 46.097 1.00 71.38 730 CYS A N 1
ATOM 5326 C CA . CYS A 1 730 ? -48.932 2.924 46.469 1.00 71.38 730 CYS A CA 1
ATOM 5327 C C . CYS A 1 730 ? -49.821 2.430 47.629 1.00 71.38 730 CYS A C 1
ATOM 5329 O O . CYS A 1 730 ? -49.758 1.256 47.984 1.00 71.38 730 CYS A O 1
ATOM 5331 N N . HIS A 1 731 ? -50.635 3.282 48.262 1.00 70.00 731 HIS A N 1
ATOM 5332 C CA . HIS A 1 731 ? -51.363 2.922 49.493 1.00 70.00 731 HIS A CA 1
ATOM 5333 C C . HIS A 1 731 ? -52.887 2.983 49.391 1.00 70.00 731 HIS A C 1
ATOM 5335 O O . HIS A 1 731 ? -53.572 2.566 50.334 1.00 70.00 731 HIS A O 1
ATOM 5341 N N . ARG A 1 732 ? -53.446 3.473 48.283 1.00 62.78 732 ARG A N 1
ATOM 5342 C CA . ARG A 1 732 ? -54.895 3.468 48.055 1.00 62.78 732 ARG A CA 1
ATOM 5343 C C . ARG A 1 732 ? -55.230 2.666 46.797 1.00 62.78 732 ARG A C 1
ATOM 5345 O O . ARG A 1 732 ? -54.471 2.654 45.841 1.00 62.78 732 ARG A O 1
ATOM 5352 N N . MET A 1 733 ? -56.317 1.899 46.893 1.00 51.78 733 MET A N 1
ATOM 5353 C CA . MET A 1 733 ? -56.926 1.103 45.820 1.00 51.78 733 MET A CA 1
ATOM 5354 C C . MET A 1 733 ? -58.329 1.628 45.544 1.00 51.78 733 MET A C 1
ATOM 5356 O O . MET A 1 733 ? -58.993 2.037 46.534 1.00 51.78 733 MET A O 1
#

Sequence (733 aa):
MIAVCLAGCDCSSTGAVDGITMVDAGLDAAVDAAPDAAPDAGPDAGLDASAPDATLDAEVDEALEAGLDAALDAGPDASPDAGSDAGPEPLTCTSCHGSGDEPAPPVDTLGRRDTSLPTVGAHREHLGAGSLYRRRECTDCHIVPDQIDEEGHVDDPPAEIVWAEVASAEEVVPGWDGQYCTVYCHGVTLAGGENTTPDWTGGGGEAYCGSCHGVPPPAPHPDVGQVTCGGCHPFDRFTPLDPQRHGDGNLDVDVSCTSCHGSDLGPAPPVDTHGNDSTADRGVGAHASHLGESDWHAQVVCTDCHLVPGDVGDATHIDPDGVAELTFGDLATTDRAEPEWDGTSCSGVYCHGGTLSGGTQDSPTWTQVDGTQAACGTCHGLPPTSGHPRRDGCARCHGGVVDEDRHIVAPELHINGEVDLGGDLPCGSCHDLPPATGSHQTHAALAAPEYGGLGTAADLESPDGYAFGCGYCHPLDQGHHMNGGLAEVELYDPAAPEGSLKSSSPDAAYEEGPDVLTDTFGVDYTLGTCSEVYCHGGMQTSAPDVPEPGVDFEPDGYPLDYPPYEVDRRRVPTAPVWGGDLGCGGCHGYPPRGEFPGVEAGAGESHAFLDPDGYEDLHIWNHGRDPVPCRTCHLATVEEIATFARDEMGLTTFDEVEIAGYDRHVDGTIDVEFDATELFDIYPTPLDLGDARWDAETRTCTNVACHFEQTSVTFGTPYRYDNYWECNVCHRM

pLDDT: mean 73.47, std 17.67, range [22.64, 94.5]

Secondary structure (DSSP, 8-state):
-------------------------------------------------------SSSSSSSSSSSSSSSS-S--S----------PPPPPPGGGTS-BTTB--SPPPTTS---TTSTTTTTHHHHHS--SSS----GGGTB---SSTTSTTTSSSSSPPB---GGGGGGG---EE-SS-EEBTTBSTTSTB-S-SS--TTTGGGG--TTTSB-SSPSTTS---TT--GGGTSS--SSS---TTTTTSS-------HHHHSSBTTBS-SPPPTT---STTSTTTTTHHHHHS--SSSPPP-GGGTB---SSTT-TTTS-SS--PPB---HHHHGGG---EE-SSBEESSSSSSTTSTB-S-SS-BTT--SSGGGSTTSSB-SS-SSS--S---THHHHTTTB-TT--BS-GGGSSSSS---SS---TTSSS-SS-SSTTHHHHB--SS--TT----TTTTT-SSS--B-GGGTS-SSGGGTTSSSS-------TTSPTTSTTTT-TT-EEEPPS-EEE-TTS-EEE--EEES-GGGEEEEEE---PPPBTTTB---SSS--PPP---EEEEEE----TTS---HHHHS-SS-PPP--SSS---S-TTS---TTS--TTTTTTTTS----GGGTBTTT--S---EEE-TT--EEEPP-PPP-HHHHTSSS---B--SSS-EEETTEEEP-TT-EEETTTTEEES-TT-TT-SEEETT----SS-HHHHHHHH--

Foldseek 3Di:
DDDDDDDDDDDDDDDDDDDDDDDDDDDDDDDDDDDDDDDDDDDDDDDDDDDDDDDDPPDPPPPPPPPPPPPDDDDDDDDDDDDDDDDDDDDDLCNFQPDPVDSAQTQAPVRDQQCLALRRFALVVQQDCDLQAHRDDPLQWADDDPDCPDDQHPDDDDGHTDHDPLQCFVNWDWDDDSWWTGGCQADDVAEQACARIFTRSPYPVCDDVRNNHRVVHDPLPAPCVPQAPVLWAVDGDDPSDDNHPRSSNDDGTDDDCCSQADHPVDNALTQASVRDCALLDLSRFCRCVQQPDDQAAAHDDPLQFFDDDPDCPPDQNRDDVRDTHTDHDPLQCFQNFDWDDPSFWIASGLQQYPSAAQADGNTDGRSDDPCPCVDPRHRHHQPHQFLAFPDNQCCLFQVVQADRVGGGPDNNPHSPSDDHTPPDDDPCSQFHQDFCDDCCVAEADDPDADQLFADWCQRSVPPDDGYGHNNCFAPNDPCLVRGSAAGDGQNADCPPPPLRQRNVQVPKDWDFAPDWDAGPNRHIYGDIDIWSRLQQFAKEKAFDAFDADPPRHDAPFPPGDGDDTDIDIDTGGDRADPPDDPFPCRGHFPPNDYDQYCYQWQQDQNQQDAGNVGASDDVCPVQVDDGDAPCQWPVQFFVDRWDWDQDPSRHIGTDTGHTHNNVVVPRSADHTDGDQDDFDQTRHDGWGCVVWDADRVQQKIAPGRQQPRYRIDHGRHIADNPRPRRVCRRVPD